Protein AF-A0A0M9BNH9-F1 (afdb_monomer_lite)

Sequence (412 aa):
MAINKWLRKILLVMFSVVLLSIPIISLFPDYAEAKCTYVSGYTKKNGTRVSGYYRGCGTVDSNSSYNSYTPTYTETKNYYGLSNTINLYKGQNYAGTTDTDSLVYVNGYYRKDGTYVRPHYRTHPNNYINDNFSYLGISSLIPHSKYPRFSFNSDENITLRENYLLYSLSDYNLNEKQLNILKTYSLNLKEAELDGQFEQNIITTGKQLYTSLGLDEVTAYNKIKFDLTGNLSFEDYLYNVAYSFNPTFKKSFGDFPILETYAYLLKESKNDSNMLKIAKNYGSKFYKFIGADALSIESQIEMDLLQTFEFNQSVPLMPPFSQLNTASGALTKEAVRTYLINEGAHLNIVFNSNVILDAISYQVSLELLYNGSYSFLNSSLIEGIKFYTKYGLSTDEARNQTIKDINVILAS

pLDDT: mean 80.03, std 17.92, range [26.7, 98.19]

Organism: NCBI:txid1705561

Secondary structure (DSSP, 8-state):
----HHHHHHHHHHHHHHHHT----S----------EEE--EE-TTSPEEPPEEES-----TT-----------------SSSSEEEEEETTEEEEEEEGGGEEEE--EE-TTSPEEPPEEEEPP-S-GGGSHHHHT-BSSPPPPSSTT-PPPSSHHHHHHHHHHHHHTTTS---HHHHHHHHHHHHHHHHTTT-GGGHHHHHHHHHHHHHTTT--HHHHHHHHHHHHHS---HHHHHHHHHHHH-TT----TTT-THHHHHHHHHHHHTT-HHHHHHHHHHHHHHHHHTT--HHHHHHHHHHHHH----------------SSTTS-----HHHHHHHHHHHHHHTT----HHHHHHHHHHHHHHHHHHTT-GGGHHHHHHHHHHHHHHTT--HHHHHHHHHHHHHHHHT-

Radius of gyration: 34.91 Å; chains: 1; bounding box: 115×74×79 Å

Structure (mmCIF, N/CA/C/O backbone):
data_AF-A0A0M9BNH9-F1
#
_entry.id   AF-A0A0M9BNH9-F1
#
loop_
_atom_site.group_PDB
_atom_site.id
_atom_site.type_symbol
_atom_site.label_atom_id
_atom_site.label_alt_id
_atom_site.label_comp_id
_atom_site.label_asym_id
_atom_site.label_entity_id
_atom_site.label_seq_id
_atom_site.pdbx_PDB_ins_code
_atom_site.Cartn_x
_atom_site.Cartn_y
_atom_site.Cartn_z
_atom_site.occupancy
_atom_site.B_iso_or_equiv
_atom_site.auth_seq_id
_atom_site.auth_comp_id
_atom_site.auth_asym_id
_atom_site.auth_atom_id
_atom_site.pdbx_PDB_model_num
ATOM 1 N N . MET A 1 1 ? -89.925 -40.733 26.593 1.00 54.47 1 MET A N 1
ATOM 2 C CA . MET A 1 1 ? -89.507 -40.581 25.182 1.00 54.47 1 MET A CA 1
ATOM 3 C C . MET A 1 1 ? -88.666 -41.801 24.812 1.00 54.47 1 MET A C 1
ATOM 5 O O . MET A 1 1 ? -87.511 -41.889 25.207 1.00 54.47 1 MET A O 1
ATOM 9 N N . ALA A 1 2 ? -89.283 -42.822 24.212 1.00 64.69 2 ALA A N 1
ATOM 10 C CA . ALA A 1 2 ? -88.630 -44.104 23.946 1.00 64.69 2 ALA A CA 1
ATOM 11 C C . ALA A 1 2 ? -87.816 -44.008 22.650 1.00 64.69 2 ALA A C 1
ATOM 13 O O . ALA A 1 2 ? -88.369 -44.071 21.555 1.00 64.69 2 ALA A O 1
ATOM 14 N N . ILE A 1 3 ? -86.502 -43.818 22.771 1.00 57.06 3 ILE A N 1
ATOM 15 C CA . ILE A 1 3 ? -85.598 -43.867 21.620 1.00 57.06 3 ILE A CA 1
ATOM 16 C C . ILE A 1 3 ? -85.615 -45.301 21.081 1.00 57.06 3 ILE A C 1
ATOM 18 O O . ILE A 1 3 ? -85.303 -46.256 21.796 1.00 57.06 3 ILE A O 1
ATOM 22 N N . ASN A 1 4 ? -86.025 -45.441 19.820 1.00 78.75 4 ASN A N 1
ATOM 23 C CA . ASN A 1 4 ? -86.149 -46.708 19.110 1.00 78.75 4 ASN A CA 1
ATOM 24 C C . ASN A 1 4 ? -84.838 -47.515 19.224 1.00 78.75 4 ASN A C 1
ATOM 26 O O . ASN A 1 4 ? -83.757 -47.006 18.912 1.00 78.75 4 ASN A O 1
ATOM 30 N N . LYS A 1 5 ? -84.927 -48.781 19.667 1.00 83.81 5 LYS A N 1
ATOM 31 C CA . LYS A 1 5 ? -83.772 -49.689 19.839 1.00 83.81 5 LYS A CA 1
ATOM 32 C C . LYS A 1 5 ? -82.914 -49.792 18.573 1.00 83.81 5 LYS A C 1
ATOM 34 O O . LYS A 1 5 ? -81.711 -50.025 18.677 1.00 83.81 5 LYS A O 1
ATOM 39 N N . TRP A 1 6 ? -83.513 -49.592 17.401 1.00 83.69 6 TRP A N 1
ATOM 40 C CA . TRP A 1 6 ? -82.811 -49.572 16.122 1.00 83.69 6 TRP A CA 1
ATOM 41 C C . TRP A 1 6 ? -81.906 -48.340 15.966 1.00 83.69 6 TRP A C 1
ATOM 43 O O . TRP A 1 6 ? -80.728 -48.475 15.640 1.00 83.69 6 TRP A O 1
ATOM 53 N N . LEU A 1 7 ? -82.404 -47.156 16.334 1.00 82.81 7 LEU A N 1
ATOM 54 C CA . LEU A 1 7 ? -81.644 -45.903 16.283 1.00 82.81 7 LEU A CA 1
ATOM 55 C C . LEU A 1 7 ? -80.433 -45.936 17.232 1.00 82.81 7 LEU A C 1
ATOM 57 O O . LEU A 1 7 ? -79.359 -45.438 16.905 1.00 82.81 7 LEU A O 1
ATOM 61 N N . ARG A 1 8 ? -80.579 -46.598 18.389 1.00 83.12 8 ARG A N 1
ATOM 62 C CA . ARG A 1 8 ? -79.494 -46.758 19.370 1.00 83.12 8 ARG A CA 1
ATOM 63 C C . ARG A 1 8 ? -78.351 -47.640 18.850 1.00 83.12 8 ARG A C 1
ATOM 65 O O . ARG A 1 8 ? -77.197 -47.363 19.157 1.00 83.12 8 ARG A O 1
ATOM 72 N N . LYS A 1 9 ? -78.651 -48.672 18.051 1.00 85.81 9 LYS A N 1
ATOM 73 C CA . LYS A 1 9 ? -77.621 -49.518 17.423 1.00 85.81 9 LYS A CA 1
ATOM 74 C C . LYS A 1 9 ? -76.864 -48.772 16.326 1.00 85.81 9 LYS A C 1
ATOM 76 O O . LYS A 1 9 ? -75.647 -48.889 16.262 1.00 85.81 9 LYS A O 1
ATOM 81 N N . ILE A 1 10 ? -77.558 -47.967 15.522 1.00 84.31 10 ILE A N 1
ATOM 82 C CA . ILE A 1 10 ? -76.920 -47.164 14.467 1.00 84.31 10 ILE A CA 1
ATOM 83 C C . ILE A 1 10 ? -75.997 -46.104 15.067 1.00 84.31 10 ILE A C 1
ATOM 85 O O . ILE A 1 10 ? -74.863 -45.964 14.620 1.00 84.31 10 ILE A O 1
ATOM 89 N N . LEU A 1 11 ? -76.438 -45.416 16.124 1.00 85.19 11 LEU A N 1
ATOM 90 C CA . LEU A 1 11 ? -75.601 -44.433 16.814 1.00 85.19 11 LEU A CA 1
ATOM 91 C C . LEU A 1 11 ? -74.354 -45.068 17.440 1.00 85.19 11 LEU A C 1
ATOM 93 O O . LEU A 1 11 ? -73.279 -44.489 17.348 1.00 85.19 11 LEU A O 1
ATOM 97 N N . LEU A 1 12 ? -74.464 -46.273 18.008 1.00 86.25 12 LEU A N 1
ATOM 98 C CA . LEU A 1 12 ? -73.310 -46.998 18.550 1.00 86.25 12 LEU A CA 1
ATOM 99 C C . LEU A 1 12 ? -72.301 -47.390 17.466 1.00 86.25 12 LEU A C 1
ATOM 101 O O . LEU A 1 12 ? -71.102 -47.215 17.667 1.00 86.25 12 LEU A O 1
ATOM 105 N N . VAL A 1 13 ? -72.761 -47.868 16.308 1.00 86.44 13 VAL A N 1
ATOM 106 C CA . VAL A 1 13 ? -71.867 -48.220 15.192 1.00 86.44 13 VAL A CA 1
ATOM 107 C C . VAL A 1 13 ? -71.193 -46.972 14.619 1.00 86.44 13 VAL A C 1
ATOM 109 O O . VAL A 1 13 ? -69.982 -46.976 14.433 1.00 86.44 13 VAL A O 1
ATOM 112 N N . MET A 1 14 ? -71.933 -45.875 14.435 1.00 81.12 14 MET A N 1
ATOM 113 C CA . MET A 1 14 ? -71.372 -44.600 13.964 1.00 81.12 14 MET A CA 1
ATOM 114 C C . MET A 1 14 ? -70.321 -44.048 14.937 1.00 81.12 14 MET A C 1
ATOM 116 O O . MET A 1 14 ? -69.252 -43.627 14.509 1.00 81.12 14 MET A O 1
ATOM 120 N N . PHE A 1 15 ? -70.572 -44.118 16.249 1.00 81.62 15 PHE A N 1
ATOM 121 C CA . PHE A 1 15 ? -69.608 -43.668 17.257 1.00 81.62 15 PHE A CA 1
ATOM 122 C C . PHE A 1 15 ? -68.353 -44.556 17.300 1.00 81.62 15 PHE A C 1
ATOM 124 O O . PHE A 1 15 ? -67.248 -44.058 17.493 1.00 81.62 15 PHE A O 1
ATOM 131 N N . SER A 1 16 ? -68.508 -45.860 17.047 1.00 74.38 16 SER A N 1
ATOM 132 C CA . SER A 1 16 ? -67.391 -46.813 16.963 1.00 74.38 16 SER A CA 1
ATOM 133 C C . SER A 1 16 ? -66.513 -46.558 15.735 1.00 74.38 16 SER A C 1
ATOM 135 O O . SER A 1 16 ? -65.292 -46.622 15.832 1.00 74.38 16 SER A O 1
ATOM 137 N N . VAL A 1 17 ? -67.123 -46.226 14.592 1.00 74.88 17 VAL A N 1
ATOM 138 C CA . VAL A 1 17 ? -66.402 -45.883 13.356 1.00 74.88 17 VAL A CA 1
ATOM 139 C C . VAL A 1 17 ? -65.652 -44.557 13.507 1.00 74.88 17 VAL A C 1
ATOM 141 O O . VAL A 1 17 ? -64.503 -44.480 13.092 1.00 74.88 17 VAL A O 1
ATOM 144 N N . VAL A 1 18 ? -66.243 -43.556 14.172 1.00 72.88 18 VAL A N 1
ATOM 145 C CA . VAL A 1 18 ? -65.580 -42.267 14.449 1.00 72.88 18 VAL A CA 1
ATOM 146 C C . VAL A 1 18 ? -64.412 -42.419 15.431 1.00 72.88 18 VAL A C 1
ATOM 148 O O . VAL A 1 18 ? -63.383 -41.776 15.254 1.00 72.88 18 VAL A O 1
ATOM 151 N N . LEU A 1 19 ? -64.528 -43.299 16.433 1.00 64.75 19 LEU A N 1
ATOM 152 C CA . LEU A 1 19 ? -63.433 -43.600 17.367 1.00 64.75 19 LEU A CA 1
ATOM 153 C C . LEU A 1 19 ? -62.305 -44.425 16.728 1.00 64.75 19 LEU A C 1
ATOM 155 O O . LEU A 1 19 ? -61.152 -44.268 17.117 1.00 64.75 19 LEU A O 1
ATOM 159 N N . LEU A 1 20 ? -62.615 -45.271 15.740 1.00 62.91 20 LEU A N 1
ATOM 160 C CA . LEU A 1 20 ? -61.620 -46.034 14.973 1.00 62.91 20 LEU A CA 1
ATOM 161 C C . LEU A 1 20 ? -60.978 -45.225 13.833 1.00 62.91 20 LEU A C 1
ATOM 163 O O . LEU A 1 20 ? -59.930 -45.623 13.332 1.00 62.91 20 LEU A O 1
ATOM 167 N N . SER A 1 21 ? -61.562 -44.088 13.441 1.00 53.06 21 SER A N 1
ATOM 168 C CA . SER A 1 21 ? -61.023 -43.185 12.416 1.00 53.06 21 SER A CA 1
ATOM 169 C C . SER A 1 21 ? -60.219 -42.007 12.981 1.00 53.06 21 SER A C 1
ATOM 171 O O . SER A 1 21 ? -60.005 -41.034 12.262 1.00 53.06 21 SER A O 1
ATOM 173 N N . ILE A 1 22 ? -59.782 -42.060 14.244 1.00 53.41 22 ILE A N 1
ATOM 174 C CA . ILE A 1 22 ? -58.772 -41.139 14.786 1.00 53.41 22 ILE A CA 1
ATOM 175 C C . ILE A 1 22 ? -57.404 -41.824 14.642 1.00 53.41 22 ILE A C 1
ATOM 177 O O . ILE A 1 22 ? -56.988 -42.550 15.548 1.00 53.41 22 ILE A O 1
ATOM 181 N N . PRO A 1 23 ? -56.678 -41.654 13.523 1.00 47.84 23 PRO A N 1
ATOM 182 C CA . PRO A 1 23 ? -55.269 -41.987 13.514 1.00 47.84 23 PRO A CA 1
ATOM 183 C C . PRO A 1 23 ? -54.553 -40.972 14.409 1.00 47.84 23 PRO A C 1
ATOM 185 O O . PRO A 1 23 ? -54.683 -39.768 14.225 1.00 47.84 23 PRO A O 1
ATOM 188 N N . ILE A 1 24 ? -53.853 -41.475 15.423 1.00 52.00 24 ILE A N 1
ATOM 189 C CA . ILE A 1 24 ? -52.492 -41.085 15.815 1.00 52.00 24 ILE A CA 1
ATOM 190 C C . ILE A 1 24 ? -52.048 -39.723 15.228 1.00 52.00 24 ILE A C 1
ATOM 192 O O . ILE A 1 24 ? -51.359 -39.665 14.215 1.00 52.00 24 ILE A O 1
ATOM 196 N N . ILE A 1 25 ? -52.432 -38.623 15.879 1.00 46.22 25 ILE A N 1
ATOM 197 C CA . ILE A 1 25 ? -51.779 -37.312 15.737 1.00 46.22 25 ILE A CA 1
ATOM 198 C C . ILE A 1 25 ? -51.349 -36.887 17.139 1.00 46.22 25 ILE A C 1
ATOM 200 O O . ILE A 1 25 ? -51.938 -36.019 17.774 1.00 46.22 25 ILE A O 1
ATOM 204 N N . SER A 1 26 ? -50.345 -37.572 17.665 1.00 50.81 26 SER A N 1
ATOM 205 C CA . SER A 1 26 ? -49.457 -37.031 18.687 1.00 50.81 26 SER A CA 1
ATOM 206 C C . SER A 1 26 ? -48.226 -37.925 18.769 1.00 50.81 26 SER A C 1
ATOM 208 O O . SER A 1 26 ? -48.342 -39.146 18.801 1.00 50.81 26 SER A O 1
ATOM 210 N N . LEU A 1 27 ? -47.058 -37.277 18.826 1.00 42.28 27 LEU A N 1
ATOM 211 C CA . LEU A 1 27 ? -45.717 -37.851 18.997 1.00 42.28 27 LEU A CA 1
ATOM 212 C C . LEU A 1 27 ? -44.990 -38.287 17.715 1.00 42.28 27 LEU A C 1
ATOM 214 O O . LEU A 1 27 ? -44.532 -39.416 17.596 1.00 42.28 27 LEU A O 1
ATOM 218 N N . PHE A 1 28 ? -44.736 -37.324 16.831 1.00 40.84 28 PHE A N 1
ATOM 219 C CA . PHE A 1 28 ? -43.401 -37.204 16.246 1.00 40.84 28 PHE A CA 1
ATOM 220 C C . PHE A 1 28 ? -42.924 -35.771 16.506 1.00 40.84 28 PHE A C 1
ATOM 222 O O . PHE A 1 28 ? -43.692 -34.846 16.240 1.00 40.84 28 PHE A O 1
ATOM 229 N N . PRO A 1 29 ? -41.728 -35.544 17.082 1.00 42.03 29 PRO A N 1
ATOM 230 C CA . PRO A 1 29 ? -41.123 -34.224 17.003 1.00 42.03 29 PRO A CA 1
ATOM 231 C C . PRO A 1 29 ? -40.998 -33.887 15.518 1.00 42.03 29 PRO A C 1
ATOM 233 O O . PRO A 1 29 ? -40.549 -34.732 14.740 1.00 42.03 29 PRO A O 1
ATOM 236 N N . ASP A 1 30 ? -41.418 -32.686 15.128 1.00 34.34 30 ASP A N 1
ATOM 237 C CA . ASP A 1 30 ? -41.115 -32.151 13.810 1.00 34.34 30 ASP A CA 1
ATOM 238 C C . ASP A 1 30 ? -39.591 -32.157 13.648 1.00 34.34 30 ASP A C 1
ATOM 240 O O . ASP A 1 30 ? -38.885 -31.240 14.072 1.00 34.34 30 ASP A O 1
ATOM 244 N N . TYR A 1 31 ? -39.060 -33.207 13.024 1.00 45.56 31 TYR A N 1
ATOM 245 C CA . TYR A 1 31 ? -37.816 -33.108 12.289 1.00 45.56 31 TYR A CA 1
ATOM 246 C C . TYR A 1 31 ? -38.137 -32.210 11.102 1.00 45.56 31 TYR A C 1
ATOM 248 O O . TYR A 1 31 ? -38.484 -32.665 10.015 1.00 45.56 31 TYR A O 1
ATOM 256 N N . ALA A 1 32 ? -38.082 -30.902 11.344 1.00 44.09 32 ALA A N 1
ATOM 257 C CA . ALA A 1 32 ? -37.970 -29.923 10.290 1.00 44.09 32 ALA A CA 1
ATOM 258 C C . ALA A 1 32 ? -36.641 -30.207 9.583 1.00 44.09 32 ALA A C 1
ATOM 260 O O . ALA A 1 32 ? -35.591 -29.689 9.964 1.00 44.09 32 ALA A O 1
ATOM 261 N N . GLU A 1 33 ? -36.672 -31.085 8.581 1.00 50.78 33 GLU A N 1
ATOM 262 C CA . GLU A 1 33 ? -35.601 -31.167 7.604 1.00 50.78 33 GLU A CA 1
ATOM 263 C C . GLU A 1 33 ? -35.421 -29.755 7.055 1.00 50.78 33 GLU A C 1
ATOM 265 O O . GLU A 1 33 ? -36.343 -29.170 6.473 1.00 50.78 33 GLU A O 1
ATOM 270 N N . ALA A 1 34 ? -34.255 -29.167 7.319 1.00 51.09 34 ALA A N 1
ATOM 271 C CA . ALA A 1 34 ? -33.913 -27.845 6.836 1.00 51.09 34 ALA A CA 1
ATOM 272 C C . ALA A 1 34 ? -33.908 -27.895 5.304 1.00 51.09 34 ALA A C 1
ATOM 274 O O . ALA A 1 34 ? -32.917 -28.271 4.682 1.00 51.09 34 ALA A O 1
ATOM 275 N N . LYS A 1 35 ? -35.044 -27.556 4.683 1.00 65.69 35 LYS A N 1
ATOM 276 C CA . LYS A 1 35 ? -35.152 -27.477 3.230 1.00 65.69 35 LYS A CA 1
ATOM 277 C C . LYS A 1 35 ? -34.101 -26.497 2.728 1.00 65.69 35 LYS A C 1
ATOM 279 O O . LYS A 1 35 ? -34.106 -25.319 3.096 1.00 65.69 35 LYS A O 1
ATOM 284 N N . CYS A 1 36 ? -33.227 -26.999 1.860 1.00 71.50 36 CYS A N 1
ATOM 285 C CA . CYS A 1 36 ? -32.293 -26.195 1.090 1.00 71.50 36 CYS A CA 1
ATOM 286 C C . CYS A 1 36 ? -33.045 -25.030 0.444 1.00 71.50 36 CYS A C 1
ATOM 288 O O . CYS A 1 36 ? -33.859 -25.224 -0.459 1.00 71.50 36 CYS A O 1
ATOM 290 N N . THR A 1 37 ? -32.789 -23.819 0.931 1.00 76.94 37 THR A N 1
ATOM 291 C CA . THR A 1 37 ? -33.453 -22.614 0.437 1.00 76.94 37 THR A CA 1
ATOM 292 C C . THR A 1 37 ? -32.427 -21.796 -0.327 1.00 76.94 37 THR A C 1
ATOM 294 O O . THR A 1 37 ? -31.400 -21.392 0.226 1.00 76.94 37 THR A O 1
ATOM 297 N N . TYR A 1 38 ? -32.677 -21.587 -1.618 1.00 84.44 38 TYR A N 1
ATOM 298 C CA . TYR A 1 38 ? -31.820 -20.758 -2.455 1.00 84.44 38 TYR A CA 1
ATOM 299 C C . TYR A 1 38 ? -32.049 -19.283 -2.133 1.00 84.44 38 TYR A C 1
ATOM 301 O O . TYR A 1 38 ? -33.168 -18.781 -2.239 1.00 84.44 38 TYR A O 1
ATOM 309 N N . VAL A 1 39 ? -30.983 -18.583 -1.757 1.00 84.12 39 VAL A N 1
ATOM 310 C CA . VAL A 1 39 ? -30.993 -17.134 -1.574 1.00 84.12 39 VAL A CA 1
ATOM 311 C C . VAL A 1 39 ? -30.494 -16.506 -2.868 1.00 84.12 39 VAL A C 1
ATOM 313 O O . VAL A 1 39 ? -29.341 -16.705 -3.255 1.00 84.12 39 VAL A O 1
ATOM 316 N N . SER A 1 40 ? -31.356 -15.747 -3.546 1.00 82.12 40 SER A N 1
ATOM 317 C CA . SER A 1 40 ? -30.983 -15.020 -4.760 1.00 82.12 40 SER A CA 1
ATOM 318 C C . SER A 1 40 ? -29.885 -13.998 -4.466 1.00 82.12 40 SER A C 1
ATOM 320 O O . SER A 1 40 ? -29.944 -13.279 -3.466 1.00 82.12 40 SER A O 1
ATOM 322 N N . GLY A 1 41 ? -28.898 -13.909 -5.359 1.00 90.19 41 GLY A N 1
ATOM 323 C CA . GLY A 1 41 ? -27.849 -12.896 -5.266 1.00 90.19 41 GLY A CA 1
ATOM 324 C C . GLY A 1 41 ? -28.402 -11.471 -5.356 1.00 90.19 41 GLY A C 1
ATOM 325 O O . GLY A 1 41 ? -29.476 -11.247 -5.914 1.00 90.19 41 GLY A O 1
ATOM 326 N N . TYR A 1 42 ? -27.661 -10.503 -4.824 1.00 90.44 42 TYR A N 1
ATOM 327 C CA . TYR A 1 42 ? -28.033 -9.086 -4.847 1.00 90.44 42 TYR A CA 1
ATOM 328 C C . TYR A 1 42 ? -26.797 -8.188 -4.962 1.00 90.44 42 TYR A C 1
ATOM 330 O O . TYR A 1 42 ? -25.678 -8.596 -4.646 1.00 90.44 42 TYR A O 1
ATOM 338 N N . THR A 1 43 ? -26.999 -6.950 -5.409 1.00 83.31 43 THR A N 1
ATOM 339 C CA . THR A 1 43 ? -25.938 -5.940 -5.508 1.00 83.31 43 THR A CA 1
ATOM 340 C C . THR A 1 43 ? -25.999 -5.023 -4.293 1.00 83.31 43 THR A C 1
ATOM 342 O O . THR A 1 43 ? -27.052 -4.472 -3.969 1.00 83.31 43 THR A O 1
ATOM 345 N N . LYS A 1 44 ? -24.879 -4.873 -3.584 1.00 79.56 44 LYS A N 1
ATOM 346 C CA . LYS A 1 44 ? -24.759 -3.939 -2.457 1.00 79.56 44 LYS A CA 1
ATOM 347 C C . LYS A 1 44 ? -24.752 -2.488 -2.962 1.00 79.56 44 LYS A C 1
ATOM 349 O O . LYS A 1 44 ? -24.426 -2.226 -4.115 1.00 79.56 44 LYS A O 1
ATOM 354 N N . LYS A 1 45 ? -25.033 -1.521 -2.077 1.00 58.62 45 LYS A N 1
ATOM 355 C CA . LYS A 1 45 ? -24.991 -0.079 -2.409 1.00 58.62 45 LYS A CA 1
ATOM 356 C C . LYS A 1 45 ? -23.626 0.403 -2.926 1.00 58.62 45 LYS A C 1
ATOM 358 O O . LYS A 1 45 ? -23.580 1.386 -3.648 1.00 58.62 45 LYS A O 1
ATOM 363 N N . ASN A 1 46 ? -22.539 -0.286 -2.580 1.00 68.12 46 ASN A N 1
ATOM 364 C CA . ASN A 1 46 ? -21.181 0.004 -3.051 1.00 68.12 46 ASN A CA 1
ATOM 365 C C . ASN A 1 46 ? -20.828 -0.696 -4.384 1.00 68.12 46 ASN A C 1
ATOM 367 O O . ASN A 1 46 ? -19.659 -0.762 -4.741 1.00 68.12 46 ASN A O 1
ATOM 371 N N . GLY A 1 47 ? -21.806 -1.281 -5.085 1.00 70.19 47 GLY A N 1
ATOM 372 C CA . GLY A 1 47 ? -21.610 -1.935 -6.383 1.00 70.19 47 GLY A CA 1
ATOM 373 C C . GLY A 1 47 ? -21.128 -3.388 -6.320 1.00 70.19 47 GLY A C 1
ATOM 374 O O . GLY A 1 47 ? -21.204 -4.092 -7.323 1.00 70.19 47 GLY A O 1
ATOM 375 N N . THR A 1 48 ? -20.702 -3.892 -5.157 1.00 72.81 48 THR A N 1
ATOM 376 C CA . THR A 1 48 ? -20.260 -5.288 -5.028 1.00 72.81 48 THR A CA 1
ATOM 377 C C . THR A 1 48 ? -21.437 -6.252 -5.205 1.00 72.81 48 THR A C 1
ATOM 379 O O . THR A 1 48 ? -22.424 -6.193 -4.461 1.00 72.81 48 THR A O 1
ATOM 382 N N . ARG A 1 49 ? -21.325 -7.177 -6.163 1.00 78.38 49 ARG A N 1
ATOM 383 C CA . ARG A 1 49 ? -22.318 -8.232 -6.396 1.00 78.38 49 ARG A CA 1
ATOM 384 C C . ARG A 1 49 ? -22.080 -9.405 -5.446 1.00 78.38 49 ARG A C 1
ATOM 386 O O . ARG A 1 49 ? -20.990 -9.959 -5.397 1.00 78.38 49 ARG A O 1
ATOM 393 N N . VAL A 1 50 ? -23.112 -9.796 -4.706 1.00 81.62 50 VAL A N 1
ATOM 394 C CA . VAL A 1 50 ? -23.127 -11.023 -3.904 1.00 81.62 50 VAL A CA 1
ATOM 395 C C . VAL A 1 50 ? -23.819 -12.104 -4.723 1.00 81.62 50 VAL A C 1
ATOM 397 O O . VAL A 1 50 ? -24.992 -11.960 -5.070 1.00 81.62 50 VAL A O 1
ATOM 400 N N . SER A 1 51 ? -23.097 -13.173 -5.054 1.00 77.56 51 SER A N 1
ATOM 401 C CA . SER A 1 51 ? -23.666 -14.334 -5.744 1.00 77.56 51 SER A CA 1
ATOM 402 C C . SER A 1 51 ? -24.699 -15.042 -4.866 1.00 77.56 51 SER A C 1
ATOM 404 O O . SER A 1 51 ? -24.579 -15.065 -3.640 1.00 77.56 51 SER A O 1
ATOM 406 N N . GLY A 1 52 ? -25.732 -15.603 -5.498 1.00 87.88 52 GLY A N 1
ATOM 407 C CA . GLY A 1 52 ? -26.719 -16.410 -4.785 1.00 87.88 52 GLY A CA 1
ATOM 408 C C . GLY A 1 52 ? -26.076 -17.658 -4.187 1.00 87.88 52 GLY A C 1
ATOM 409 O O . GLY A 1 52 ? -25.097 -18.176 -4.723 1.00 87.88 52 GLY A O 1
ATOM 410 N N . TYR A 1 53 ? -26.607 -18.128 -3.065 1.00 83.69 53 TYR A N 1
ATOM 411 C CA . TYR A 1 53 ? -26.111 -19.322 -2.384 1.00 83.69 53 TYR A CA 1
ATOM 412 C C . TYR A 1 53 ? -27.260 -20.066 -1.712 1.00 83.69 53 TYR A C 1
ATOM 414 O O . TYR A 1 53 ? -28.292 -19.484 -1.374 1.00 83.69 53 TYR A O 1
ATOM 422 N N . TYR A 1 54 ? -27.084 -21.368 -1.514 1.00 78.00 54 TYR A N 1
ATOM 423 C CA . TYR A 1 54 ? -28.047 -22.191 -0.793 1.00 78.00 54 TYR A CA 1
ATOM 424 C C . TYR A 1 54 ? -27.781 -22.110 0.713 1.00 78.00 54 TYR A C 1
ATOM 426 O O . TYR A 1 54 ? -26.659 -22.334 1.167 1.00 78.00 54 TYR A O 1
ATOM 434 N N . ARG A 1 55 ? -28.812 -21.794 1.503 1.00 72.19 55 ARG A N 1
ATOM 435 C CA . ARG A 1 55 ? -28.784 -21.908 2.968 1.00 72.19 55 ARG A CA 1
ATOM 436 C C . ARG A 1 55 ? -29.426 -23.224 3.399 1.00 72.19 55 ARG A C 1
ATOM 438 O O . ARG A 1 55 ? -30.447 -23.624 2.844 1.00 72.19 55 ARG A O 1
ATOM 445 N N . GLY A 1 56 ? -28.841 -23.860 4.414 1.00 69.69 56 GLY A N 1
ATOM 446 C CA . GLY A 1 56 ? -29.384 -25.072 5.039 1.00 69.69 56 GLY A CA 1
ATOM 447 C C . GLY A 1 56 ? -28.934 -26.395 4.415 1.00 69.69 56 GLY A C 1
ATOM 448 O O . GLY A 1 56 ? -29.292 -27.443 4.936 1.00 69.69 56 GLY A O 1
ATOM 449 N N . CYS A 1 57 ? -28.115 -26.376 3.360 1.00 69.38 57 CYS A N 1
ATOM 450 C CA . CYS A 1 57 ? -27.527 -27.595 2.811 1.00 69.38 57 CYS A CA 1
ATOM 451 C C . CYS A 1 57 ? -26.220 -27.898 3.550 1.00 69.38 57 CYS A C 1
ATOM 453 O O . CYS A 1 57 ? -25.176 -27.332 3.226 1.00 69.38 57 CYS A O 1
ATOM 455 N N . GLY A 1 58 ? -26.270 -28.755 4.569 1.00 58.31 58 GLY A N 1
ATOM 456 C CA . GLY A 1 58 ? -25.051 -29.371 5.082 1.00 58.31 58 GLY A CA 1
ATOM 457 C C . GLY A 1 58 ? -24.436 -30.207 3.964 1.00 58.31 58 GLY A C 1
ATOM 458 O O . GLY A 1 58 ? -25.060 -31.154 3.492 1.00 58.31 58 GLY A O 1
ATOM 459 N N . THR A 1 59 ? -23.244 -29.845 3.495 1.00 47.94 59 THR A N 1
ATOM 460 C CA . THR A 1 59 ? -22.453 -30.721 2.632 1.00 47.94 59 THR A CA 1
ATOM 461 C C . THR A 1 59 ? -22.048 -31.921 3.472 1.00 47.94 59 THR A C 1
ATOM 463 O O . THR A 1 59 ? -21.195 -31.817 4.352 1.00 47.94 59 THR A O 1
ATOM 466 N N . VAL A 1 60 ? -22.717 -33.050 3.255 1.00 45.50 60 VAL A N 1
ATOM 467 C CA . VAL A 1 60 ? -22.315 -34.323 3.846 1.00 45.50 60 VAL A CA 1
ATOM 468 C C . VAL A 1 60 ? -21.090 -34.793 3.066 1.00 45.50 60 VAL A C 1
ATOM 470 O O . VAL A 1 60 ? -21.205 -35.571 2.124 1.00 45.50 60 VAL A O 1
ATOM 473 N N . ASP A 1 61 ? -19.913 -34.271 3.412 1.00 44.81 61 ASP A N 1
ATOM 474 C CA . ASP A 1 61 ? -18.654 -34.856 2.957 1.00 44.81 61 ASP A CA 1
ATOM 475 C C . ASP A 1 61 ? -18.510 -36.212 3.648 1.00 44.81 61 ASP A C 1
ATOM 477 O O . ASP A 1 61 ? -18.206 -36.321 4.838 1.00 44.81 61 ASP A O 1
ATOM 481 N N . SER A 1 62 ? -18.784 -37.267 2.889 1.00 44.72 62 SER A N 1
ATOM 482 C CA . SER A 1 62 ? -18.944 -38.647 3.343 1.00 44.72 62 SER A CA 1
ATOM 483 C C . SER A 1 62 ? -17.642 -39.342 3.763 1.00 44.72 62 SER A C 1
ATOM 485 O O . SER A 1 62 ? -17.530 -40.552 3.610 1.00 44.72 62 SER A O 1
ATOM 487 N N . ASN A 1 63 ? -16.642 -38.618 4.278 1.00 45.25 63 ASN A N 1
ATOM 488 C CA . ASN A 1 63 ? -15.389 -39.242 4.720 1.00 45.25 63 ASN A CA 1
ATOM 489 C C . ASN A 1 63 ? -14.647 -38.539 5.865 1.00 45.25 63 ASN A C 1
ATOM 491 O O . ASN A 1 63 ? -13.464 -38.796 6.088 1.00 45.25 63 ASN A O 1
ATOM 495 N N . SER A 1 64 ? -15.321 -37.682 6.632 1.00 39.25 64 SER A N 1
ATOM 496 C CA . SER A 1 64 ? -14.714 -37.065 7.809 1.00 39.25 64 SER A CA 1
ATOM 497 C C . SER A 1 64 ? -15.342 -37.599 9.093 1.00 39.25 64 SER A C 1
ATOM 499 O O . SER A 1 64 ? -16.462 -37.249 9.455 1.00 39.25 64 SER A O 1
ATOM 501 N N . SER A 1 65 ? -14.601 -38.468 9.782 1.00 38.31 65 SER A N 1
ATOM 502 C CA . SER A 1 65 ? -14.855 -38.916 11.154 1.00 38.31 65 SER A CA 1
ATOM 503 C C . SER A 1 65 ? -14.714 -37.734 12.130 1.00 38.31 65 SER A C 1
ATOM 505 O O . SER A 1 65 ? -13.760 -37.659 12.906 1.00 38.31 65 SER A O 1
ATOM 507 N N . TYR A 1 66 ? -15.651 -36.789 12.097 1.00 33.88 66 TYR A N 1
ATOM 508 C CA . TYR A 1 66 ? -15.837 -35.842 13.187 1.00 33.88 66 TYR A CA 1
ATOM 509 C C . TYR A 1 66 ? -16.840 -36.429 14.169 1.00 33.88 66 TYR A C 1
ATOM 511 O O . TYR A 1 66 ? -18.003 -36.652 13.836 1.00 33.88 66 TYR A O 1
ATOM 519 N N . ASN A 1 67 ? -16.357 -36.671 15.389 1.00 36.97 67 ASN A N 1
ATOM 520 C CA . ASN A 1 67 ? -17.175 -36.920 16.566 1.00 36.97 67 ASN A CA 1
ATOM 521 C C . ASN A 1 67 ? -18.373 -35.969 16.554 1.00 36.97 67 ASN A C 1
ATOM 523 O O . ASN A 1 67 ? -18.197 -34.749 16.614 1.00 36.97 67 ASN A O 1
ATOM 527 N N . SER A 1 68 ? -19.579 -36.530 16.457 1.00 28.86 68 SER A N 1
ATOM 528 C CA . SER A 1 68 ? -20.816 -35.770 16.536 1.00 28.86 68 SER A CA 1
ATOM 529 C C . SER A 1 68 ? -20.905 -35.161 17.930 1.00 28.86 68 SER A C 1
ATOM 531 O O . SER A 1 68 ? -21.314 -35.807 18.896 1.00 28.86 68 SER A O 1
ATOM 533 N N . TYR A 1 69 ? -20.485 -33.908 18.048 1.00 30.39 69 TYR A N 1
ATOM 534 C CA . TYR A 1 69 ? -20.811 -33.095 19.198 1.00 30.39 69 TYR A CA 1
ATOM 535 C C . TYR A 1 69 ? -22.301 -32.772 19.089 1.00 30.39 69 TYR A C 1
ATOM 537 O O . TYR A 1 69 ? -22.690 -31.808 18.439 1.00 30.39 69 TYR A O 1
ATOM 545 N N . THR A 1 70 ? -23.148 -33.625 19.658 1.00 28.61 70 THR A N 1
ATOM 546 C CA . THR A 1 70 ? -24.525 -33.270 20.006 1.00 28.61 70 THR A CA 1
ATOM 547 C C . THR A 1 70 ? -24.428 -32.223 21.112 1.00 28.61 70 THR A C 1
ATOM 549 O O . THR A 1 70 ? -24.009 -32.579 22.215 1.00 28.61 70 THR A O 1
ATOM 552 N N . PRO A 1 71 ? -24.752 -30.938 20.869 1.00 31.58 71 PRO A N 1
ATOM 553 C CA . PRO A 1 71 ? -24.828 -29.983 21.954 1.00 31.58 71 PRO A CA 1
ATOM 554 C C . PRO A 1 71 ? -26.054 -30.365 22.780 1.00 31.58 71 PRO A C 1
ATOM 556 O O . PRO A 1 71 ? -27.193 -30.083 22.414 1.00 31.58 71 PRO A O 1
ATOM 559 N N . THR A 1 72 ? -25.828 -31.054 23.890 1.00 26.70 72 THR A N 1
ATOM 560 C CA . THR A 1 72 ? -26.816 -31.152 24.953 1.00 26.70 72 THR A CA 1
ATOM 561 C C . THR A 1 72 ? -27.024 -29.728 25.457 1.00 26.70 72 THR A C 1
ATOM 563 O O . THR A 1 72 ? -26.162 -29.158 26.127 1.00 26.70 72 THR A O 1
ATOM 566 N N . TYR A 1 73 ? -28.139 -29.114 25.060 1.00 32.53 73 TYR A N 1
ATOM 567 C CA . TYR A 1 73 ? -28.600 -27.838 25.593 1.00 32.53 73 TYR A CA 1
ATOM 568 C C . TYR A 1 73 ? -29.014 -28.042 27.053 1.00 32.53 73 TYR A C 1
ATOM 570 O O . TYR A 1 73 ? -30.189 -28.149 27.384 1.00 32.53 73 TYR A O 1
ATOM 578 N N . THR A 1 74 ? -28.038 -28.125 27.949 1.00 31.91 74 THR A N 1
ATOM 579 C CA . THR A 1 74 ? -28.261 -27.776 29.348 1.00 31.91 74 THR A CA 1
ATOM 580 C C . THR A 1 74 ? -28.323 -26.258 29.407 1.00 31.91 74 THR A C 1
ATOM 582 O O . THR A 1 74 ? -27.296 -25.591 29.291 1.00 31.91 74 THR A O 1
ATOM 585 N N . GLU A 1 75 ? -29.537 -25.718 29.529 1.00 36.09 75 GLU A N 1
ATOM 586 C CA . GLU A 1 75 ? -29.798 -24.319 29.872 1.00 36.09 75 GLU A CA 1
ATOM 587 C C . GLU A 1 75 ? -29.204 -24.004 31.253 1.00 36.09 75 GLU A C 1
ATOM 589 O O . GLU A 1 75 ? -29.896 -23.932 32.266 1.00 36.09 75 GLU A O 1
ATOM 594 N N . THR A 1 76 ? -27.897 -23.790 31.330 1.00 36.44 76 THR A N 1
ATOM 595 C CA . THR A 1 76 ? -27.326 -23.030 32.435 1.00 36.44 76 THR A CA 1
ATOM 596 C C . THR A 1 76 ? -27.647 -21.565 32.178 1.00 36.44 76 THR A C 1
ATOM 598 O O . THR A 1 76 ? -26.891 -20.838 31.534 1.00 36.44 76 THR A O 1
ATOM 601 N N . LYS A 1 77 ? -28.822 -21.130 32.655 1.00 45.94 77 LYS A N 1
ATOM 602 C CA . LYS A 1 77 ? -29.183 -19.713 32.754 1.00 45.94 77 LYS A CA 1
ATOM 603 C C . LYS A 1 77 ? -28.151 -19.023 33.646 1.00 45.94 77 LYS A C 1
ATOM 605 O O . LYS A 1 77 ? -28.265 -19.027 34.870 1.00 45.94 77 LYS A O 1
ATOM 610 N N . ASN A 1 78 ? -27.121 -18.449 33.033 1.00 46.50 78 ASN A N 1
ATOM 611 C CA . ASN A 1 78 ? -26.237 -17.502 33.696 1.00 46.50 78 ASN A CA 1
ATOM 612 C C . ASN A 1 78 ? -27.069 -16.248 33.990 1.00 46.50 78 ASN A C 1
ATOM 614 O O . ASN A 1 78 ? -27.250 -15.393 33.125 1.00 46.50 78 ASN A O 1
ATOM 618 N N . TYR A 1 79 ? -27.639 -16.197 35.195 1.00 45.72 79 TYR A N 1
ATOM 619 C CA . TYR A 1 79 ? -28.441 -15.085 35.698 1.00 45.72 79 TYR A CA 1
ATOM 620 C C . TYR A 1 79 ? -27.586 -13.810 35.765 1.00 45.72 79 TYR A C 1
ATOM 622 O O . TYR A 1 79 ? -26.829 -13.591 36.711 1.00 45.72 79 TYR A O 1
ATOM 630 N N . TYR A 1 80 ? -27.715 -12.952 34.754 1.00 48.03 80 TYR A N 1
ATOM 631 C CA . TYR A 1 80 ? -27.248 -11.570 34.808 1.00 48.03 80 TYR A CA 1
ATOM 6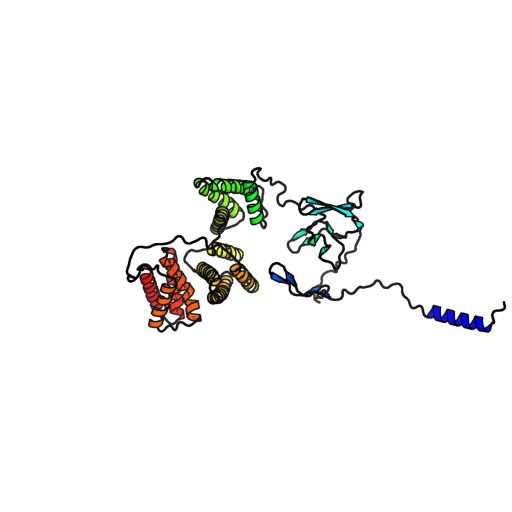32 C C . TYR A 1 80 ? -28.273 -10.733 35.588 1.00 48.03 80 TYR A C 1
ATOM 634 O O . TYR A 1 80 ? -29.129 -10.089 35.000 1.00 48.03 80 TYR A O 1
ATOM 642 N N . GLY A 1 81 ? -28.181 -10.742 36.921 1.00 50.22 81 GLY A N 1
ATOM 643 C CA . GLY A 1 81 ? -28.961 -9.857 37.798 1.00 50.22 81 GLY A CA 1
ATOM 644 C C . GLY A 1 81 ? -30.457 -10.189 37.917 1.00 50.22 81 GLY A C 1
ATOM 645 O O . GLY A 1 81 ? -31.013 -10.988 37.176 1.00 50.22 81 GLY A O 1
ATOM 646 N N . LEU A 1 82 ? -31.113 -9.580 38.907 1.00 55.81 82 LEU A N 1
ATOM 647 C CA . LEU A 1 82 ? -32.522 -9.812 39.276 1.00 55.81 82 LEU A CA 1
ATOM 648 C C . LEU A 1 82 ? -33.550 -9.229 38.282 1.00 55.81 82 LEU A C 1
ATOM 650 O O . LEU A 1 82 ? -34.749 -9.361 38.506 1.00 55.81 82 LEU A O 1
ATOM 654 N N . SER A 1 83 ? -33.106 -8.577 37.206 1.00 67.56 83 SER A N 1
ATOM 655 C CA . SER A 1 83 ? -33.971 -8.010 36.167 1.00 67.56 83 SER A CA 1
ATOM 656 C C . SER A 1 83 ? -33.799 -8.780 34.859 1.00 67.56 83 SER A C 1
ATOM 658 O O . SER A 1 83 ? -32.678 -8.842 34.358 1.00 67.56 83 SER A O 1
ATOM 660 N N . ASN A 1 84 ? -34.893 -9.273 34.262 1.00 86.81 84 ASN A N 1
ATOM 661 C CA . ASN A 1 84 ? -34.942 -9.894 32.922 1.00 86.81 84 ASN A CA 1
ATOM 662 C C . ASN A 1 84 ? -34.659 -8.887 31.786 1.00 86.81 84 ASN A C 1
ATOM 664 O O . ASN A 1 84 ? -35.223 -8.968 30.707 1.00 86.81 84 ASN A O 1
ATOM 668 N N . THR A 1 85 ? -33.820 -7.881 32.010 1.00 90.75 85 THR A N 1
ATOM 669 C CA . THR A 1 85 ? -33.536 -6.829 31.036 1.00 90.75 85 THR A CA 1
ATOM 670 C C . THR A 1 85 ? -32.046 -6.719 30.797 1.00 90.75 85 THR A C 1
ATOM 672 O O . THR A 1 85 ? -31.264 -6.701 31.746 1.00 90.75 85 THR A O 1
ATOM 675 N N . ILE A 1 86 ? -31.656 -6.575 29.533 1.00 91.00 86 ILE A N 1
ATOM 676 C CA . ILE A 1 86 ? -30.274 -6.343 29.128 1.00 91.00 86 ILE A CA 1
ATOM 677 C C . ILE A 1 86 ? -30.110 -4.979 28.467 1.00 91.00 86 ILE A C 1
ATOM 679 O O . ILE A 1 86 ? -30.963 -4.536 27.698 1.00 91.00 86 ILE A O 1
ATOM 683 N N . ASN A 1 87 ? -28.985 -4.325 28.754 1.00 93.44 87 ASN A N 1
ATOM 684 C CA . ASN A 1 87 ? -28.587 -3.089 28.095 1.00 93.44 87 ASN A CA 1
ATOM 685 C C . ASN A 1 87 ? -28.109 -3.368 26.667 1.00 93.44 87 ASN A C 1
ATOM 687 O O . ASN A 1 87 ? -27.361 -4.311 26.405 1.00 93.44 87 ASN A O 1
ATOM 691 N N . LEU A 1 88 ? -28.502 -2.491 25.757 1.00 93.06 88 LEU A N 1
ATOM 692 C CA . LEU A 1 88 ? -28.106 -2.481 24.364 1.00 93.06 88 LEU A CA 1
ATOM 693 C C . LEU A 1 88 ? -27.190 -1.289 24.108 1.00 93.06 88 LEU A C 1
ATOM 695 O O . LEU A 1 88 ? -27.401 -0.198 24.638 1.00 93.06 88 LEU A O 1
ATOM 699 N N . TYR A 1 89 ? -26.187 -1.492 23.263 1.00 92.81 89 TYR A N 1
ATOM 700 C CA . TYR A 1 89 ? -25.161 -0.506 22.952 1.00 92.81 89 TYR A CA 1
ATOM 701 C C . TYR A 1 89 ? -24.994 -0.352 21.446 1.00 92.81 89 TYR A C 1
ATOM 703 O O . TYR A 1 89 ? -24.994 -1.339 20.714 1.00 92.81 89 TYR A O 1
ATOM 711 N N . LYS A 1 90 ? -24.796 0.884 20.985 1.00 90.25 90 LYS A N 1
ATOM 712 C CA . LYS A 1 90 ? -24.380 1.207 19.616 1.00 90.25 90 LYS A CA 1
ATOM 713 C C . LYS A 1 90 ? -22.977 1.802 19.678 1.00 90.25 90 LYS A C 1
ATOM 715 O O . LYS A 1 90 ? -22.801 2.982 19.985 1.00 90.25 90 LYS A O 1
ATOM 720 N N . GLY A 1 91 ? -21.966 0.962 19.464 1.00 86.75 91 GLY A N 1
ATOM 721 C CA . GLY A 1 91 ? -20.592 1.303 19.843 1.00 86.75 91 GLY A CA 1
ATOM 722 C C . GLY A 1 91 ? -20.466 1.373 21.368 1.00 86.75 91 GLY A C 1
ATOM 723 O O . GLY A 1 91 ? -20.875 0.439 22.048 1.00 86.75 91 GLY A O 1
ATOM 724 N N . GLN A 1 92 ? -19.934 2.473 21.910 1.00 84.56 92 GLN A N 1
ATOM 725 C CA . GLN A 1 92 ? -19.880 2.696 23.365 1.00 84.56 92 GLN A CA 1
ATOM 726 C C . GLN A 1 92 ? -21.127 3.391 23.938 1.00 84.56 92 GLN A C 1
ATOM 728 O O . GLN A 1 92 ? -21.263 3.506 25.153 1.00 84.56 92 GLN A O 1
ATOM 733 N N . ASN A 1 93 ? -22.054 3.833 23.085 1.00 89.75 93 ASN A N 1
ATOM 734 C CA . ASN A 1 93 ? -23.230 4.577 23.521 1.00 89.75 93 ASN A CA 1
ATOM 735 C C . ASN A 1 93 ? -24.349 3.630 23.950 1.00 89.75 93 ASN A C 1
ATOM 737 O O . ASN A 1 93 ? -24.677 2.688 23.225 1.00 89.75 93 ASN A O 1
ATOM 741 N N . TYR A 1 94 ? -24.966 3.912 25.096 1.00 92.25 94 TYR A N 1
ATOM 742 C CA . TYR A 1 94 ? -26.183 3.232 25.529 1.00 92.25 94 TYR A CA 1
ATOM 743 C C . TYR A 1 94 ? -27.323 3.522 24.542 1.00 92.25 94 TYR A C 1
ATOM 745 O O . TYR A 1 94 ? -27.635 4.677 24.263 1.00 92.25 94 TYR A O 1
ATOM 753 N N . ALA A 1 95 ? -27.916 2.464 23.993 1.00 93.19 95 ALA A N 1
ATOM 754 C CA . ALA A 1 95 ? -28.964 2.525 22.976 1.00 93.19 95 ALA A CA 1
ATOM 755 C C . ALA A 1 95 ? -30.356 2.174 23.527 1.00 93.19 95 ALA A C 1
ATOM 757 O O . ALA A 1 95 ? -31.354 2.440 22.862 1.00 93.19 95 ALA A O 1
ATOM 758 N N . GLY A 1 96 ? -30.432 1.580 24.721 1.00 94.19 96 GLY A N 1
ATOM 759 C CA . GLY A 1 96 ? -31.684 1.200 25.375 1.00 94.19 96 GLY A CA 1
ATOM 760 C C . GLY A 1 96 ? -31.558 -0.099 26.163 1.00 94.19 96 GLY A C 1
ATOM 761 O O . GLY A 1 96 ? -30.465 -0.633 26.336 1.00 94.19 96 GLY A O 1
ATOM 762 N N . THR A 1 97 ? -32.690 -0.619 26.616 1.00 94.12 97 THR A N 1
ATOM 763 C CA . THR A 1 97 ? -32.812 -1.931 27.260 1.00 94.12 97 THR A CA 1
ATOM 764 C C . THR A 1 97 ? -33.842 -2.780 26.538 1.00 94.12 97 THR A C 1
ATOM 766 O O . THR A 1 97 ? -34.712 -2.268 25.834 1.00 94.12 97 THR A O 1
ATOM 769 N N . THR A 1 98 ? -33.741 -4.095 26.690 1.00 93.44 98 THR A N 1
ATOM 770 C CA . THR A 1 98 ? -34.712 -5.044 26.142 1.00 93.44 98 THR A CA 1
ATOM 771 C C . THR A 1 98 ? -34.831 -6.264 27.042 1.00 93.44 98 THR A C 1
ATOM 773 O O . THR A 1 98 ? -33.919 -6.541 27.823 1.00 93.44 98 THR A O 1
ATOM 776 N N . ASP A 1 99 ? -35.949 -6.973 26.939 1.00 93.62 99 ASP A N 1
ATOM 777 C CA . ASP A 1 99 ? -36.209 -8.162 27.738 1.00 93.62 99 ASP A CA 1
ATOM 778 C C . ASP A 1 99 ? -35.372 -9.348 27.234 1.00 93.62 99 ASP A C 1
ATOM 780 O O . ASP A 1 99 ? -35.344 -9.633 26.032 1.00 93.62 99 ASP A O 1
ATOM 784 N N . THR A 1 100 ? -34.695 -10.051 28.140 1.00 90.44 100 THR A N 1
ATOM 785 C CA . THR A 1 100 ? -33.911 -11.249 27.824 1.00 90.44 100 THR A CA 1
ATOM 786 C C . THR A 1 100 ? -34.764 -12.372 27.242 1.00 90.44 100 THR A C 1
ATOM 788 O O . THR A 1 100 ? -34.256 -13.131 26.421 1.00 90.44 100 THR A O 1
ATOM 791 N N . ASP A 1 101 ? -36.052 -12.441 27.591 1.00 91.56 101 ASP A N 1
ATOM 792 C CA . ASP A 1 101 ? -36.994 -13.448 27.088 1.00 91.56 101 ASP A CA 1
ATOM 793 C C . ASP A 1 101 ? -37.296 -13.256 25.589 1.00 91.56 101 ASP A C 1
ATOM 795 O O . ASP A 1 101 ? -37.690 -14.188 24.889 1.00 91.56 101 ASP A O 1
ATOM 799 N N . SER A 1 102 ? -37.050 -12.053 25.058 1.00 91.19 102 SER A N 1
ATOM 800 C CA . SER A 1 102 ? -37.183 -11.741 23.629 1.00 91.19 102 SER A CA 1
ATOM 801 C C . SER A 1 102 ? -35.915 -12.027 22.813 1.00 91.19 102 SER A C 1
ATOM 803 O O . SER A 1 102 ? -35.880 -11.786 21.600 1.00 91.19 102 SER A O 1
ATOM 805 N N . LEU A 1 103 ? -34.869 -12.566 23.448 1.00 93.81 103 LEU A N 1
ATOM 806 C CA . LEU A 1 103 ? -33.538 -12.725 22.873 1.00 93.81 103 LEU A CA 1
ATOM 807 C C . LEU A 1 103 ? -33.012 -14.155 22.970 1.00 93.81 103 LEU A C 1
ATOM 809 O O . LEU A 1 103 ? -33.476 -14.982 23.744 1.00 93.81 103 LEU A O 1
ATOM 813 N N . VAL A 1 104 ? -31.972 -14.424 22.185 1.00 93.69 104 VAL A N 1
ATOM 814 C CA . VAL A 1 104 ? -31.231 -15.684 22.212 1.00 93.69 104 VAL A CA 1
ATOM 815 C C . VAL A 1 104 ? -29.852 -15.431 22.798 1.00 93.69 104 VAL A C 1
ATOM 817 O O . VAL A 1 104 ? -29.072 -14.647 22.246 1.00 93.69 104 VAL A O 1
ATOM 820 N N . TYR A 1 105 ? -29.534 -16.120 23.893 1.00 92.75 105 TYR A N 1
ATOM 821 C CA . TYR A 1 105 ? -28.185 -16.134 24.446 1.00 92.75 105 TYR A CA 1
ATOM 822 C C . TYR A 1 105 ? -27.260 -16.986 23.575 1.00 92.75 105 TYR A C 1
ATOM 824 O O . TYR A 1 105 ? -27.575 -18.114 23.192 1.00 92.75 105 TYR A O 1
ATOM 832 N N . VAL A 1 106 ? -26.098 -16.436 23.260 1.00 92.06 106 VAL A N 1
ATOM 833 C CA . VAL A 1 106 ? -25.042 -17.087 22.497 1.00 92.06 106 VAL A CA 1
ATOM 834 C C . VAL A 1 106 ? -23.873 -17.307 23.437 1.00 92.06 106 VAL A C 1
ATOM 836 O O . VAL A 1 106 ? -23.300 -16.349 23.957 1.00 92.06 106 VAL A O 1
ATOM 839 N N . ASN A 1 107 ? -23.506 -18.573 23.634 1.00 91.44 107 ASN A N 1
ATOM 840 C CA . ASN A 1 107 ? -22.306 -18.942 24.377 1.00 91.44 107 ASN A CA 1
ATOM 841 C C . ASN A 1 107 ? -21.058 -18.364 23.703 1.00 91.44 107 ASN A C 1
ATOM 843 O O . ASN A 1 107 ? -21.018 -18.205 22.484 1.00 91.44 107 ASN A O 1
ATOM 847 N N . GLY A 1 108 ? -20.025 -18.068 24.489 1.00 89.56 108 GLY A N 1
ATOM 848 C CA . GLY A 1 108 ? -18.745 -17.637 23.933 1.00 89.56 108 GLY A CA 1
ATOM 849 C C . GLY A 1 108 ? -18.101 -18.749 23.100 1.00 89.56 108 GLY A C 1
ATOM 850 O O . GLY A 1 108 ? -18.218 -19.924 23.441 1.00 89.56 108 GLY A O 1
ATOM 851 N N . TYR A 1 109 ? -17.426 -18.388 22.013 1.00 90.62 109 TYR A N 1
ATOM 852 C CA . TYR A 1 109 ? -16.788 -19.341 21.100 1.00 90.62 109 TYR A CA 1
ATOM 853 C C . TYR A 1 109 ? -15.553 -18.732 20.437 1.00 90.62 109 TYR A C 1
ATOM 855 O O . TYR A 1 109 ? -15.425 -17.514 20.344 1.00 90.62 109 TYR A O 1
ATOM 863 N N . TYR A 1 110 ? -14.650 -19.575 19.945 1.00 85.69 110 TYR A N 1
ATOM 864 C CA . TYR A 1 110 ? -13.521 -19.141 19.123 1.00 85.69 110 TYR A CA 1
ATOM 865 C C . TYR A 1 110 ? -13.892 -19.211 17.642 1.00 85.69 110 TYR A C 1
ATOM 867 O O . TYR A 1 110 ? -14.478 -20.191 17.181 1.00 85.69 110 TYR A O 1
ATOM 875 N N . ARG A 1 111 ? -13.562 -18.163 16.886 1.00 81.12 111 ARG A N 1
ATOM 876 C CA . ARG A 1 111 ? -13.636 -18.171 15.420 1.00 81.12 111 ARG A CA 1
ATOM 877 C C . ARG A 1 111 ? -12.472 -18.968 14.829 1.00 81.12 111 ARG A C 1
ATOM 879 O O . ARG A 1 111 ? -11.491 -19.257 15.509 1.00 81.12 111 ARG A O 1
ATOM 886 N N . LYS A 1 112 ? -12.569 -19.287 13.532 1.00 67.25 112 LYS A N 1
ATOM 887 C CA . LYS A 1 112 ? -11.522 -20.007 12.781 1.00 67.25 112 LYS A CA 1
ATOM 888 C C . LYS A 1 112 ? -10.168 -19.281 12.797 1.00 67.25 112 LYS A C 1
ATOM 890 O O . LYS A 1 112 ? -9.138 -19.936 12.732 1.00 67.25 112 LYS A O 1
ATOM 895 N N . ASP A 1 113 ? -10.179 -17.954 12.903 1.00 67.81 113 ASP A N 1
ATOM 896 C CA . ASP A 1 113 ? -8.984 -17.107 13.018 1.00 67.81 113 ASP A CA 1
ATOM 897 C C . ASP A 1 113 ? -8.392 -17.055 14.445 1.00 67.81 113 ASP A C 1
ATOM 899 O O . ASP A 1 113 ? -7.419 -16.347 14.681 1.00 67.81 113 ASP A O 1
ATOM 903 N N . GLY A 1 114 ? -8.970 -17.783 15.410 1.00 69.50 114 GLY A N 1
ATOM 904 C CA . GLY A 1 114 ? -8.549 -17.776 16.814 1.00 69.50 114 GLY A CA 1
ATOM 905 C C . GLY A 1 114 ? -9.134 -16.634 17.651 1.00 69.50 114 GLY A C 1
ATOM 906 O O . GLY A 1 114 ? -8.887 -16.573 18.855 1.00 69.50 114 GLY A O 1
ATOM 907 N N . THR A 1 115 ? -9.951 -15.750 17.071 1.00 78.75 115 THR A N 1
ATOM 908 C CA . THR A 1 115 ? -10.600 -14.661 17.811 1.00 78.75 115 THR A CA 1
ATOM 909 C C . THR A 1 115 ? -11.657 -15.215 18.761 1.00 78.75 115 THR A C 1
ATOM 911 O O . THR A 1 115 ? -12.621 -15.854 18.329 1.00 78.75 115 THR A O 1
ATOM 914 N N . TYR A 1 116 ? -11.529 -14.918 20.056 1.00 84.62 116 TYR A N 1
ATOM 915 C CA . TYR A 1 116 ? -12.562 -15.235 21.039 1.00 84.62 116 TYR A CA 1
ATOM 916 C C . TYR A 1 116 ? -13.747 -14.271 20.924 1.00 84.62 116 TYR A C 1
ATOM 918 O O . TYR A 1 116 ? -13.616 -13.057 21.097 1.00 84.62 116 TYR A O 1
ATOM 926 N N . VAL A 1 117 ? -14.929 -14.823 20.675 1.00 84.94 117 VAL A N 1
ATOM 927 C CA . VAL A 1 117 ? -16.209 -14.124 20.741 1.00 84.94 117 VAL A CA 1
ATOM 928 C C . VAL A 1 117 ? -16.804 -14.368 22.114 1.00 84.94 117 VAL A C 1
ATOM 930 O O . VAL A 1 117 ? -17.053 -15.500 22.521 1.00 84.94 117 VAL A O 1
ATOM 933 N N . ARG A 1 118 ? -17.044 -13.277 22.830 1.00 87.88 118 ARG A N 1
ATOM 934 C CA . ARG A 1 118 ? -17.608 -13.305 24.178 1.00 87.88 118 ARG A CA 1
ATOM 935 C C . ARG A 1 118 ? -19.076 -13.741 24.133 1.00 87.88 118 ARG A C 1
ATOM 937 O O . ARG A 1 118 ? -19.751 -13.456 23.135 1.00 87.88 118 ARG A O 1
ATOM 944 N N . PRO A 1 119 ? -19.593 -14.358 25.209 1.00 91.94 119 PRO A N 1
ATOM 945 C CA . PRO A 1 119 ? -21.017 -14.624 25.302 1.00 91.94 119 PRO A CA 1
ATOM 946 C C . PRO A 1 119 ? -21.819 -13.327 25.176 1.00 91.94 119 PRO A C 1
ATOM 948 O O . PRO A 1 119 ? -21.422 -12.304 25.732 1.00 91.94 119 PRO A O 1
ATOM 951 N N . HIS A 1 120 ? -22.913 -13.351 24.426 1.00 92.62 120 HIS A N 1
ATOM 952 C CA . HIS A 1 120 ? -23.746 -12.177 24.152 1.00 92.62 120 HIS A CA 1
ATOM 953 C C . HIS A 1 120 ? -25.178 -12.595 23.840 1.00 92.62 120 HIS A C 1
ATOM 955 O O . HIS A 1 120 ? -25.450 -13.769 23.615 1.00 92.62 120 HIS A O 1
ATOM 961 N N . TYR A 1 121 ? -26.088 -11.630 23.789 1.00 94.31 121 TYR A N 1
ATOM 962 C CA . TYR A 1 121 ? -27.444 -11.845 23.312 1.00 94.31 121 TYR A CA 1
ATOM 963 C C . TYR A 1 121 ? -27.606 -11.325 21.887 1.00 94.31 121 TYR A C 1
ATOM 965 O O . TYR A 1 121 ? -27.008 -10.320 21.492 1.00 94.31 121 TYR A O 1
ATOM 973 N N . ARG A 1 122 ? -28.454 -12.005 21.120 1.00 93.69 122 ARG A N 1
ATOM 974 C CA . ARG A 1 122 ? -28.870 -11.599 19.776 1.00 93.69 122 ARG A CA 1
ATOM 975 C C . ARG A 1 122 ? -30.380 -11.717 19.621 1.00 93.69 122 ARG A C 1
ATOM 977 O O . ARG A 1 122 ? -31.037 -12.410 20.393 1.00 93.69 122 ARG A O 1
ATOM 984 N N . THR A 1 123 ? -30.911 -11.080 18.588 1.00 93.12 123 THR A N 1
ATOM 985 C CA . THR A 1 123 ? -32.296 -11.269 1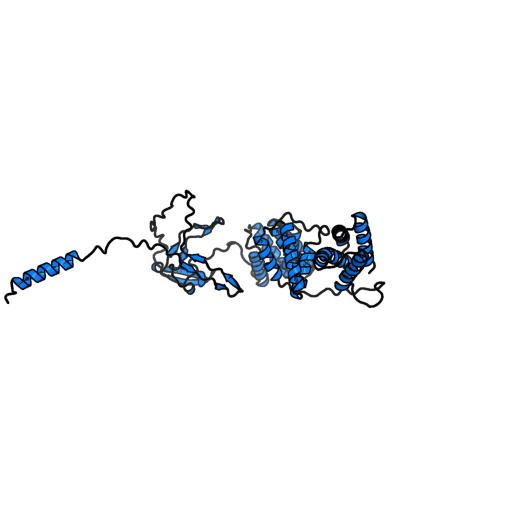8.151 1.00 93.12 123 THR A CA 1
ATOM 986 C C . THR A 1 123 ? -32.554 -12.721 17.749 1.00 93.12 123 THR A C 1
ATOM 988 O O . THR A 1 123 ? -31.651 -13.440 17.294 1.00 93.12 123 THR A O 1
ATOM 991 N N . HIS A 1 124 ? -33.801 -13.158 17.927 1.00 92.50 124 HIS A N 1
ATOM 992 C CA . HIS A 1 124 ? -34.248 -14.463 17.458 1.00 92.50 124 HIS A CA 1
ATOM 993 C C . HIS A 1 124 ? -34.009 -14.609 15.945 1.00 92.50 124 HIS A C 1
ATOM 995 O O . HIS A 1 124 ? -34.214 -13.647 15.204 1.00 92.50 124 HIS A O 1
ATOM 1001 N N . PRO A 1 125 ? -33.571 -15.788 15.461 1.00 89.19 125 PRO A N 1
ATOM 1002 C CA . PRO A 1 125 ? -33.475 -16.032 14.028 1.00 89.19 125 PRO A CA 1
ATOM 1003 C C . PRO A 1 125 ? -34.842 -15.833 13.363 1.00 89.19 125 PRO A C 1
ATOM 1005 O O . PRO A 1 125 ? -35.823 -16.448 13.774 1.00 89.19 125 PRO A O 1
ATOM 1008 N N . ASN A 1 126 ? -34.898 -15.008 12.322 1.00 90.06 126 ASN A N 1
ATOM 1009 C CA . ASN A 1 126 ? -36.101 -14.785 11.525 1.00 90.06 126 ASN A CA 1
ATOM 1010 C C . ASN A 1 126 ? -35.730 -14.491 10.054 1.00 90.06 126 ASN A C 1
ATOM 1012 O O . ASN A 1 126 ? -34.560 -14.547 9.665 1.00 90.06 126 ASN A O 1
ATOM 1016 N N . ASN A 1 127 ? -36.737 -14.185 9.231 1.00 93.19 127 ASN A N 1
ATOM 1017 C CA . ASN A 1 127 ? -36.569 -13.910 7.799 1.00 93.19 127 ASN A CA 1
ATOM 1018 C C . ASN A 1 127 ? -36.380 -12.417 7.467 1.00 93.19 127 ASN A C 1
ATOM 1020 O O . ASN A 1 127 ? -36.359 -12.052 6.291 1.00 93.19 127 ASN A O 1
ATOM 1024 N N . TYR A 1 128 ? -36.236 -11.549 8.470 1.00 90.81 128 TYR A N 1
ATOM 1025 C CA . TYR A 1 128 ? -36.178 -10.101 8.301 1.00 90.81 128 TYR A CA 1
ATOM 1026 C C . TYR A 1 128 ? -34.794 -9.592 8.694 1.00 90.81 128 TYR A C 1
ATOM 1028 O O . TYR A 1 128 ? -34.395 -9.581 9.845 1.00 90.81 128 TYR A O 1
ATOM 1036 N N . ILE A 1 129 ? -33.995 -9.159 7.720 1.00 84.75 129 ILE A N 1
ATOM 1037 C CA . ILE A 1 129 ? -32.626 -8.704 8.017 1.00 84.75 129 ILE A CA 1
ATOM 1038 C C . ILE A 1 129 ? -32.644 -7.417 8.860 1.00 84.75 129 ILE A C 1
ATOM 1040 O O . ILE A 1 129 ? -31.755 -7.216 9.683 1.00 84.75 129 ILE A O 1
ATOM 1044 N N . ASN A 1 130 ? -33.656 -6.570 8.671 1.00 91.31 130 ASN A N 1
ATOM 1045 C CA . ASN A 1 130 ? -33.733 -5.216 9.211 1.00 91.31 130 ASN A CA 1
ATOM 1046 C C . ASN A 1 130 ? -34.065 -5.116 10.707 1.00 91.31 130 ASN A C 1
ATOM 1048 O O . ASN A 1 130 ? -33.840 -4.053 11.281 1.00 91.31 130 ASN A O 1
ATOM 1052 N N . ASP A 1 131 ? -34.575 -6.175 11.332 1.00 87.44 131 ASP A N 1
ATOM 1053 C CA . ASP A 1 131 ? -34.884 -6.189 12.768 1.00 87.44 131 ASP A CA 1
ATOM 1054 C C . ASP A 1 131 ? -33.760 -6.800 13.624 1.00 87.44 131 ASP A C 1
ATOM 1056 O O . ASP A 1 131 ? -33.816 -6.762 14.852 1.00 87.44 131 ASP A O 1
ATOM 1060 N N . ASN A 1 132 ? -32.693 -7.301 12.991 1.00 90.06 132 ASN A N 1
ATOM 1061 C CA . ASN A 1 132 ? -31.566 -7.888 13.698 1.00 90.06 132 ASN A CA 1
ATOM 1062 C C . ASN A 1 132 ? -30.655 -6.818 14.309 1.00 90.06 132 ASN A C 1
ATOM 1064 O O . ASN A 1 132 ? -30.276 -5.849 13.646 1.00 90.06 132 ASN A O 1
ATOM 1068 N N . PHE A 1 133 ? -30.186 -7.047 15.541 1.00 92.12 133 PHE A N 1
ATOM 1069 C CA . PHE A 1 133 ? -29.229 -6.153 16.212 1.00 92.12 133 PHE A CA 1
ATOM 1070 C C . PHE A 1 133 ? -27.994 -5.853 15.356 1.00 92.12 133 PHE A C 1
ATOM 1072 O O . PHE A 1 133 ? -27.576 -4.701 15.257 1.00 92.12 133 PHE A O 1
ATOM 1079 N N . SER A 1 134 ? -27.472 -6.859 14.648 1.00 85.38 134 SER A N 1
ATOM 1080 C CA . SER A 1 134 ? -26.334 -6.696 13.740 1.00 85.38 134 SER A CA 1
ATOM 1081 C C . SER A 1 134 ? -26.610 -5.729 12.586 1.00 85.38 134 SER A C 1
ATOM 1083 O O . SER A 1 134 ? -25.700 -5.023 12.166 1.00 85.38 134 SER A O 1
ATOM 1085 N N . TYR A 1 135 ? -27.845 -5.676 12.074 1.00 88.88 135 TYR A N 1
ATOM 1086 C CA . TYR A 1 135 ? -28.226 -4.740 11.012 1.00 88.88 135 TYR A CA 1
ATOM 1087 C C . TYR A 1 135 ? -28.330 -3.304 11.535 1.00 88.88 135 TYR A C 1
ATOM 1089 O O . TYR A 1 135 ? -27.934 -2.360 10.856 1.00 88.88 135 TYR A O 1
ATOM 1097 N N . LEU A 1 136 ? -28.808 -3.141 12.769 1.00 89.81 136 LEU A N 1
ATOM 1098 C CA . LEU A 1 136 ? -28.943 -1.841 13.431 1.00 89.81 136 LEU A CA 1
ATOM 1099 C C . LEU A 1 136 ? -27.619 -1.317 14.022 1.00 89.81 136 LEU A C 1
ATOM 1101 O O . LEU A 1 136 ? -27.551 -0.169 14.474 1.00 89.81 136 LEU A O 1
ATOM 1105 N N . GLY A 1 137 ? -26.565 -2.142 14.021 1.00 90.75 137 GLY A N 1
ATOM 1106 C CA . GLY A 1 137 ? -25.287 -1.843 14.669 1.00 90.75 137 GLY A CA 1
ATOM 1107 C C . GLY A 1 137 ? -25.379 -1.832 16.197 1.00 90.75 137 GLY A C 1
ATOM 1108 O O . GLY A 1 137 ? -24.625 -1.116 16.851 1.00 90.75 137 GLY A O 1
ATOM 1109 N N . ILE A 1 138 ? -26.330 -2.582 16.755 1.00 92.56 138 ILE A N 1
ATOM 1110 C CA . ILE A 1 138 ? -26.589 -2.693 18.189 1.00 92.56 138 ILE A CA 1
ATOM 1111 C C . ILE A 1 138 ? -25.964 -3.992 18.720 1.00 92.56 138 ILE A C 1
ATOM 1113 O O . ILE A 1 138 ? -25.871 -4.993 18.011 1.00 92.56 138 ILE A O 1
ATOM 1117 N N . SER A 1 139 ? -25.518 -3.983 19.972 1.00 92.25 139 SER A N 1
ATOM 1118 C CA . SER A 1 139 ? -24.876 -5.108 20.647 1.00 92.25 139 SER A CA 1
ATOM 1119 C C . SER A 1 139 ? -25.285 -5.149 22.115 1.00 92.25 139 SER A C 1
ATOM 1121 O O . SER A 1 139 ? -25.386 -4.111 22.762 1.00 92.25 139 SER A O 1
ATOM 1123 N N . SER A 1 140 ? -25.459 -6.347 22.675 1.00 91.62 140 SER A N 1
ATOM 1124 C CA . SER A 1 140 ? -25.621 -6.523 24.126 1.00 91.62 140 SER A CA 1
ATOM 1125 C C . SER A 1 140 ? -24.293 -6.415 24.893 1.00 91.62 140 SER A C 1
ATOM 1127 O O . SER A 1 140 ? -24.246 -6.574 26.110 1.00 91.62 140 SER A O 1
ATOM 1129 N N . LEU A 1 141 ? -23.187 -6.249 24.169 1.00 88.69 141 LEU A N 1
ATOM 1130 C CA . LEU A 1 141 ? -21.848 -6.069 24.702 1.00 88.69 141 LEU A CA 1
ATOM 1131 C C . LEU A 1 141 ? -21.365 -4.659 24.414 1.00 88.69 141 LEU A C 1
ATOM 1133 O O . LEU A 1 141 ? -21.436 -4.204 23.269 1.00 88.69 141 LEU A O 1
ATOM 1137 N N . ILE A 1 142 ? -20.763 -4.043 25.426 1.00 84.56 142 ILE A N 1
ATOM 1138 C CA . ILE A 1 142 ? -19.899 -2.884 25.235 1.00 84.56 142 ILE A CA 1
ATOM 1139 C C . ILE A 1 142 ? -18.633 -3.379 24.519 1.00 84.56 142 ILE A C 1
ATOM 1141 O O . ILE A 1 142 ? -17.948 -4.269 25.046 1.00 84.56 142 ILE A O 1
ATOM 1145 N N . PRO A 1 143 ? -18.298 -2.844 23.332 1.00 78.12 143 PRO A N 1
ATOM 1146 C CA . PRO A 1 143 ? -17.031 -3.131 22.684 1.00 78.12 143 PRO A CA 1
ATOM 1147 C C . PRO A 1 143 ? -15.894 -2.744 23.626 1.00 78.12 143 PRO A C 1
ATOM 1149 O O . PRO A 1 143 ? -15.804 -1.601 24.075 1.00 78.12 143 PRO A O 1
ATOM 1152 N N . HIS A 1 144 ? -15.023 -3.698 23.942 1.00 79.06 144 HIS A N 1
ATOM 1153 C CA . HIS A 1 144 ? -13.800 -3.365 24.655 1.00 79.06 144 HIS A CA 1
ATOM 1154 C C . HIS A 1 144 ? -12.913 -2.529 23.737 1.00 79.06 144 HIS A C 1
ATOM 1156 O O . HIS A 1 144 ? -12.708 -2.891 22.577 1.00 79.06 144 HIS A O 1
ATOM 1162 N N . SER A 1 145 ? -12.372 -1.427 24.263 1.00 80.31 145 SER A N 1
ATOM 1163 C CA . SER A 1 145 ? -11.279 -0.737 23.583 1.00 80.31 145 SER A CA 1
ATOM 1164 C C . SER A 1 145 ? -10.136 -1.729 23.384 1.00 80.31 145 SER A C 1
ATOM 1166 O O . SER A 1 145 ? -9.768 -2.437 24.326 1.00 80.31 145 SER A O 1
ATOM 1168 N N . LYS A 1 146 ? -9.568 -1.769 22.173 1.00 82.00 146 LYS A N 1
ATOM 1169 C CA . LYS A 1 146 ? -8.370 -2.569 21.877 1.00 82.00 146 LYS A CA 1
ATOM 1170 C C . LYS A 1 146 ? -7.220 -2.201 22.825 1.00 82.00 146 LYS A C 1
ATOM 1172 O O . LYS A 1 146 ? -6.456 -3.071 23.231 1.00 82.00 146 LYS A O 1
ATOM 1177 N N . TYR A 1 147 ? -7.171 -0.933 23.247 1.00 87.69 147 TYR A N 1
ATOM 1178 C CA . TYR A 1 147 ? -6.176 -0.382 24.163 1.00 87.69 147 TYR A CA 1
ATOM 1179 C C . TYR A 1 147 ? -6.867 0.357 25.322 1.00 87.69 147 TYR A C 1
ATOM 1181 O O . TYR A 1 147 ? -6.975 1.581 25.305 1.00 87.69 147 TYR A O 1
ATOM 1189 N N . PRO A 1 148 ? -7.358 -0.350 26.358 1.00 84.62 148 PRO A N 1
ATOM 1190 C CA . PRO A 1 148 ? -8.159 0.263 27.423 1.00 84.62 148 PRO A CA 1
ATOM 1191 C C . PRO A 1 148 ? -7.376 1.253 28.299 1.00 84.62 148 PRO A C 1
ATOM 1193 O O . PRO A 1 148 ? -7.979 2.082 28.969 1.00 84.62 148 PRO A O 1
ATOM 1196 N N . ARG A 1 149 ? -6.038 1.174 28.299 1.00 88.06 149 ARG A N 1
ATOM 1197 C CA . ARG A 1 149 ? -5.149 2.110 29.010 1.00 88.06 149 ARG A CA 1
ATOM 1198 C C . ARG A 1 149 ? -4.674 3.276 28.141 1.00 88.06 149 ARG A C 1
ATOM 1200 O O . ARG A 1 149 ? -3.968 4.147 28.637 1.00 88.06 149 ARG A O 1
ATOM 1207 N N . PHE A 1 150 ? -5.015 3.285 26.853 1.00 91.94 150 PHE A N 1
ATOM 1208 C CA . PHE A 1 150 ? -4.631 4.372 25.967 1.00 91.94 150 PHE A CA 1
ATOM 1209 C C . PHE A 1 150 ? -5.543 5.575 26.209 1.00 91.94 150 PHE A C 1
ATOM 1211 O O . PHE A 1 150 ? -6.724 5.550 25.870 1.00 91.94 150 PHE A O 1
ATOM 1218 N N . SER A 1 151 ? -4.992 6.618 26.823 1.00 94.56 151 SER A N 1
ATOM 1219 C CA . SER A 1 151 ? -5.634 7.926 26.926 1.00 94.56 151 SER A CA 1
ATOM 1220 C C . SER A 1 151 ? -5.268 8.780 25.718 1.00 94.56 151 SER A C 1
ATOM 1222 O O . SER A 1 151 ? -4.082 8.979 25.459 1.00 94.56 151 SER A O 1
ATOM 1224 N N . PHE A 1 152 ? -6.264 9.287 25.000 1.00 93.19 152 PHE A N 1
ATOM 1225 C CA . PHE A 1 152 ? -6.031 10.259 23.934 1.00 93.19 152 PHE A CA 1
ATOM 1226 C C . PHE A 1 152 ? -5.510 11.582 24.501 1.00 93.19 152 PHE A C 1
ATOM 1228 O O . PHE A 1 152 ? -5.747 11.908 25.671 1.00 93.19 152 PHE A O 1
ATOM 1235 N N . ASN A 1 153 ? -4.799 12.340 23.671 1.00 96.81 153 ASN A N 1
ATOM 1236 C CA . ASN A 1 153 ? -4.416 13.710 23.982 1.00 96.81 153 ASN A CA 1
ATOM 1237 C C . ASN A 1 153 ? -5.666 14.591 24.183 1.00 96.81 153 ASN A C 1
ATOM 1239 O O . ASN A 1 153 ? -6.726 14.299 23.634 1.00 96.81 153 ASN A O 1
ATOM 1243 N N . SER A 1 154 ? -5.554 15.659 24.975 1.00 95.88 154 SER A N 1
ATOM 1244 C CA . SER A 1 154 ? -6.640 16.627 25.179 1.00 95.88 154 SER A CA 1
ATOM 1245 C C . SER A 1 154 ? -6.821 17.601 24.011 1.00 95.88 154 SER A C 1
ATOM 1247 O O . SER A 1 154 ? -7.864 18.237 23.908 1.00 95.88 154 SER A O 1
ATOM 1249 N N . ASP A 1 155 ? -5.799 17.764 23.170 1.00 95.94 155 ASP A N 1
ATOM 1250 C CA . ASP A 1 155 ? -5.849 18.592 21.968 1.00 95.94 155 ASP A CA 1
ATOM 1251 C C . ASP A 1 155 ? -6.519 17.834 20.813 1.00 95.94 155 ASP A C 1
ATOM 1253 O O . ASP A 1 155 ? -6.009 16.803 20.372 1.00 95.94 155 ASP A O 1
ATOM 1257 N N . GLU A 1 156 ? -7.629 18.370 20.300 1.00 93.62 156 GLU A N 1
ATOM 1258 C CA . GLU A 1 156 ? -8.464 17.731 19.273 1.00 93.62 156 GLU A CA 1
ATOM 1259 C C . GLU A 1 156 ? -7.692 17.375 17.991 1.00 93.62 156 GLU A C 1
ATOM 1261 O O . GLU A 1 156 ? -7.906 16.302 17.421 1.00 93.62 156 GLU A O 1
ATOM 1266 N N . ASN A 1 157 ? -6.740 18.213 17.566 1.00 89.69 157 ASN A N 1
ATOM 1267 C CA . ASN A 1 157 ? -5.941 17.948 16.367 1.00 89.69 157 ASN A CA 1
ATOM 1268 C C . ASN A 1 157 ? -4.978 16.775 16.587 1.00 89.69 157 ASN A C 1
ATOM 1270 O O . ASN A 1 157 ? -4.767 15.964 15.683 1.00 89.69 157 ASN A O 1
ATOM 1274 N N . ILE A 1 158 ? -4.414 16.646 17.793 1.00 93.56 158 ILE A N 1
ATOM 1275 C CA . ILE A 1 158 ? -3.582 15.489 18.151 1.00 93.56 158 ILE A CA 1
ATOM 1276 C C . ILE A 1 158 ? -4.456 14.238 18.260 1.00 93.56 158 ILE A C 1
ATOM 1278 O O . ILE A 1 158 ? -4.106 13.207 17.689 1.00 93.56 158 ILE A O 1
ATOM 1282 N N . THR A 1 159 ? -5.616 14.330 18.917 1.00 93.19 159 THR A N 1
ATOM 1283 C CA . THR A 1 159 ? -6.574 13.221 19.044 1.00 93.19 159 THR A CA 1
ATOM 1284 C C . THR A 1 159 ? -6.999 12.678 17.681 1.00 93.19 159 THR A C 1
ATOM 1286 O O . THR A 1 159 ? -7.105 11.464 17.500 1.00 93.19 159 THR A O 1
ATOM 1289 N N . LEU A 1 160 ? -7.234 13.552 16.699 1.00 88.62 160 LEU A N 1
ATOM 1290 C CA . LEU A 1 160 ? -7.586 13.143 15.340 1.00 88.62 160 LEU A CA 1
ATOM 1291 C C . LEU A 1 160 ? -6.468 12.305 14.698 1.00 88.62 160 LEU A C 1
ATOM 1293 O O . LEU A 1 160 ? -6.745 11.255 14.115 1.00 88.62 160 LEU A O 1
ATOM 1297 N N . ARG A 1 161 ? -5.205 12.717 14.863 1.00 92.12 161 ARG A N 1
ATOM 1298 C CA . ARG A 1 161 ? -4.032 11.974 14.370 1.00 92.12 161 ARG A CA 1
ATOM 1299 C C . ARG A 1 161 ? -3.834 10.652 15.102 1.00 92.12 161 ARG A C 1
ATOM 1301 O O . ARG A 1 161 ? -3.577 9.641 14.458 1.00 92.12 161 ARG A O 1
ATOM 1308 N N . GLU A 1 162 ? -4.000 10.631 16.423 1.00 94.06 162 GLU A N 1
ATOM 1309 C CA . GLU A 1 162 ? -3.962 9.396 17.218 1.00 94.06 162 GLU A CA 1
ATOM 1310 C C . GLU A 1 162 ? -5.027 8.399 16.739 1.00 94.06 162 GLU A C 1
ATOM 1312 O O . GLU A 1 162 ? -4.724 7.224 16.537 1.00 94.06 162 GLU A O 1
ATOM 1317 N N . ASN A 1 163 ? -6.257 8.863 16.491 1.00 89.50 163 ASN A N 1
ATOM 1318 C CA . ASN A 1 163 ? -7.331 8.032 15.945 1.00 89.50 163 ASN A CA 1
ATOM 1319 C C . ASN A 1 163 ? -6.991 7.486 14.554 1.00 89.50 163 ASN A C 1
ATOM 1321 O O . ASN A 1 163 ? -7.178 6.294 14.307 1.00 89.50 163 ASN A O 1
ATOM 1325 N N . TYR A 1 164 ? -6.471 8.332 13.662 1.00 92.00 164 TYR A N 1
ATOM 1326 C CA . TYR A 1 164 ? -6.034 7.917 12.330 1.00 92.00 164 TYR A CA 1
ATOM 1327 C C . TYR A 1 164 ? -4.928 6.850 12.398 1.00 92.00 164 TYR A C 1
ATOM 1329 O O . TYR A 1 164 ? -5.056 5.802 11.765 1.00 92.00 164 TYR A O 1
ATOM 1337 N N . LEU A 1 165 ? -3.887 7.061 13.210 1.00 93.62 165 LEU A N 1
ATOM 1338 C CA . LEU A 1 165 ? -2.782 6.109 13.359 1.00 93.62 165 LEU A CA 1
ATOM 1339 C C . LEU A 1 165 ? -3.243 4.789 13.994 1.00 93.62 165 LEU A C 1
ATOM 1341 O O . LEU A 1 165 ? -2.839 3.713 13.567 1.00 93.62 165 LEU A O 1
ATOM 1345 N N . LEU A 1 166 ? -4.126 4.833 14.995 1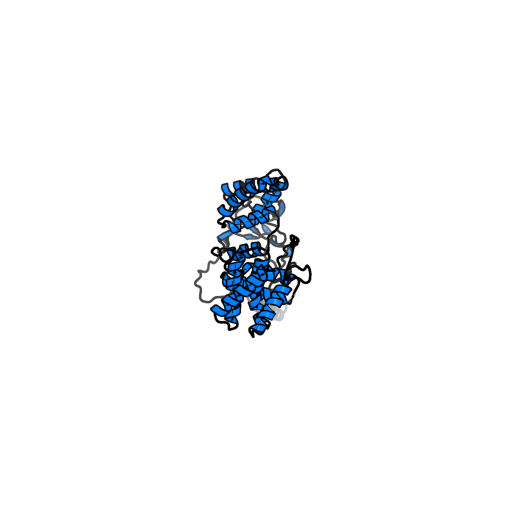.00 92.12 166 LEU A N 1
ATOM 1346 C CA . LEU A 1 166 ? -4.692 3.614 15.582 1.00 92.12 166 LEU A CA 1
ATOM 1347 C C . LEU A 1 166 ? -5.562 2.840 14.587 1.00 92.12 166 LEU A C 1
ATOM 1349 O O . LEU A 1 166 ? -5.585 1.609 14.623 1.00 92.12 166 LEU A O 1
ATOM 1353 N N . TYR A 1 167 ? -6.264 3.547 13.701 1.00 87.69 167 TYR A N 1
ATOM 1354 C CA . TYR A 1 167 ? -7.036 2.935 12.628 1.00 87.69 167 TYR A CA 1
ATOM 1355 C C . TYR A 1 167 ? -6.128 2.291 11.570 1.00 87.69 167 TYR A C 1
ATOM 1357 O O . TYR A 1 167 ? -6.333 1.125 11.221 1.00 87.69 167 TYR A O 1
ATOM 1365 N N . SER A 1 168 ? -5.090 2.998 11.109 1.00 85.88 168 SER A N 1
ATOM 1366 C CA . SER A 1 168 ? -4.137 2.481 10.114 1.00 85.88 168 SER A CA 1
ATOM 1367 C C . SER A 1 168 ? -3.311 1.299 10.638 1.00 85.88 168 SER A C 1
ATOM 1369 O O . SER A 1 168 ? -2.861 0.462 9.857 1.00 85.88 168 SER A O 1
ATOM 1371 N N . LEU A 1 169 ? -3.168 1.197 11.963 1.00 92.44 169 LEU A N 1
ATOM 1372 C CA . LEU A 1 169 ? -2.493 0.109 12.669 1.00 92.44 169 LEU A CA 1
ATOM 1373 C C . LEU A 1 169 ? -3.463 -0.903 13.302 1.00 92.44 169 LEU A C 1
ATOM 1375 O O . LEU A 1 169 ? -3.077 -1.665 14.193 1.00 92.44 169 LEU A O 1
ATOM 1379 N N . SER A 1 170 ? -4.724 -0.932 12.863 1.00 87.75 170 SER A N 1
ATOM 1380 C CA . SER A 1 170 ? -5.767 -1.771 13.471 1.00 87.75 170 SER A CA 1
ATOM 1381 C C . SER A 1 170 ? -5.503 -3.277 13.374 1.00 87.75 170 SER A C 1
ATOM 1383 O O . SER A 1 170 ? -5.989 -4.017 14.233 1.00 87.75 170 SER A O 1
ATOM 1385 N N . ASP A 1 171 ? -4.663 -3.725 12.441 1.00 85.75 171 ASP A N 1
ATOM 1386 C CA . ASP A 1 171 ? -4.240 -5.126 12.313 1.00 85.75 171 ASP A CA 1
ATOM 1387 C C . ASP A 1 171 ? -3.107 -5.516 13.285 1.00 85.75 171 ASP A C 1
ATOM 1389 O O . ASP A 1 171 ? -2.888 -6.696 13.555 1.00 85.75 171 ASP A O 1
ATOM 1393 N N . TYR A 1 172 ? -2.420 -4.541 13.892 1.00 89.69 172 TYR A N 1
ATOM 1394 C CA . TYR A 1 172 ? -1.309 -4.777 14.820 1.00 89.69 172 TYR A CA 1
ATOM 1395 C C . TYR A 1 172 ? -1.780 -4.755 16.274 1.00 89.69 172 TYR A C 1
ATOM 1397 O O . TYR A 1 172 ? -2.601 -3.922 16.655 1.00 89.69 172 TYR A O 1
ATOM 1405 N N . ASN A 1 173 ? -1.248 -5.641 17.118 1.00 91.31 173 ASN A N 1
ATOM 1406 C CA . ASN A 1 173 ? -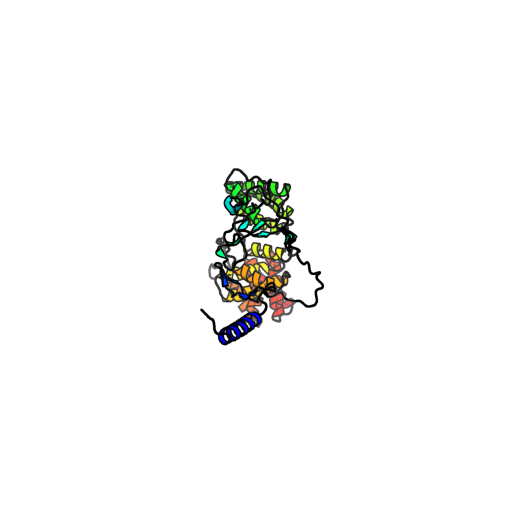1.477 -5.614 18.567 1.00 91.31 173 ASN A CA 1
ATOM 1407 C C . ASN A 1 173 ? -0.359 -4.822 19.253 1.00 91.31 173 ASN A C 1
ATOM 1409 O O . ASN A 1 173 ? 0.674 -5.385 19.611 1.00 91.31 173 ASN A O 1
ATOM 1413 N N . LEU A 1 174 ? -0.564 -3.512 19.406 1.00 94.31 174 LEU A N 1
ATOM 1414 C CA . LEU A 1 174 ? 0.446 -2.603 19.947 1.00 94.31 174 LEU A CA 1
ATOM 1415 C C . LEU A 1 174 ? 0.673 -2.837 21.449 1.00 94.31 174 LEU A C 1
ATOM 1417 O O . LEU A 1 174 ? -0.276 -2.907 22.231 1.00 94.31 174 LEU A O 1
ATOM 1421 N N . ASN A 1 175 ? 1.938 -2.918 21.863 1.00 94.50 175 ASN A N 1
ATOM 1422 C CA . ASN A 1 175 ? 2.320 -2.915 23.277 1.00 94.50 175 ASN A CA 1
ATOM 1423 C C . ASN A 1 175 ? 2.424 -1.482 23.839 1.00 94.50 175 ASN A C 1
ATOM 1425 O O . ASN A 1 175 ? 2.364 -0.498 23.104 1.00 94.50 175 ASN A O 1
ATOM 1429 N N . GLU A 1 176 ? 2.611 -1.350 25.154 1.00 95.44 176 GLU A N 1
ATOM 1430 C CA . GLU A 1 176 ? 2.675 -0.046 25.834 1.00 95.44 176 GLU A CA 1
ATOM 1431 C C . GLU A 1 176 ? 3.778 0.873 25.285 1.00 95.44 176 GLU A C 1
ATOM 1433 O O . GLU A 1 176 ? 3.552 2.065 25.083 1.00 95.44 176 GLU A O 1
ATOM 1438 N N . LYS A 1 177 ? 4.952 0.318 24.958 1.00 96.94 177 LYS A N 1
ATOM 1439 C CA . LYS A 1 177 ? 6.051 1.081 24.354 1.00 96.94 177 LYS A CA 1
ATOM 1440 C C . LYS A 1 177 ? 5.653 1.625 22.979 1.00 96.94 177 LYS A C 1
ATOM 1442 O O . LYS A 1 177 ? 5.892 2.795 22.707 1.00 96.94 177 LYS A O 1
ATOM 1447 N N . GLN A 1 178 ? 5.029 0.807 22.134 1.00 97.50 178 GLN A N 1
ATOM 1448 C CA . GLN A 1 178 ? 4.566 1.209 20.799 1.00 97.50 178 GLN A CA 1
ATOM 1449 C C . GLN A 1 178 ? 3.459 2.262 20.865 1.00 97.50 178 GLN A C 1
ATOM 1451 O O . GLN A 1 178 ? 3.482 3.218 20.097 1.00 97.50 178 GLN A O 1
ATOM 1456 N N . LEU A 1 179 ? 2.533 2.135 21.818 1.00 97.25 179 LEU A N 1
ATOM 1457 C CA . LEU A 1 179 ? 1.497 3.139 22.063 1.00 97.25 179 LEU A CA 1
ATOM 1458 C C . LEU A 1 179 ? 2.095 4.486 22.496 1.00 97.25 179 LEU A C 1
ATOM 1460 O O . LEU A 1 179 ? 1.632 5.530 22.045 1.00 97.25 179 LEU A O 1
ATOM 1464 N N . ASN A 1 180 ? 3.148 4.480 23.318 1.00 97.31 180 ASN A N 1
ATOM 1465 C CA . ASN A 1 180 ? 3.855 5.708 23.689 1.00 97.31 180 ASN A CA 1
ATOM 1466 C C . ASN A 1 180 ? 4.591 6.333 22.494 1.00 97.31 180 ASN A C 1
ATOM 1468 O O . ASN A 1 180 ? 4.518 7.546 22.315 1.00 97.31 180 ASN A O 1
ATOM 1472 N N . ILE A 1 181 ? 5.234 5.522 21.642 1.00 97.94 181 ILE A N 1
ATOM 1473 C CA . ILE A 1 181 ? 5.856 6.015 20.401 1.00 97.94 181 ILE A CA 1
ATOM 1474 C C . ILE A 1 181 ? 4.792 6.630 19.479 1.00 97.94 181 ILE A C 1
ATOM 1476 O O . ILE A 1 181 ? 5.023 7.706 18.937 1.00 97.94 181 ILE A O 1
ATOM 1480 N N . LEU A 1 182 ? 3.617 6.000 19.344 1.00 97.88 182 LEU A N 1
ATOM 1481 C CA . LEU A 1 182 ? 2.496 6.524 18.557 1.00 97.88 182 LEU A CA 1
ATOM 1482 C C . LEU A 1 182 ? 2.064 7.912 19.046 1.00 97.88 182 LEU A C 1
ATOM 1484 O O . LEU A 1 182 ? 1.899 8.802 18.218 1.00 97.88 182 LEU A O 1
ATOM 1488 N N . LYS A 1 183 ? 1.965 8.129 20.366 1.00 97.56 183 LYS A N 1
ATOM 1489 C CA . LYS A 1 183 ? 1.645 9.447 20.950 1.00 97.56 183 LYS A CA 1
ATOM 1490 C C . LYS A 1 183 ? 2.682 10.514 20.609 1.00 97.56 183 LYS A C 1
ATOM 1492 O O . LYS A 1 183 ? 2.332 11.631 20.227 1.00 97.56 183 LYS A O 1
ATOM 1497 N N . THR A 1 184 ? 3.966 10.184 20.745 1.00 97.38 184 THR A N 1
ATOM 1498 C CA . THR A 1 184 ? 5.049 11.105 20.372 1.00 97.38 184 THR A CA 1
ATOM 1499 C C . THR A 1 184 ? 5.016 11.398 18.874 1.00 97.38 184 THR A C 1
ATOM 1501 O O . THR A 1 184 ? 5.166 12.544 18.466 1.00 97.38 184 THR A O 1
ATOM 1504 N N . TYR A 1 185 ? 4.756 10.383 18.051 1.00 97.62 185 TYR A N 1
ATOM 1505 C CA . TYR A 1 185 ? 4.663 10.537 16.607 1.00 97.62 185 TYR A CA 1
ATOM 1506 C C . TYR A 1 185 ? 3.482 11.427 16.189 1.00 97.62 185 TYR A C 1
ATOM 1508 O O . TYR A 1 185 ? 3.664 12.333 15.379 1.00 97.62 185 TYR A O 1
ATOM 1516 N N . SER A 1 186 ? 2.299 11.258 16.794 1.00 96.56 186 SER A N 1
ATOM 1517 C CA . SER A 1 186 ? 1.143 12.131 16.543 1.00 96.56 186 SER A CA 1
ATOM 1518 C C . SER A 1 186 ? 1.383 13.583 16.953 1.00 96.56 186 SER A C 1
ATOM 1520 O O . SER A 1 186 ? 0.900 14.487 16.271 1.00 96.56 186 SER A O 1
ATOM 1522 N N . LEU A 1 187 ? 2.136 13.815 18.036 1.00 95.88 187 LEU A N 1
ATOM 1523 C CA . LEU A 1 187 ? 2.537 15.160 18.449 1.00 95.88 187 LEU A CA 1
ATOM 1524 C C . LEU A 1 187 ? 3.466 15.790 17.402 1.00 95.88 187 LEU A C 1
ATOM 1526 O O . LEU A 1 187 ? 3.175 16.879 16.916 1.00 95.88 187 LEU A O 1
ATOM 1530 N N . ASN A 1 188 ? 4.508 15.067 16.985 1.00 95.12 188 ASN A N 1
ATOM 1531 C CA . ASN A 1 188 ? 5.451 15.550 15.975 1.00 95.12 188 ASN A CA 1
ATOM 1532 C C . ASN A 1 188 ? 4.750 15.862 14.641 1.00 95.12 188 ASN A C 1
ATOM 1534 O O . ASN A 1 188 ? 5.041 16.884 14.028 1.00 95.12 188 ASN A O 1
ATOM 1538 N N . LEU A 1 189 ? 3.795 15.022 14.211 1.00 93.50 189 LEU A N 1
ATOM 1539 C CA . LEU A 1 189 ? 2.997 15.252 12.997 1.00 93.50 189 LEU A CA 1
ATOM 1540 C C . LEU A 1 189 ? 2.214 16.572 13.041 1.00 93.50 189 LEU A C 1
ATOM 1542 O O . LEU A 1 189 ? 2.065 17.216 12.009 1.00 93.50 189 LEU A O 1
ATOM 1546 N N . LYS A 1 190 ? 1.715 16.983 14.213 1.00 92.62 190 LYS A N 1
ATOM 1547 C CA . LYS A 1 190 ? 1.068 18.292 14.381 1.00 92.62 190 LYS A CA 1
ATOM 1548 C C . LYS A 1 190 ? 2.083 19.432 14.264 1.00 92.62 190 LYS A C 1
ATOM 1550 O O . LYS A 1 190 ? 1.785 20.458 13.665 1.00 92.62 190 LYS A O 1
ATOM 1555 N N . GLU A 1 191 ? 3.263 19.275 14.855 1.00 90.62 191 GLU A N 1
ATOM 1556 C CA . GLU A 1 191 ? 4.275 20.337 14.907 1.00 90.62 191 GLU A CA 1
ATOM 1557 C C . GLU A 1 191 ? 4.888 20.642 13.531 1.00 90.62 191 GLU A C 1
ATOM 1559 O O . GLU A 1 191 ? 5.161 21.804 13.237 1.00 90.62 191 GLU A O 1
ATOM 1564 N N . ALA A 1 192 ? 5.022 19.653 12.639 1.00 87.06 192 ALA A N 1
ATOM 1565 C CA . ALA A 1 192 ? 5.558 19.908 11.296 1.00 87.06 192 ALA A CA 1
ATOM 1566 C C . ALA A 1 192 ? 4.630 20.676 10.356 1.00 87.06 192 ALA A C 1
ATOM 1568 O O . ALA A 1 192 ? 5.107 21.229 9.369 1.00 87.06 192 ALA A O 1
ATOM 1569 N N . GLU A 1 193 ? 3.333 20.771 10.652 1.00 82.56 193 GLU A N 1
ATOM 1570 C CA . GLU A 1 193 ? 2.461 21.698 9.919 1.00 82.56 193 GLU A CA 1
ATOM 1571 C C . GLU A 1 193 ? 2.821 23.164 10.199 1.00 82.56 193 GLU A C 1
ATOM 1573 O O . GLU A 1 193 ? 2.433 24.049 9.439 1.00 82.56 193 GLU A O 1
ATOM 1578 N N . LEU A 1 194 ? 3.563 23.425 11.280 1.00 78.31 194 LEU A N 1
ATOM 1579 C CA . LEU A 1 194 ? 3.923 24.765 11.731 1.00 78.31 194 LEU A CA 1
ATOM 1580 C C . LEU A 1 194 ? 5.378 25.133 11.402 1.00 78.31 194 LEU A C 1
ATOM 1582 O O . LEU A 1 194 ? 5.657 26.312 11.184 1.00 78.31 194 LEU A O 1
ATOM 1586 N N . ASP A 1 195 ? 6.297 24.161 11.365 1.00 78.50 195 ASP A N 1
ATOM 1587 C CA . ASP A 1 195 ? 7.730 24.398 11.150 1.00 78.50 195 ASP A CA 1
ATOM 1588 C C . ASP A 1 195 ? 8.432 23.194 10.480 1.00 78.50 195 ASP A C 1
ATOM 1590 O O . ASP A 1 195 ? 8.392 22.061 10.964 1.00 78.50 195 ASP A O 1
ATOM 1594 N N . GLY A 1 196 ? 9.133 23.453 9.369 1.00 73.81 196 GLY A N 1
ATOM 1595 C CA . GLY A 1 196 ? 9.874 22.445 8.604 1.00 73.81 196 GLY A CA 1
ATOM 1596 C C . GLY A 1 196 ? 11.027 21.778 9.369 1.00 73.81 196 GLY A C 1
ATOM 1597 O O . GLY A 1 196 ? 11.454 20.689 8.987 1.00 73.81 196 GLY A O 1
ATOM 1598 N N . GLN A 1 197 ? 11.512 22.352 10.480 1.00 75.12 197 GLN A N 1
ATOM 1599 C CA . GLN A 1 197 ? 12.531 21.696 11.315 1.00 75.12 197 GLN A CA 1
ATOM 1600 C C . GLN A 1 197 ? 12.035 20.394 11.973 1.00 75.12 197 GLN A C 1
ATOM 1602 O O . GLN A 1 197 ? 12.848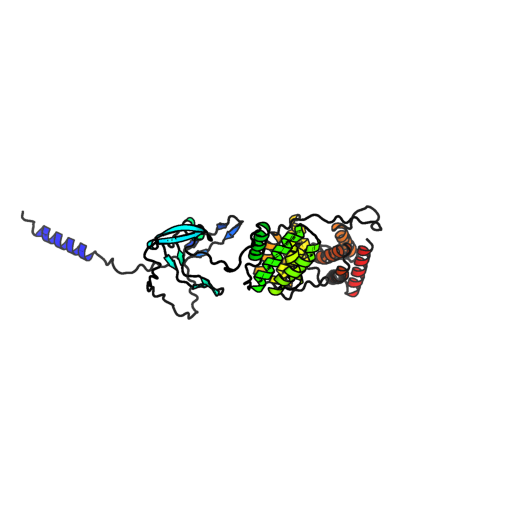 19.525 12.301 1.00 75.12 197 GLN A O 1
ATOM 1607 N N . PHE A 1 198 ? 10.718 20.200 12.113 1.00 81.75 198 PHE A N 1
ATOM 1608 C CA . PHE A 1 198 ? 10.148 18.994 12.726 1.00 81.75 198 PHE A CA 1
ATOM 1609 C C . PHE A 1 198 ? 10.145 17.766 11.811 1.00 81.75 198 PHE A C 1
ATOM 1611 O O . PHE A 1 198 ? 9.909 16.653 12.290 1.00 81.75 198 PHE A O 1
ATOM 1618 N N . GLU A 1 199 ? 10.482 17.918 10.527 1.00 86.88 199 GLU A N 1
ATOM 1619 C CA . GLU A 1 199 ? 10.508 16.805 9.575 1.00 86.88 199 GLU A CA 1
ATOM 1620 C C . GLU A 1 199 ? 11.446 15.675 10.043 1.00 86.88 199 GLU A C 1
ATOM 1622 O O . GLU A 1 199 ? 11.083 14.499 10.001 1.00 86.88 199 GLU A O 1
ATOM 1627 N N . GLN A 1 200 ? 12.615 16.006 10.607 1.00 90.12 200 GLN A N 1
ATOM 1628 C CA . GLN A 1 200 ? 13.557 14.996 11.110 1.00 90.12 200 GLN A CA 1
ATOM 1629 C C . GLN A 1 200 ? 13.046 14.263 12.357 1.00 90.12 200 GLN A C 1
ATOM 1631 O O . GLN A 1 200 ? 13.266 13.055 12.502 1.00 90.12 200 GLN A O 1
ATOM 1636 N N . ASN A 1 201 ? 12.319 14.955 13.238 1.00 93.88 201 ASN A N 1
ATOM 1637 C CA . ASN A 1 201 ? 11.711 14.340 14.420 1.00 93.88 201 ASN A CA 1
ATOM 1638 C C . ASN A 1 201 ? 10.601 13.367 14.013 1.00 93.88 201 ASN A C 1
ATOM 1640 O O . ASN A 1 201 ? 10.535 12.253 14.542 1.00 93.88 201 ASN A O 1
ATOM 1644 N N . ILE A 1 202 ? 9.778 13.744 13.030 1.00 94.50 202 ILE A N 1
ATOM 1645 C CA . ILE A 1 202 ? 8.750 12.884 12.429 1.00 94.50 202 ILE A CA 1
ATOM 1646 C C . ILE A 1 202 ? 9.384 11.655 11.794 1.00 94.50 202 ILE A C 1
ATOM 1648 O O . ILE A 1 202 ? 8.976 10.541 12.111 1.00 94.50 202 ILE A O 1
ATOM 1652 N N . ILE A 1 203 ? 10.395 11.831 10.939 1.00 93.81 203 ILE A N 1
ATOM 1653 C CA . ILE A 1 203 ? 11.075 10.708 10.282 1.00 93.81 203 ILE A CA 1
ATOM 1654 C C . ILE A 1 203 ? 11.664 9.764 11.331 1.00 93.81 203 ILE A C 1
ATOM 1656 O O . ILE A 1 203 ? 11.468 8.552 11.252 1.00 93.81 203 ILE A O 1
ATOM 1660 N N . THR A 1 204 ? 12.325 10.302 12.356 1.00 95.81 204 THR A N 1
ATOM 1661 C CA . THR A 1 204 ? 12.947 9.496 13.413 1.00 95.81 204 THR A CA 1
ATOM 1662 C C . THR A 1 204 ? 11.909 8.712 14.218 1.00 95.81 204 THR A C 1
ATOM 1664 O O . THR A 1 204 ? 12.029 7.494 14.366 1.00 95.81 204 THR A O 1
ATOM 1667 N N . THR A 1 205 ? 10.872 9.381 14.726 1.00 97.25 205 THR A N 1
ATOM 1668 C CA . THR A 1 205 ? 9.843 8.744 15.572 1.00 97.25 205 THR A CA 1
ATOM 1669 C C . THR A 1 205 ? 8.912 7.828 14.787 1.00 97.25 205 THR A C 1
ATOM 1671 O O . THR A 1 205 ? 8.600 6.733 15.251 1.00 97.25 205 THR A O 1
ATOM 1674 N N . GLY A 1 206 ? 8.542 8.204 13.566 1.00 97.50 206 GLY A N 1
ATOM 1675 C CA . GLY A 1 206 ? 7.786 7.354 12.656 1.00 97.50 206 GLY A CA 1
ATOM 1676 C C . GLY A 1 206 ? 8.574 6.107 12.256 1.00 97.50 206 GLY A C 1
ATOM 1677 O O . GLY A 1 206 ? 8.029 5.004 12.273 1.00 97.50 206 GLY A O 1
ATOM 1678 N N . LYS A 1 207 ? 9.886 6.235 11.994 1.00 97.38 207 LYS A N 1
ATOM 1679 C CA . LYS A 1 207 ? 10.748 5.078 11.710 1.00 97.38 207 LYS A CA 1
ATOM 1680 C C . LYS A 1 207 ? 10.798 4.153 12.918 1.00 97.38 207 LYS A C 1
ATOM 1682 O O . LYS A 1 207 ? 10.633 2.950 12.744 1.00 97.38 207 LYS A O 1
ATOM 1687 N N . GLN A 1 208 ? 10.945 4.685 14.134 1.00 97.94 208 GLN A N 1
ATOM 1688 C CA . GLN A 1 208 ? 10.870 3.885 15.364 1.00 97.94 208 GLN A CA 1
ATOM 1689 C C . GLN A 1 208 ? 9.525 3.160 15.508 1.00 97.94 208 GLN A C 1
ATOM 1691 O O . GLN A 1 208 ? 9.518 1.978 15.847 1.00 97.94 208 GLN A O 1
ATOM 1696 N N . LEU A 1 209 ? 8.401 3.832 15.228 1.00 98.19 209 LEU A N 1
ATOM 1697 C CA . LEU A 1 209 ? 7.072 3.224 15.289 1.00 98.19 209 LEU A CA 1
ATOM 1698 C C . LEU A 1 209 ? 6.960 2.060 14.304 1.00 98.19 209 LEU A C 1
ATOM 1700 O O . LEU A 1 209 ? 6.770 0.921 14.722 1.00 98.19 209 LEU A O 1
ATOM 1704 N N . TYR A 1 210 ? 7.123 2.332 13.011 1.00 97.50 210 TYR A N 1
ATOM 1705 C CA . TYR A 1 210 ? 6.861 1.361 11.953 1.00 97.50 210 TYR A CA 1
ATOM 1706 C C . TYR A 1 210 ? 7.858 0.200 11.946 1.00 97.50 210 TYR A C 1
ATOM 1708 O O . TYR A 1 210 ? 7.452 -0.954 11.823 1.00 97.50 210 TYR A O 1
ATOM 1716 N N . THR A 1 211 ? 9.146 0.457 12.178 1.00 96.00 211 THR A N 1
ATOM 1717 C CA . THR A 1 211 ? 10.134 -0.635 12.274 1.00 96.00 211 THR A CA 1
ATOM 1718 C C . THR A 1 211 ? 9.908 -1.512 13.505 1.00 96.00 211 THR A C 1
ATOM 1720 O O . THR A 1 211 ? 10.112 -2.723 13.436 1.00 96.00 211 THR A O 1
ATOM 1723 N N . SER A 1 212 ? 9.387 -0.963 14.613 1.00 97.06 212 SER A N 1
ATOM 1724 C CA . SER A 1 212 ? 9.011 -1.779 15.779 1.00 97.06 212 SER A CA 1
ATOM 1725 C C . SER A 1 212 ? 7.838 -2.730 15.511 1.00 97.06 212 SER A C 1
ATOM 1727 O O . SER A 1 212 ? 7.616 -3.651 16.296 1.00 97.06 212 SER A O 1
ATOM 1729 N N . LEU A 1 213 ? 7.091 -2.511 14.425 1.00 95.19 213 LEU A N 1
ATOM 1730 C CA . LEU A 1 213 ? 6.017 -3.383 13.943 1.00 95.19 213 LEU A CA 1
ATOM 1731 C C . LEU A 1 213 ? 6.515 -4.428 12.935 1.00 95.19 213 LEU A C 1
ATOM 1733 O O . LEU A 1 213 ? 5.720 -5.222 12.443 1.00 95.19 213 LEU A O 1
ATOM 1737 N N . GLY A 1 214 ? 7.820 -4.444 12.645 1.00 92.56 214 GLY A N 1
ATOM 1738 C CA . GLY A 1 214 ? 8.444 -5.376 11.709 1.00 92.56 214 GLY A CA 1
ATOM 1739 C C . GLY A 1 214 ? 8.471 -4.901 10.257 1.00 92.56 214 GLY A C 1
ATOM 1740 O O . GLY A 1 214 ? 8.843 -5.689 9.393 1.00 92.56 214 GLY A O 1
ATOM 1741 N N . LEU A 1 215 ? 8.101 -3.646 9.972 1.00 90.06 215 LEU A N 1
ATOM 1742 C CA . LEU A 1 215 ? 8.223 -3.083 8.624 1.00 90.06 215 LEU A CA 1
ATOM 1743 C C . LEU A 1 215 ? 9.697 -2.809 8.305 1.00 90.06 215 LEU A C 1
ATOM 1745 O O . LEU A 1 215 ? 10.451 -2.340 9.163 1.00 90.06 215 LEU A O 1
ATOM 1749 N N . ASP A 1 216 ? 10.096 -3.053 7.056 1.00 88.94 216 ASP A N 1
ATOM 1750 C CA . ASP A 1 216 ? 11.399 -2.620 6.562 1.00 88.94 216 ASP A CA 1
ATOM 1751 C C . ASP A 1 216 ? 11.479 -1.088 6.459 1.00 88.94 216 ASP A C 1
ATOM 1753 O O . ASP A 1 216 ? 10.471 -0.376 6.478 1.00 88.94 216 ASP A O 1
ATOM 1757 N N . GLU A 1 217 ? 12.700 -0.565 6.340 1.00 89.25 217 GLU A N 1
ATOM 1758 C CA . GLU A 1 217 ? 12.930 0.880 6.353 1.00 89.25 217 GLU A CA 1
ATOM 1759 C C . GLU A 1 217 ? 12.242 1.624 5.201 1.00 89.25 217 GLU A C 1
ATOM 1761 O O . GLU A 1 217 ? 11.800 2.755 5.403 1.00 89.25 217 GLU A O 1
ATOM 1766 N N . VAL A 1 218 ? 12.118 1.007 4.019 1.00 86.06 218 VAL A N 1
ATOM 1767 C CA . VAL A 1 218 ? 11.492 1.639 2.848 1.00 86.06 218 VAL A CA 1
ATOM 1768 C C . VAL A 1 218 ? 9.982 1.722 3.052 1.00 86.06 218 VAL A C 1
ATOM 1770 O O . VAL A 1 218 ? 9.398 2.792 2.879 1.00 86.06 218 VAL A O 1
ATOM 1773 N N . THR A 1 219 ? 9.347 0.631 3.493 1.00 86.81 219 THR A N 1
ATOM 1774 C CA . THR A 1 219 ? 7.907 0.628 3.804 1.00 86.81 219 THR A CA 1
ATOM 1775 C C . THR A 1 219 ? 7.587 1.591 4.947 1.00 86.81 219 THR A C 1
ATOM 1777 O O . THR A 1 219 ? 6.622 2.354 4.864 1.00 86.81 219 THR A O 1
ATOM 1780 N N . ALA A 1 220 ? 8.418 1.613 5.995 1.00 93.19 220 ALA A N 1
ATOM 1781 C CA . ALA A 1 220 ? 8.290 2.563 7.095 1.00 93.19 220 ALA A CA 1
ATOM 1782 C C . ALA A 1 220 ? 8.363 4.013 6.596 1.00 93.19 220 ALA A C 1
ATOM 1784 O O . ALA A 1 220 ? 7.495 4.816 6.928 1.00 93.19 220 ALA A O 1
ATOM 1785 N N . TYR A 1 221 ? 9.345 4.346 5.753 1.00 91.44 221 TYR A N 1
ATOM 1786 C CA . TYR A 1 221 ? 9.477 5.687 5.183 1.00 91.44 221 TYR A CA 1
ATOM 1787 C C . TYR A 1 221 ? 8.268 6.085 4.324 1.00 91.44 221 TYR A C 1
ATOM 1789 O O . TYR A 1 221 ? 7.748 7.191 4.469 1.00 91.44 221 TYR A O 1
ATOM 1797 N N . ASN A 1 222 ? 7.757 5.176 3.491 1.00 87.38 222 ASN A N 1
ATOM 1798 C CA . ASN A 1 222 ? 6.569 5.433 2.674 1.00 87.38 222 ASN A CA 1
ATOM 1799 C C . ASN A 1 222 ? 5.323 5.702 3.526 1.00 87.38 222 ASN A C 1
ATOM 1801 O O . ASN A 1 222 ? 4.532 6.585 3.193 1.00 87.38 222 ASN A O 1
ATOM 1805 N N . LYS A 1 223 ? 5.155 4.976 4.639 1.00 92.12 223 LYS A N 1
ATOM 1806 C CA . LYS A 1 223 ? 4.075 5.233 5.602 1.00 92.12 223 LYS A CA 1
ATOM 1807 C C . LYS A 1 223 ? 4.216 6.607 6.250 1.00 92.12 223 LYS A C 1
ATOM 1809 O O . LYS A 1 223 ? 3.251 7.357 6.260 1.00 92.12 223 LYS A O 1
ATOM 1814 N N . ILE A 1 224 ? 5.424 6.975 6.676 1.00 94.19 224 ILE A N 1
ATOM 1815 C CA . ILE A 1 224 ? 5.700 8.294 7.265 1.00 94.19 224 ILE A CA 1
ATOM 1816 C C . ILE A 1 224 ? 5.379 9.423 6.287 1.00 94.19 224 ILE A C 1
ATOM 1818 O O . ILE A 1 224 ? 4.727 10.399 6.650 1.00 94.19 224 ILE A O 1
ATOM 1822 N N . LYS A 1 225 ? 5.825 9.286 5.035 1.00 90.31 225 LYS A N 1
ATOM 1823 C CA . LYS A 1 225 ? 5.555 10.253 3.969 1.00 90.31 225 LYS A CA 1
ATOM 1824 C C . LYS A 1 225 ? 4.054 10.407 3.726 1.00 90.31 225 LYS A C 1
ATOM 1826 O O . LYS A 1 225 ? 3.578 11.531 3.564 1.00 90.31 225 LYS A O 1
ATOM 1831 N N . PHE A 1 226 ? 3.312 9.299 3.725 1.00 90.12 226 PHE A N 1
ATOM 1832 C CA . PHE A 1 226 ? 1.859 9.328 3.597 1.00 90.12 226 PHE A CA 1
ATOM 1833 C C . PHE A 1 226 ? 1.190 10.014 4.791 1.00 90.12 226 PHE A C 1
ATOM 1835 O O . PHE A 1 226 ? 0.343 10.872 4.586 1.00 90.12 226 PHE A O 1
ATOM 1842 N N . ASP A 1 227 ? 1.606 9.710 6.019 1.00 91.31 227 ASP A N 1
ATOM 1843 C CA . ASP A 1 227 ? 1.047 10.337 7.223 1.00 91.31 227 ASP A CA 1
ATOM 1844 C C . ASP A 1 227 ? 1.309 11.849 7.274 1.00 91.31 227 ASP A C 1
ATOM 1846 O O . ASP A 1 227 ? 0.479 12.605 7.779 1.00 91.31 227 ASP A O 1
ATOM 1850 N N . LEU A 1 228 ? 2.453 12.292 6.741 1.00 89.56 228 LEU A N 1
ATOM 1851 C CA . LEU A 1 228 ? 2.833 13.702 6.680 1.00 89.56 228 LEU A CA 1
ATOM 1852 C C . LEU A 1 228 ? 2.064 14.469 5.599 1.00 89.56 228 LEU A C 1
ATOM 1854 O O . LEU A 1 228 ? 1.662 15.607 5.815 1.00 89.56 228 LEU A O 1
ATOM 1858 N N . THR A 1 229 ? 1.900 13.872 4.419 1.00 87.06 229 THR A N 1
ATOM 1859 C CA . THR A 1 229 ? 1.440 14.601 3.224 1.00 87.06 229 THR A CA 1
ATOM 1860 C C . THR A 1 229 ? 0.024 14.245 2.784 1.00 87.06 229 THR A C 1
ATOM 1862 O O . THR A 1 229 ? -0.519 14.911 1.907 1.00 87.06 229 THR A O 1
ATOM 1865 N N . GLY A 1 230 ? -0.548 13.156 3.305 1.00 83.81 230 GLY A N 1
ATOM 1866 C CA . GLY A 1 230 ? -1.756 12.525 2.767 1.00 83.81 230 GLY A CA 1
ATOM 1867 C C . GLY A 1 230 ? -1.585 11.966 1.347 1.00 83.81 230 GLY A C 1
ATOM 1868 O O . GLY A 1 230 ? -2.541 11.447 0.774 1.00 83.81 230 GLY A O 1
ATOM 1869 N N . ASN A 1 231 ? -0.383 12.060 0.767 1.00 82.69 231 ASN A N 1
ATOM 1870 C CA . ASN A 1 231 ? -0.106 11.716 -0.619 1.00 82.69 231 ASN A CA 1
ATOM 1871 C C . ASN A 1 231 ? 0.702 10.420 -0.690 1.00 82.69 231 ASN A C 1
ATOM 1873 O O . ASN A 1 231 ? 1.818 10.324 -0.176 1.00 82.69 231 ASN A O 1
ATOM 1877 N N . LEU A 1 232 ? 0.149 9.426 -1.380 1.00 82.12 232 LEU A N 1
ATOM 1878 C CA . LEU A 1 232 ? 0.851 8.200 -1.742 1.00 82.12 232 LEU A CA 1
ATOM 1879 C C . LEU A 1 232 ? 0.989 8.170 -3.261 1.00 82.12 232 LEU A C 1
ATOM 1881 O O . LEU A 1 232 ? -0.004 8.292 -3.977 1.00 82.12 232 LEU A O 1
ATOM 1885 N N . SER A 1 233 ? 2.214 8.025 -3.762 1.00 84.75 233 SER A N 1
ATOM 1886 C CA . SER A 1 233 ? 2.403 7.789 -5.194 1.00 84.75 233 SER A CA 1
ATOM 1887 C C . SER A 1 233 ? 1.907 6.384 -5.561 1.00 84.75 233 SER A C 1
ATOM 1889 O O . SER A 1 233 ? 1.882 5.491 -4.711 1.00 84.75 233 SER A O 1
ATOM 1891 N N . PHE A 1 234 ? 1.539 6.154 -6.826 1.00 84.75 234 PHE A N 1
ATOM 1892 C CA . PHE A 1 234 ? 1.203 4.799 -7.293 1.00 84.75 234 PHE A CA 1
ATOM 1893 C C . PHE A 1 234 ? 2.371 3.832 -7.082 1.00 84.75 234 PHE A C 1
ATOM 1895 O O . PHE A 1 234 ? 2.158 2.668 -6.772 1.00 84.75 234 PHE A O 1
ATOM 1902 N N . GLU A 1 235 ? 3.601 4.314 -7.222 1.00 87.06 235 GLU A N 1
ATOM 1903 C CA . GLU A 1 235 ? 4.816 3.548 -6.994 1.00 87.06 235 GLU A CA 1
ATOM 1904 C C . GLU A 1 235 ? 4.941 3.127 -5.519 1.00 87.06 235 GLU A C 1
ATOM 1906 O O . GLU A 1 235 ? 5.196 1.962 -5.220 1.00 87.06 235 GLU A O 1
ATOM 1911 N N . ASP A 1 236 ? 4.710 4.052 -4.585 1.00 85.94 236 ASP A N 1
ATOM 1912 C CA . ASP A 1 236 ? 4.749 3.761 -3.147 1.00 85.94 236 ASP A CA 1
ATOM 1913 C C . ASP A 1 236 ? 3.586 2.838 -2.735 1.00 85.94 236 ASP A C 1
ATOM 1915 O O . ASP A 1 236 ? 3.767 1.930 -1.923 1.00 85.94 236 ASP A O 1
ATOM 1919 N N . TYR A 1 237 ? 2.404 3.017 -3.337 1.00 90.00 237 TYR A N 1
ATOM 1920 C CA . TYR A 1 237 ? 1.258 2.120 -3.179 1.00 90.00 237 TYR A CA 1
ATOM 1921 C C . TYR A 1 237 ? 1.575 0.699 -3.652 1.00 90.00 237 TYR A C 1
ATOM 1923 O O . TYR A 1 237 ? 1.466 -0.242 -2.866 1.00 90.00 237 TYR A O 1
ATOM 1931 N N . LEU A 1 238 ? 2.009 0.541 -4.905 1.00 90.69 238 LEU A N 1
ATOM 1932 C CA . LEU A 1 238 ? 2.329 -0.763 -5.483 1.00 90.69 238 LEU A CA 1
ATOM 1933 C C . LEU A 1 238 ? 3.476 -1.443 -4.742 1.00 90.69 238 LEU A C 1
ATOM 1935 O O . LEU A 1 238 ? 3.470 -2.663 -4.621 1.00 90.69 238 LEU A O 1
ATOM 1939 N N . TYR A 1 239 ? 4.431 -0.677 -4.210 1.00 89.00 239 TYR A N 1
ATOM 1940 C CA . TYR A 1 239 ? 5.483 -1.230 -3.364 1.00 89.00 239 TYR A CA 1
ATOM 1941 C C . TYR A 1 239 ? 4.908 -1.827 -2.078 1.00 89.00 239 TYR A C 1
ATOM 1943 O O . TYR A 1 239 ? 5.219 -2.967 -1.744 1.00 89.00 239 TYR A O 1
ATOM 1951 N N . ASN A 1 240 ? 4.026 -1.096 -1.392 1.00 86.06 240 ASN A N 1
ATOM 1952 C CA . ASN A 1 240 ? 3.388 -1.580 -0.167 1.00 86.06 240 ASN A CA 1
ATOM 1953 C C . ASN A 1 240 ? 2.539 -2.835 -0.423 1.00 86.06 240 ASN A C 1
ATOM 1955 O O . ASN A 1 240 ? 2.550 -3.760 0.389 1.00 86.06 240 ASN A O 1
ATOM 1959 N N . VAL A 1 241 ? 1.819 -2.879 -1.550 1.00 89.19 241 VAL A N 1
ATOM 1960 C CA . VAL A 1 241 ? 1.080 -4.076 -1.973 1.00 89.19 241 VAL A CA 1
ATOM 1961 C C . VAL A 1 241 ? 2.053 -5.215 -2.278 1.00 89.19 241 VAL A C 1
ATOM 1963 O O . VAL A 1 241 ? 1.861 -6.332 -1.813 1.00 89.19 241 VAL A O 1
ATOM 1966 N N . ALA A 1 242 ? 3.137 -4.958 -3.008 1.00 90.31 242 ALA A N 1
ATOM 1967 C CA . ALA A 1 242 ? 4.090 -6.007 -3.341 1.00 90.31 242 ALA A CA 1
ATOM 1968 C C . ALA A 1 242 ? 4.767 -6.606 -2.103 1.00 90.31 242 ALA A C 1
ATOM 1970 O O . ALA A 1 242 ? 4.913 -7.824 -2.003 1.00 90.31 242 ALA A O 1
ATOM 1971 N N . TYR A 1 243 ? 5.113 -5.755 -1.138 1.00 86.38 243 TYR A N 1
ATOM 1972 C CA . TYR A 1 243 ? 5.684 -6.162 0.138 1.00 86.38 243 TYR A CA 1
ATOM 1973 C C . TYR A 1 243 ? 4.711 -7.008 0.974 1.00 86.38 243 TYR A C 1
ATOM 1975 O O . TYR A 1 243 ? 5.139 -7.945 1.646 1.00 86.38 243 TYR A O 1
ATOM 1983 N N . SER A 1 244 ? 3.400 -6.733 0.912 1.00 84.12 244 SER A N 1
ATOM 1984 C CA . SER A 1 244 ? 2.401 -7.531 1.636 1.00 84.12 244 SER A CA 1
ATOM 1985 C C . SER A 1 244 ? 2.225 -8.937 1.052 1.00 84.12 244 SER A C 1
ATOM 1987 O O . SER A 1 244 ? 2.003 -9.881 1.810 1.00 84.12 244 SER A O 1
ATOM 1989 N N . PHE A 1 245 ? 2.380 -9.098 -0.267 1.00 87.12 245 PHE A N 1
ATOM 1990 C CA . PHE A 1 245 ? 2.424 -10.414 -0.914 1.00 87.12 245 PHE A CA 1
ATOM 1991 C C . PHE A 1 245 ? 3.744 -11.141 -0.661 1.00 87.12 245 PHE A C 1
ATOM 1993 O O . PHE A 1 245 ? 3.757 -12.354 -0.455 1.00 87.12 245 PHE A O 1
ATOM 2000 N N . ASN A 1 246 ? 4.857 -10.410 -0.687 1.00 87.94 246 ASN A N 1
ATOM 2001 C CA . ASN A 1 246 ? 6.185 -10.979 -0.555 1.00 87.94 246 ASN A CA 1
ATOM 2002 C C . ASN A 1 246 ? 7.120 -10.032 0.214 1.00 87.94 246 ASN A C 1
ATOM 2004 O O . ASN A 1 246 ? 7.753 -9.169 -0.394 1.00 87.94 246 ASN A O 1
ATOM 2008 N N . PRO A 1 247 ? 7.314 -10.247 1.528 1.00 86.06 247 PRO A N 1
ATOM 2009 C CA . PRO A 1 247 ? 8.203 -9.418 2.349 1.00 86.06 247 PRO A CA 1
ATOM 2010 C C . PRO A 1 247 ? 9.685 -9.464 1.937 1.00 86.06 247 PRO A C 1
ATOM 2012 O O . PRO A 1 247 ? 10.491 -8.667 2.416 1.00 86.06 247 PRO A O 1
ATOM 2015 N N . THR A 1 248 ? 10.079 -10.409 1.071 1.00 86.69 248 THR A N 1
ATOM 2016 C CA . THR A 1 248 ? 11.439 -10.464 0.505 1.00 86.69 248 THR A CA 1
ATOM 2017 C C . THR A 1 248 ? 11.601 -9.587 -0.736 1.00 86.69 248 THR A C 1
ATOM 2019 O O . THR A 1 248 ? 12.730 -9.375 -1.180 1.00 86.69 248 THR A O 1
ATOM 2022 N N . PHE A 1 249 ? 10.502 -9.054 -1.282 1.00 83.75 249 PHE A N 1
ATOM 2023 C CA . PHE A 1 249 ? 10.525 -8.094 -2.375 1.00 83.75 249 PHE A CA 1
ATOM 2024 C C . PHE A 1 249 ? 11.193 -6.803 -1.900 1.00 83.75 249 PHE A C 1
ATOM 2026 O O . PHE A 1 249 ? 10.632 -6.031 -1.126 1.00 83.75 249 PHE A O 1
ATOM 2033 N N . LYS A 1 250 ? 12.426 -6.577 -2.354 1.00 79.62 250 LYS A N 1
ATOM 2034 C CA . LYS A 1 250 ? 13.169 -5.347 -2.084 1.00 79.62 250 LYS A CA 1
ATOM 2035 C C . LYS A 1 250 ? 13.022 -4.418 -3.277 1.00 79.62 250 LYS A C 1
ATOM 2037 O O . LYS A 1 250 ? 13.237 -4.843 -4.409 1.00 79.62 250 LYS A O 1
ATOM 2042 N N . LYS A 1 251 ? 12.739 -3.139 -3.022 1.00 68.12 251 LYS A N 1
ATOM 2043 C CA . LYS A 1 251 ? 12.882 -2.080 -4.030 1.00 68.12 251 LYS A CA 1
ATOM 2044 C C . LYS A 1 251 ? 14.375 -1.870 -4.291 1.00 68.12 251 LYS A C 1
ATOM 2046 O O . LYS A 1 251 ? 14.972 -0.957 -3.728 1.00 68.12 251 LYS A O 1
ATOM 2051 N N . SER A 1 252 ? 15.016 -2.739 -5.075 1.00 61.34 252 SER A N 1
ATOM 2052 C CA . SER A 1 252 ? 16.314 -2.382 -5.643 1.00 61.34 252 SER A CA 1
ATOM 2053 C C . SER A 1 252 ? 16.046 -1.380 -6.761 1.00 61.34 252 SER A C 1
ATOM 2055 O O . SER A 1 252 ? 15.467 -1.694 -7.799 1.00 61.34 252 SER A O 1
ATOM 2057 N N . PHE A 1 253 ? 16.382 -0.117 -6.497 1.00 51.88 253 PHE A N 1
ATOM 2058 C CA . PHE A 1 253 ? 16.360 0.921 -7.520 1.00 51.88 253 PHE A CA 1
ATOM 2059 C C . PHE A 1 253 ? 17.222 0.455 -8.703 1.00 51.88 253 PHE A C 1
ATOM 2061 O O . PHE A 1 253 ? 18.430 0.299 -8.547 1.00 51.88 253 PHE A O 1
ATOM 2068 N N . GLY A 1 254 ? 16.606 0.245 -9.871 1.00 50.44 254 GLY A N 1
ATOM 2069 C CA . GLY A 1 254 ? 17.330 0.078 -11.136 1.00 50.44 254 GLY A CA 1
ATOM 2070 C C . GLY A 1 254 ? 17.527 -1.346 -11.676 1.00 50.44 254 GLY A C 1
ATOM 2071 O O . GLY A 1 254 ? 18.176 -1.477 -12.713 1.00 50.44 254 GLY A O 1
ATOM 2072 N N . ASP A 1 255 ? 16.994 -2.400 -11.040 1.00 49.72 255 ASP A N 1
ATOM 2073 C CA . ASP A 1 255 ? 17.157 -3.770 -11.574 1.00 49.72 255 ASP A CA 1
ATOM 2074 C C . ASP A 1 255 ? 15.989 -4.221 -12.459 1.00 49.72 255 ASP A C 1
ATOM 2076 O O . ASP A 1 255 ? 16.203 -4.937 -13.433 1.00 49.72 255 ASP A O 1
ATOM 2080 N N . PHE A 1 256 ? 14.763 -3.777 -12.167 1.00 58.78 256 PHE A N 1
ATOM 2081 C CA . PHE A 1 256 ? 13.590 -4.005 -13.013 1.00 58.78 256 PHE A CA 1
ATOM 2082 C C . PHE A 1 256 ? 12.578 -2.871 -12.821 1.00 58.78 256 PHE A C 1
ATOM 2084 O O . PHE A 1 256 ? 11.988 -2.787 -11.743 1.00 58.78 256 PHE A O 1
ATOM 2091 N N . PRO A 1 257 ? 12.276 -2.053 -13.850 1.00 71.38 257 PRO A N 1
ATOM 2092 C CA . PRO A 1 257 ? 11.275 -0.990 -13.759 1.00 71.38 257 PRO A CA 1
ATOM 2093 C C . PRO A 1 257 ? 9.844 -1.556 -13.778 1.00 71.38 257 PRO A C 1
ATOM 2095 O O . PRO A 1 257 ? 8.923 -0.923 -14.288 1.00 71.38 257 PRO A O 1
ATOM 2098 N N . ILE A 1 258 ? 9.634 -2.797 -13.319 1.00 80.88 258 ILE A N 1
ATOM 2099 C CA . ILE A 1 258 ? 8.351 -3.490 -13.442 1.00 80.88 258 ILE A CA 1
ATOM 2100 C C . ILE A 1 258 ? 7.274 -2.778 -12.625 1.00 80.88 258 ILE A C 1
ATOM 2102 O O . ILE A 1 258 ? 6.156 -2.605 -13.100 1.00 80.88 258 ILE A O 1
ATOM 2106 N N . LEU A 1 259 ? 7.629 -2.296 -11.438 1.00 86.12 259 LEU A N 1
ATOM 2107 C CA . LEU A 1 259 ? 6.722 -1.570 -10.566 1.00 86.12 259 LEU A CA 1
ATOM 2108 C C . LEU A 1 259 ? 6.403 -0.187 -11.143 1.00 86.12 259 LEU A C 1
ATOM 2110 O O . LEU A 1 259 ? 5.234 0.174 -11.235 1.00 86.12 259 LEU A O 1
ATOM 2114 N N . GLU A 1 260 ? 7.414 0.555 -11.593 1.00 83.06 260 GLU A N 1
ATOM 2115 C CA . GLU A 1 260 ? 7.268 1.883 -12.196 1.00 83.06 260 GLU A CA 1
ATOM 2116 C C . GLU A 1 260 ? 6.467 1.816 -13.500 1.00 83.06 260 GLU A C 1
ATOM 2118 O O . GLU A 1 260 ? 5.573 2.627 -13.732 1.00 83.06 260 GLU A O 1
ATOM 2123 N N . THR A 1 261 ? 6.719 0.797 -14.323 1.00 81.50 261 THR A N 1
ATOM 2124 C CA . THR A 1 261 ? 5.954 0.545 -15.550 1.00 81.50 261 THR A CA 1
ATOM 2125 C C . THR A 1 261 ? 4.502 0.226 -15.220 1.00 81.50 261 THR A C 1
ATOM 2127 O O . THR A 1 261 ? 3.597 0.733 -15.879 1.00 81.50 261 THR A O 1
ATOM 2130 N N . TYR A 1 262 ? 4.242 -0.585 -14.191 1.00 91.12 262 TYR A N 1
ATOM 2131 C CA . TYR A 1 262 ? 2.867 -0.885 -13.807 1.00 91.12 262 TYR A CA 1
ATOM 2132 C C . TYR A 1 262 ? 2.155 0.350 -13.234 1.00 91.12 262 TYR A C 1
ATOM 2134 O O . TYR A 1 262 ? 1.036 0.646 -13.651 1.00 91.12 262 TYR A O 1
ATOM 2142 N N . ALA A 1 263 ? 2.822 1.125 -12.372 1.00 89.38 263 ALA A N 1
ATOM 2143 C CA . ALA A 1 263 ? 2.325 2.403 -11.860 1.00 89.38 263 ALA A CA 1
ATOM 2144 C C . ALA A 1 263 ? 1.967 3.362 -13.002 1.00 89.38 263 ALA A C 1
ATOM 2146 O O . ALA A 1 263 ? 0.894 3.964 -13.005 1.00 89.38 263 ALA A O 1
ATOM 2147 N N . TYR A 1 264 ? 2.849 3.470 -13.995 1.00 84.44 264 TYR A N 1
ATOM 2148 C CA . TYR A 1 264 ? 2.629 4.255 -15.200 1.00 84.44 264 TYR A CA 1
ATOM 2149 C C . TYR A 1 264 ? 1.390 3.781 -15.970 1.00 84.44 264 TYR A C 1
ATOM 2151 O O . TYR A 1 264 ? 0.505 4.577 -16.275 1.00 84.44 264 TYR A O 1
ATOM 2159 N N . LEU A 1 265 ? 1.277 2.479 -16.233 1.00 86.50 265 LEU A N 1
ATOM 2160 C CA . LEU A 1 265 ? 0.144 1.919 -16.967 1.00 86.50 265 LEU A CA 1
ATOM 2161 C C . LEU A 1 265 ? -1.186 2.119 -16.233 1.00 86.50 265 LEU A C 1
ATOM 2163 O O . LEU A 1 265 ? -2.194 2.413 -16.875 1.00 86.50 265 LEU A O 1
ATOM 2167 N N . LEU A 1 266 ? -1.197 2.012 -14.902 1.00 90.06 266 LEU A N 1
ATOM 2168 C CA . LEU A 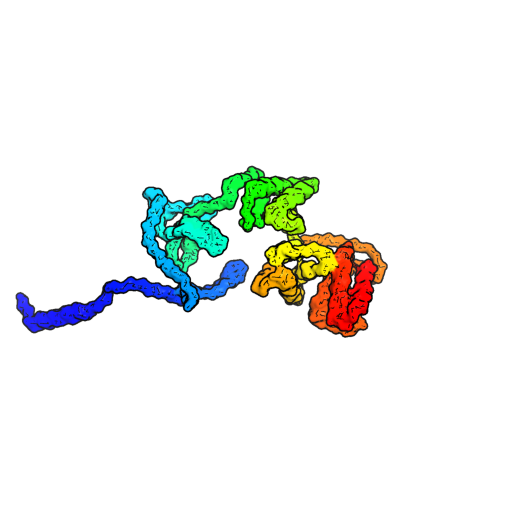1 266 ? -2.373 2.326 -14.089 1.00 90.06 266 LEU A CA 1
ATOM 2169 C C . LEU A 1 266 ? -2.771 3.799 -14.229 1.00 90.06 266 LEU A C 1
ATOM 2171 O O . LEU A 1 266 ? -3.949 4.085 -14.447 1.00 90.06 266 LEU A O 1
ATOM 2175 N N . LYS A 1 267 ? -1.802 4.723 -14.179 1.00 88.31 267 LYS A N 1
ATOM 2176 C CA . LYS A 1 267 ? -2.043 6.160 -14.389 1.00 88.31 267 LYS A CA 1
ATOM 2177 C C . LYS A 1 267 ? -2.662 6.425 -15.763 1.00 88.31 267 LYS A C 1
ATOM 2179 O O . LYS A 1 267 ? -3.701 7.072 -15.843 1.00 88.31 267 LYS A O 1
ATOM 2184 N N . GLU A 1 268 ? -2.078 5.886 -16.831 1.00 83.56 268 GLU A N 1
ATOM 2185 C CA . GLU A 1 268 ? -2.567 6.105 -18.200 1.00 83.56 268 GLU A CA 1
ATOM 2186 C C . GLU A 1 268 ? -3.925 5.435 -18.461 1.00 83.56 268 GLU A C 1
ATOM 2188 O O . GLU A 1 268 ? -4.772 5.983 -19.169 1.00 83.56 268 GLU A O 1
ATOM 2193 N N . SER A 1 269 ? -4.189 4.283 -17.834 1.00 90.81 269 SER A N 1
ATOM 2194 C CA . SER A 1 269 ? -5.461 3.564 -17.985 1.00 90.81 269 SER A CA 1
ATOM 2195 C C . SER A 1 269 ? -6.692 4.353 -17.533 1.00 90.81 269 SER A C 1
ATOM 2197 O O . SER A 1 269 ? -7.806 4.036 -17.949 1.00 90.81 269 SER A O 1
ATOM 2199 N N . LYS A 1 270 ? -6.497 5.390 -16.706 1.00 88.88 270 LYS A N 1
ATOM 2200 C CA . LYS A 1 270 ? -7.556 6.310 -16.266 1.00 88.88 270 LYS A CA 1
ATOM 2201 C C . LYS A 1 270 ? -8.145 7.107 -17.429 1.00 88.88 270 LYS A C 1
ATOM 2203 O O . LYS A 1 270 ? -9.329 7.426 -17.397 1.00 88.88 270 LYS A O 1
ATOM 2208 N N . ASN A 1 271 ? -7.320 7.413 -18.432 1.00 88.00 271 ASN A N 1
ATOM 2209 C CA . ASN A 1 271 ? -7.671 8.280 -19.554 1.00 88.00 271 ASN A CA 1
ATOM 2210 C C . ASN A 1 271 ? -7.782 7.516 -20.884 1.00 88.00 271 ASN A C 1
ATOM 2212 O O . ASN A 1 271 ? -8.462 7.988 -21.792 1.00 88.00 271 ASN A O 1
ATOM 2216 N N . ASP A 1 272 ? -7.150 6.342 -21.009 1.00 84.56 272 ASP A N 1
ATOM 2217 C CA . ASP A 1 272 ? -7.143 5.540 -22.238 1.00 84.56 272 ASP A CA 1
ATOM 2218 C C . ASP A 1 272 ? -7.560 4.075 -21.994 1.00 84.56 272 ASP A C 1
ATOM 2220 O O . ASP A 1 272 ? -6.886 3.289 -21.321 1.00 84.56 272 ASP A O 1
ATOM 2224 N N . SER A 1 273 ? -8.669 3.673 -22.623 1.00 88.88 273 SER A N 1
ATOM 2225 C CA . SER A 1 273 ? -9.199 2.303 -22.571 1.00 88.88 273 SER A CA 1
ATOM 2226 C C . SER A 1 273 ? -8.265 1.236 -23.165 1.00 88.88 273 SER A C 1
ATOM 2228 O O . SER A 1 273 ? -8.309 0.077 -22.744 1.00 88.88 273 SER A O 1
ATOM 2230 N N . ASN A 1 274 ? -7.383 1.598 -24.102 1.00 83.19 274 ASN A N 1
ATOM 2231 C CA . ASN A 1 274 ? -6.364 0.682 -24.611 1.00 83.19 274 ASN A CA 1
ATOM 2232 C C . ASN A 1 274 ? -5.298 0.428 -23.543 1.00 83.19 274 ASN A C 1
ATOM 2234 O O . ASN A 1 274 ? -4.928 -0.725 -23.299 1.00 83.19 274 ASN A O 1
ATOM 2238 N N . MET A 1 275 ? -4.877 1.483 -22.838 1.00 84.44 275 MET A N 1
ATOM 2239 C CA . MET A 1 275 ? -3.943 1.380 -21.716 1.00 84.44 275 MET A CA 1
ATOM 2240 C C . MET A 1 275 ? -4.520 0.561 -20.565 1.00 84.44 275 MET A C 1
ATOM 2242 O O . MET A 1 275 ? -3.776 -0.180 -19.937 1.00 84.44 275 MET A O 1
ATOM 2246 N N . LEU A 1 276 ? -5.838 0.572 -20.345 1.00 89.88 276 LEU A N 1
ATOM 2247 C CA . LEU A 1 276 ? -6.489 -0.318 -19.375 1.00 89.88 276 LEU A CA 1
ATOM 2248 C C . LEU A 1 276 ? -6.242 -1.801 -19.669 1.00 89.88 276 LEU A C 1
ATOM 2250 O O . LEU A 1 276 ? -5.904 -2.571 -18.767 1.00 89.88 276 LEU A O 1
ATOM 2254 N N . LYS A 1 277 ? -6.380 -2.225 -20.930 1.00 90.62 277 LYS A N 1
ATOM 2255 C CA . LYS A 1 277 ? -6.116 -3.620 -21.315 1.00 90.62 277 LYS A CA 1
ATOM 2256 C C . LYS A 1 277 ? -4.641 -3.980 -21.120 1.00 90.62 277 LYS A C 1
ATOM 2258 O O . LYS A 1 277 ? -4.333 -5.087 -20.673 1.00 90.62 277 LYS A O 1
ATOM 2263 N N . ILE A 1 278 ? -3.746 -3.043 -21.430 1.00 85.56 278 ILE A N 1
ATOM 2264 C CA . ILE A 1 278 ? -2.302 -3.196 -21.237 1.00 85.56 278 ILE A CA 1
ATOM 2265 C C . ILE A 1 278 ? -1.966 -3.299 -19.743 1.00 85.56 278 ILE A C 1
ATOM 2267 O O . ILE A 1 278 ? -1.292 -4.247 -19.345 1.00 85.56 278 ILE A O 1
ATOM 2271 N N . ALA A 1 279 ? -2.498 -2.397 -18.916 1.00 90.19 279 ALA A N 1
ATOM 2272 C CA . ALA A 1 279 ? -2.318 -2.371 -17.470 1.00 90.19 279 ALA A CA 1
ATOM 2273 C C . ALA A 1 279 ? -2.775 -3.681 -16.825 1.00 90.19 279 ALA A C 1
ATOM 2275 O O . ALA A 1 279 ? -2.028 -4.256 -16.044 1.00 90.19 279 ALA A O 1
ATOM 2276 N N . LYS A 1 280 ? -3.940 -4.222 -17.210 1.00 94.25 280 LYS A N 1
ATOM 2277 C CA . LYS A 1 280 ? -4.416 -5.523 -16.704 1.00 94.25 280 LYS A CA 1
ATOM 2278 C C . LYS A 1 280 ? -3.464 -6.674 -17.043 1.00 94.25 280 LYS A C 1
ATOM 2280 O O . LYS A 1 280 ? -3.150 -7.497 -16.185 1.00 94.25 280 LYS A O 1
ATOM 2285 N N . ASN A 1 281 ? -2.985 -6.740 -18.287 1.00 91.31 281 ASN A N 1
ATOM 2286 C CA . ASN A 1 281 ? -2.029 -7.772 -18.702 1.00 91.31 281 ASN A CA 1
ATOM 2287 C C . ASN A 1 281 ? -0.701 -7.629 -17.939 1.00 91.31 281 ASN A C 1
ATOM 2289 O O . ASN A 1 281 ? -0.177 -8.601 -17.395 1.00 91.31 281 ASN A O 1
ATOM 2293 N N . TYR A 1 282 ? -0.187 -6.403 -17.852 1.00 88.38 282 TYR A N 1
ATOM 2294 C CA . TYR A 1 282 ? 1.066 -6.109 -17.173 1.00 88.38 282 TYR A CA 1
ATOM 2295 C C . TYR A 1 282 ? 0.983 -6.368 -15.664 1.00 88.38 282 TYR A C 1
ATOM 2297 O O . TYR A 1 282 ? 1.849 -7.049 -15.123 1.00 88.38 282 TYR A O 1
ATOM 2305 N N . GLY A 1 283 ? -0.093 -5.931 -15.007 1.00 93.31 283 GLY A N 1
ATOM 2306 C CA . GLY A 1 283 ? -0.384 -6.206 -13.600 1.00 93.31 283 GLY A CA 1
ATOM 2307 C C . GLY A 1 283 ? -0.423 -7.702 -13.305 1.00 93.31 283 GLY A C 1
ATOM 2308 O O . GLY A 1 283 ? 0.170 -8.154 -12.332 1.00 93.31 283 GLY A O 1
ATOM 2309 N N . SER A 1 284 ? -1.005 -8.512 -14.200 1.00 93.38 284 SER A N 1
ATOM 2310 C CA . SER A 1 284 ? -0.985 -9.975 -14.047 1.00 93.38 284 SER A CA 1
ATOM 2311 C C . SER A 1 284 ? 0.439 -10.536 -14.049 1.00 93.38 284 SER A C 1
ATOM 2313 O O . SER A 1 284 ? 0.753 -11.420 -13.253 1.00 93.38 284 SER A O 1
ATOM 2315 N N . LYS A 1 285 ? 1.323 -10.023 -14.915 1.00 89.00 285 LYS A N 1
ATOM 2316 C CA . LYS A 1 285 ? 2.742 -10.417 -14.938 1.00 89.00 285 LYS A CA 1
ATOM 2317 C C . LYS A 1 285 ? 3.483 -9.934 -13.691 1.00 89.00 285 LYS A C 1
ATOM 2319 O O . LYS A 1 285 ? 4.232 -10.713 -13.113 1.00 89.00 285 LYS A O 1
ATOM 2324 N N . PHE A 1 286 ? 3.250 -8.690 -13.273 1.00 90.75 286 PHE A N 1
ATOM 2325 C CA . PHE A 1 286 ? 3.828 -8.099 -12.066 1.00 90.75 286 PHE A CA 1
ATOM 2326 C C . PHE A 1 286 ? 3.481 -8.915 -10.817 1.00 90.75 286 PHE A C 1
ATOM 2328 O O . PHE A 1 286 ? 4.377 -9.341 -10.092 1.00 90.75 286 PHE A O 1
ATOM 2335 N N . TYR A 1 287 ? 2.201 -9.224 -10.607 1.00 93.62 287 TYR A N 1
ATOM 2336 C CA . TYR A 1 287 ? 1.786 -9.970 -9.425 1.00 93.62 287 TYR A CA 1
ATOM 2337 C C . TYR A 1 287 ? 2.249 -11.435 -9.440 1.00 93.62 287 TYR A C 1
ATOM 2339 O O . TYR A 1 287 ? 2.653 -11.963 -8.406 1.00 93.62 287 TYR A O 1
ATOM 2347 N N . LYS A 1 288 ? 2.299 -12.078 -10.617 1.00 91.38 288 LYS A N 1
ATOM 2348 C CA . LYS A 1 288 ? 2.949 -13.396 -10.763 1.00 91.38 288 LYS A CA 1
ATOM 2349 C C . LYS A 1 288 ? 4.429 -13.341 -10.406 1.00 91.38 288 LYS A C 1
ATOM 2351 O O . LYS A 1 288 ? 4.923 -14.248 -9.745 1.00 91.38 288 LYS A O 1
ATOM 2356 N N . PHE A 1 289 ? 5.129 -12.294 -10.844 1.00 87.81 289 PHE A N 1
ATOM 2357 C CA . PHE A 1 289 ? 6.554 -12.112 -10.579 1.00 87.81 289 PHE A CA 1
ATOM 2358 C C . PHE A 1 289 ? 6.848 -11.999 -9.080 1.00 87.81 289 PHE A C 1
ATOM 2360 O O . PHE A 1 289 ? 7.805 -12.603 -8.606 1.00 87.81 289 PHE A O 1
ATOM 2367 N N . ILE A 1 290 ? 6.002 -11.301 -8.320 1.00 90.06 290 ILE A N 1
ATOM 2368 C CA . ILE A 1 290 ? 6.177 -11.182 -6.865 1.00 90.06 290 ILE A CA 1
ATOM 2369 C C . ILE A 1 290 ? 5.627 -12.379 -6.072 1.00 90.06 290 ILE A C 1
ATOM 2371 O O . ILE A 1 290 ? 5.795 -12.413 -4.857 1.00 90.06 290 ILE A O 1
ATOM 2375 N N . GLY A 1 291 ? 5.021 -13.371 -6.734 1.00 90.88 291 GLY A N 1
ATOM 2376 C CA . GLY A 1 291 ? 4.574 -14.623 -6.113 1.00 90.88 291 GLY A CA 1
ATOM 2377 C C . GLY A 1 291 ? 3.117 -14.654 -5.640 1.00 90.88 291 GLY A C 1
ATOM 2378 O O . GLY A 1 291 ? 2.774 -15.516 -4.834 1.00 90.88 291 GLY A O 1
ATOM 2379 N N . ALA A 1 292 ? 2.256 -13.754 -6.122 1.00 90.62 292 ALA A N 1
ATOM 2380 C CA . ALA A 1 292 ? 0.825 -13.796 -5.818 1.00 90.62 292 ALA A CA 1
ATOM 2381 C C . ALA A 1 292 ? 0.123 -14.980 -6.517 1.00 90.62 292 ALA A C 1
ATOM 2383 O O . ALA A 1 292 ? 0.475 -15.367 -7.637 1.00 90.62 292 ALA A O 1
ATOM 2384 N N . ASP A 1 293 ? -0.899 -15.548 -5.872 1.00 91.00 293 ASP A N 1
ATOM 2385 C CA . ASP A 1 293 ? -1.731 -16.607 -6.450 1.00 91.00 293 ASP A CA 1
ATOM 2386 C C . ASP A 1 293 ? -2.741 -16.060 -7.478 1.00 91.00 293 ASP A C 1
ATOM 2388 O O . ASP A 1 293 ? -3.110 -14.891 -7.471 1.00 91.00 293 ASP A O 1
ATOM 2392 N N . ALA A 1 294 ? -3.239 -16.914 -8.374 1.00 84.38 294 ALA A N 1
ATOM 2393 C CA . ALA A 1 294 ? -4.099 -16.472 -9.475 1.00 84.38 294 ALA A CA 1
ATOM 2394 C C . ALA A 1 294 ? -5.391 -15.749 -9.040 1.00 84.38 294 ALA A C 1
ATOM 2396 O O . ALA A 1 294 ? -5.828 -14.845 -9.752 1.00 84.38 294 ALA A O 1
ATOM 2397 N N . LEU A 1 295 ? -5.995 -16.126 -7.905 1.00 76.75 295 LEU A N 1
ATOM 2398 C CA . LEU A 1 295 ? -7.252 -15.531 -7.436 1.00 76.75 295 LEU A CA 1
ATOM 2399 C C . LEU A 1 295 ? -7.020 -14.160 -6.790 1.00 76.75 295 LEU A C 1
ATOM 2401 O O . LEU A 1 295 ? -7.831 -13.247 -6.971 1.00 76.75 295 LEU A O 1
ATOM 2405 N N . SER A 1 296 ? -5.907 -13.992 -6.072 1.00 84.94 296 SER A N 1
ATOM 2406 C CA . SER A 1 296 ? -5.532 -12.691 -5.514 1.00 84.94 296 SER A CA 1
ATOM 2407 C C . SER A 1 296 ? -5.107 -11.694 -6.591 1.00 84.94 296 SER A C 1
ATOM 2409 O O . SER A 1 296 ? -5.406 -10.511 -6.454 1.00 84.94 296 SER A O 1
ATOM 2411 N N . ILE A 1 297 ? -4.513 -12.157 -7.698 1.00 91.69 297 ILE A N 1
ATOM 2412 C CA . ILE A 1 297 ? -4.073 -11.295 -8.807 1.00 91.69 297 ILE A CA 1
ATOM 2413 C C . ILE A 1 297 ? -5.223 -10.482 -9.408 1.00 91.69 297 ILE A C 1
ATOM 2415 O O . ILE A 1 297 ? -5.106 -9.266 -9.534 1.00 91.69 297 ILE A O 1
ATOM 2419 N N . GLU A 1 298 ? -6.317 -11.129 -9.819 1.00 89.31 298 GLU A N 1
ATOM 2420 C CA . GLU A 1 298 ? -7.418 -10.427 -10.496 1.00 89.31 298 GLU A CA 1
ATOM 2421 C C . GLU A 1 298 ? -8.076 -9.407 -9.562 1.00 89.31 298 GLU A C 1
ATOM 2423 O O . GLU A 1 298 ? -8.222 -8.240 -9.924 1.00 89.31 298 GLU A O 1
ATOM 2428 N N . SER A 1 299 ? -8.358 -9.831 -8.327 1.00 85.94 299 SER A N 1
ATOM 2429 C CA . SER A 1 299 ? -8.928 -8.970 -7.287 1.00 85.94 299 SER A CA 1
ATOM 2430 C C . SER A 1 299 ? -8.024 -7.770 -6.993 1.00 85.94 299 SER A C 1
ATOM 2432 O O . SER A 1 299 ? -8.504 -6.648 -6.855 1.00 85.94 299 SER A O 1
ATOM 2434 N N . GLN A 1 300 ? -6.709 -7.985 -6.922 1.00 92.75 300 GLN A N 1
ATOM 2435 C CA . GLN A 1 300 ? -5.762 -6.914 -6.641 1.00 92.75 300 GLN A CA 1
ATOM 2436 C C . GLN A 1 300 ? -5.644 -5.931 -7.812 1.00 92.75 300 GLN A C 1
ATOM 2438 O O . GLN A 1 300 ? -5.661 -4.728 -7.583 1.00 92.75 300 GLN A O 1
ATOM 2443 N N . ILE A 1 301 ? -5.610 -6.398 -9.063 1.00 93.19 301 ILE A N 1
ATOM 2444 C CA . ILE A 1 301 ? -5.603 -5.506 -10.237 1.00 93.19 301 ILE A CA 1
ATOM 2445 C C . ILE A 1 301 ? -6.865 -4.636 -10.265 1.00 93.19 301 ILE A C 1
ATOM 2447 O O . ILE A 1 301 ? -6.794 -3.451 -10.591 1.00 93.19 301 ILE A O 1
ATOM 2451 N N . GLU A 1 302 ? -8.029 -5.191 -9.917 1.00 91.38 302 GLU A N 1
ATOM 2452 C CA . GLU A 1 302 ? -9.252 -4.395 -9.780 1.00 91.38 302 GLU A CA 1
ATOM 2453 C C . GLU A 1 302 ? -9.116 -3.330 -8.684 1.00 91.38 302 GLU A C 1
ATOM 2455 O O . GLU A 1 302 ? -9.463 -2.172 -8.917 1.00 91.38 302 GLU A O 1
ATOM 2460 N N . MET A 1 303 ? -8.551 -3.685 -7.526 1.00 88.19 303 MET A N 1
ATOM 2461 C CA . MET A 1 303 ? -8.275 -2.733 -6.444 1.00 88.19 303 MET A CA 1
ATOM 2462 C C . MET A 1 303 ? -7.301 -1.628 -6.864 1.00 88.19 303 MET A C 1
ATOM 2464 O O . MET A 1 303 ? -7.516 -0.471 -6.497 1.00 88.19 303 MET A O 1
ATOM 2468 N N . ASP A 1 304 ? -6.276 -1.956 -7.650 1.00 91.94 304 ASP A N 1
ATOM 2469 C CA . ASP A 1 304 ? -5.295 -0.999 -8.163 1.00 91.94 304 ASP A CA 1
ATOM 2470 C C . ASP A 1 304 ? -5.950 0.016 -9.112 1.00 91.94 304 ASP A C 1
ATOM 2472 O O . ASP A 1 304 ? -5.706 1.220 -9.024 1.00 91.94 304 ASP A O 1
ATOM 2476 N N . LEU A 1 305 ? -6.832 -0.456 -9.999 1.00 89.44 305 LEU A N 1
ATOM 2477 C CA . LEU A 1 305 ? -7.565 0.383 -10.954 1.00 89.44 305 LEU A CA 1
ATOM 2478 C C . LEU A 1 305 ? -8.559 1.332 -10.265 1.00 89.44 305 LEU A C 1
ATOM 2480 O O . LEU A 1 305 ? -8.816 2.436 -10.757 1.00 89.44 305 LEU A O 1
ATOM 2484 N N . LEU A 1 306 ? -9.100 0.921 -9.114 1.00 86.56 306 LEU A N 1
ATOM 2485 C CA . LEU A 1 306 ? -9.990 1.742 -8.293 1.00 86.56 306 LEU A CA 1
ATOM 2486 C C . LEU A 1 306 ? -9.255 2.852 -7.530 1.00 86.56 306 LEU A C 1
ATOM 2488 O O . LEU A 1 306 ? -9.909 3.795 -7.088 1.00 86.56 306 LEU A O 1
ATOM 2492 N N . GLN A 1 307 ? -7.925 2.795 -7.394 1.00 84.81 307 GLN A N 1
ATOM 2493 C CA . GLN A 1 307 ? -7.184 3.816 -6.651 1.00 84.81 307 GLN A CA 1
ATOM 2494 C C . GLN A 1 307 ? -7.275 5.178 -7.337 1.00 84.81 307 GLN A C 1
ATOM 2496 O O . GLN A 1 307 ? -6.800 5.360 -8.457 1.00 84.81 307 GLN A O 1
ATOM 2501 N N . THR A 1 308 ? -7.875 6.164 -6.678 1.00 74.81 308 THR A N 1
ATOM 2502 C CA . THR A 1 308 ? -7.979 7.551 -7.152 1.00 74.81 308 THR A CA 1
ATOM 2503 C C . THR A 1 308 ? -6.939 8.420 -6.456 1.00 74.81 308 THR A C 1
ATOM 2505 O O . THR A 1 308 ? -7.289 9.300 -5.676 1.00 74.81 308 THR A O 1
ATOM 2508 N N . PHE A 1 309 ? -5.654 8.161 -6.698 1.00 71.81 309 PHE A N 1
ATOM 2509 C CA . PHE A 1 309 ? -4.626 9.109 -6.274 1.00 71.81 309 PHE A CA 1
ATOM 2510 C C . PHE A 1 309 ? -4.793 10.385 -7.101 1.00 71.81 309 PHE A C 1
ATOM 2512 O O . PHE A 1 309 ? -4.764 10.327 -8.335 1.00 71.81 309 PHE A O 1
ATOM 2519 N N . GLU A 1 310 ? -5.045 11.515 -6.433 1.00 59.12 310 GLU A N 1
ATOM 2520 C CA . GLU A 1 310 ? -5.091 12.806 -7.108 1.00 59.12 310 GLU A CA 1
ATOM 2521 C C . GLU A 1 310 ? -3.742 13.043 -7.777 1.00 59.12 310 GLU A C 1
ATOM 2523 O O . GLU A 1 310 ? -2.677 12.861 -7.180 1.00 59.12 310 GLU A O 1
ATOM 2528 N N . PHE A 1 311 ? -3.799 13.414 -9.053 1.00 55.91 311 PHE A N 1
ATOM 2529 C CA . PHE A 1 311 ? -2.639 13.806 -9.835 1.00 55.91 311 PHE A CA 1
ATOM 2530 C C . PHE A 1 311 ? -2.207 15.189 -9.332 1.00 55.91 311 PHE A C 1
ATOM 2532 O O . PHE A 1 311 ? -2.415 16.193 -10.008 1.00 55.91 311 PHE A O 1
ATOM 2539 N N . ASN A 1 312 ? -1.693 15.268 -8.100 1.00 46.56 312 ASN A N 1
ATOM 2540 C CA . ASN A 1 312 ? -1.149 16.512 -7.583 1.00 46.56 312 ASN A CA 1
ATOM 2541 C C . ASN A 1 312 ? -0.014 16.912 -8.525 1.00 46.56 312 ASN A C 1
ATOM 2543 O O . ASN A 1 312 ? 0.953 16.178 -8.733 1.00 46.56 312 ASN A O 1
ATOM 2547 N N . GLN A 1 313 ? -0.279 18.013 -9.221 1.00 41.34 313 GLN A N 1
ATOM 2548 C CA . GLN A 1 313 ? 0.324 18.390 -10.483 1.00 41.34 313 GLN A CA 1
ATOM 2549 C C . GLN A 1 313 ? 1.851 18.408 -10.394 1.00 41.34 313 GLN A C 1
ATOM 2551 O O . GLN A 1 313 ? 2.434 19.047 -9.525 1.00 41.34 313 GLN A O 1
ATOM 2556 N N . SER A 1 314 ? 2.464 17.690 -11.337 1.00 38.97 314 SER A N 1
ATOM 2557 C CA . SER A 1 314 ? 3.686 18.057 -12.057 1.00 38.97 314 SER A CA 1
ATOM 2558 C C . SER A 1 314 ? 4.480 19.227 -11.468 1.00 38.97 314 SER A C 1
ATOM 2560 O O . SER A 1 314 ? 4.095 20.384 -11.646 1.00 38.97 314 SER A O 1
ATOM 2562 N N . VAL A 1 315 ? 5.667 18.946 -10.925 1.00 31.42 315 VAL A N 1
ATOM 2563 C CA . VAL A 1 315 ? 6.763 19.916 -11.035 1.00 31.42 315 VAL A CA 1
ATOM 2564 C C . VAL A 1 315 ? 6.952 20.169 -12.538 1.00 31.42 315 VAL A C 1
ATOM 2566 O O . VAL A 1 315 ? 7.228 19.213 -13.270 1.00 31.42 315 VAL A O 1
ATOM 2569 N N . PRO A 1 316 ? 6.749 21.398 -13.042 1.00 32.47 316 PRO A N 1
ATOM 2570 C CA . PRO A 1 316 ? 6.977 21.685 -14.445 1.00 32.47 316 PRO A CA 1
ATOM 2571 C C . PRO A 1 316 ? 8.490 21.727 -14.672 1.00 32.47 316 PRO A C 1
ATOM 2573 O O . PRO A 1 316 ? 9.173 22.651 -14.237 1.00 32.47 316 PRO A O 1
ATOM 2576 N N . LEU A 1 317 ? 9.022 20.703 -15.337 1.00 29.17 317 LEU A N 1
ATOM 2577 C CA . LEU A 1 317 ? 10.399 20.687 -15.819 1.00 29.17 317 LEU A CA 1
ATOM 2578 C C . LEU A 1 317 ? 10.464 21.520 -17.109 1.00 29.17 317 LEU A C 1
ATOM 2580 O O . LEU A 1 317 ? 10.046 21.058 -18.169 1.00 29.17 317 LEU A O 1
ATOM 2584 N N . MET A 1 318 ? 10.958 22.759 -17.023 1.00 27.19 318 MET A N 1
ATOM 2585 C CA . MET A 1 318 ? 11.440 23.493 -18.202 1.00 27.19 318 MET A CA 1
ATOM 2586 C C . MET A 1 318 ? 12.948 23.253 -18.379 1.00 27.19 318 MET A C 1
ATOM 2588 O O . MET A 1 318 ? 13.694 23.474 -17.423 1.00 27.19 318 MET A O 1
ATOM 2592 N N . PRO A 1 319 ? 13.418 22.870 -19.581 1.00 31.75 319 PRO A N 1
ATOM 2593 C CA . PRO A 1 319 ? 14.841 22.719 -19.883 1.00 31.75 319 PRO A CA 1
ATOM 2594 C C . PRO A 1 319 ? 15.388 23.859 -20.771 1.00 31.75 319 PRO A C 1
ATOM 2596 O O . PRO A 1 319 ? 14.612 24.541 -21.449 1.00 31.75 319 PRO A O 1
ATOM 2599 N N . PRO A 1 320 ? 16.724 24.021 -20.864 1.00 31.05 320 PRO A N 1
ATOM 2600 C CA . PRO A 1 320 ? 17.378 24.661 -22.002 1.00 31.05 320 PRO A CA 1
ATOM 2601 C C . PRO A 1 320 ? 18.147 23.658 -22.901 1.00 31.05 320 PRO A C 1
ATOM 2603 O O . PRO A 1 320 ? 18.963 22.901 -22.394 1.00 31.05 320 PRO A O 1
ATOM 2606 N N . PHE A 1 321 ? 17.879 23.756 -24.220 1.00 36.69 321 PHE A N 1
ATOM 2607 C CA . PHE A 1 321 ? 18.700 23.541 -25.447 1.00 36.69 321 PHE A CA 1
ATOM 2608 C C . PHE A 1 321 ? 19.710 22.362 -25.548 1.00 36.69 321 PHE A C 1
ATOM 2610 O O . PHE A 1 321 ? 20.470 22.113 -24.632 1.00 36.69 321 PHE A O 1
ATOM 2617 N N . SER A 1 322 ? 19.978 21.699 -26.686 1.00 42.81 322 SER A N 1
ATOM 2618 C CA . SER A 1 322 ? 19.380 21.611 -28.026 1.00 42.81 322 SER A CA 1
ATOM 2619 C C . SER A 1 322 ? 20.262 20.705 -28.913 1.00 42.81 322 SER A C 1
ATOM 2621 O O . SER A 1 322 ? 21.373 21.110 -29.248 1.00 42.81 322 SER A O 1
ATOM 2623 N N . GLN A 1 323 ? 19.773 19.542 -29.361 1.00 37.19 323 GLN A N 1
ATOM 2624 C CA . GLN A 1 323 ? 19.805 19.183 -30.791 1.00 37.19 323 GLN A CA 1
ATOM 2625 C C . GLN A 1 323 ? 18.751 18.146 -31.260 1.00 37.19 323 GLN A C 1
ATOM 2627 O O . GLN A 1 323 ? 18.726 17.792 -32.435 1.00 37.19 323 GLN A O 1
ATOM 2632 N N . LEU A 1 324 ? 17.735 17.881 -30.419 1.00 49.41 324 LEU A N 1
ATOM 2633 C CA . LEU A 1 324 ? 16.288 17.844 -30.751 1.00 49.41 324 LEU A CA 1
ATOM 2634 C C . LEU A 1 324 ? 15.765 19.219 -31.267 1.00 49.41 324 LEU A C 1
ATOM 2636 O O . LEU A 1 324 ? 14.748 19.756 -30.830 1.00 49.41 324 LEU A O 1
ATOM 2640 N N . ASN A 1 325 ? 16.515 19.850 -32.177 1.00 40.66 325 ASN A N 1
ATOM 2641 C CA . ASN A 1 325 ? 16.586 21.305 -32.382 1.00 40.66 325 ASN A CA 1
ATOM 2642 C C . ASN A 1 325 ? 15.557 21.963 -33.316 1.00 40.66 325 ASN A C 1
ATOM 2644 O O . ASN A 1 325 ? 15.921 22.895 -34.033 1.00 40.66 325 ASN A O 1
ATOM 2648 N N . THR A 1 326 ? 14.293 21.545 -33.363 1.00 39.12 326 THR A N 1
ATOM 2649 C CA . THR A 1 326 ? 13.330 22.284 -34.219 1.00 39.12 326 THR A CA 1
ATOM 2650 C C . THR A 1 326 ? 12.075 22.807 -33.552 1.00 39.12 326 THR A C 1
ATOM 2652 O O . THR A 1 326 ? 11.394 23.619 -34.163 1.00 39.12 326 THR A O 1
ATOM 2655 N N . ALA A 1 327 ? 11.796 22.479 -32.296 1.00 39.28 327 ALA A N 1
ATOM 2656 C CA . ALA A 1 327 ? 10.854 23.247 -31.486 1.00 39.28 327 ALA A CA 1
ATOM 2657 C C . ALA A 1 327 ? 10.981 22.792 -30.036 1.00 39.28 327 ALA A C 1
ATOM 2659 O O . ALA A 1 327 ? 10.912 21.600 -29.782 1.00 39.28 327 ALA A O 1
ATOM 2660 N N . SER A 1 328 ? 11.169 23.756 -29.140 1.00 43.25 328 SER A N 1
ATOM 2661 C CA . SER A 1 328 ? 10.958 23.837 -27.681 1.00 43.25 328 SER A CA 1
ATOM 2662 C C . SER A 1 328 ? 10.025 22.837 -26.946 1.00 43.25 328 SER A C 1
ATOM 2664 O O . SER A 1 328 ? 9.344 23.232 -26.001 1.00 43.25 328 SER A O 1
ATOM 2666 N N . GLY A 1 329 ? 9.930 21.574 -27.342 1.00 52.94 329 GLY A N 1
ATOM 2667 C CA . GLY A 1 329 ? 9.104 20.557 -26.707 1.00 52.94 329 GLY A CA 1
ATOM 2668 C C . GLY A 1 329 ? 9.966 19.638 -25.857 1.00 52.94 329 GLY A C 1
ATOM 2669 O O . GLY A 1 329 ? 10.988 19.148 -26.327 1.00 52.94 329 GLY A O 1
ATOM 2670 N N . ALA A 1 330 ? 9.547 19.394 -24.616 1.00 59.16 330 ALA A N 1
ATOM 2671 C CA . ALA A 1 330 ? 10.079 18.303 -23.806 1.00 59.16 330 ALA A CA 1
ATOM 2672 C C . ALA A 1 330 ? 10.098 16.999 -24.622 1.00 59.16 330 ALA A C 1
ATOM 2674 O O . ALA A 1 330 ? 9.226 16.806 -25.477 1.00 59.16 330 ALA A O 1
ATOM 2675 N N . LEU A 1 331 ? 11.047 16.097 -24.347 1.00 65.31 331 LEU A N 1
ATOM 2676 C CA . LEU A 1 331 ? 11.004 14.736 -24.875 1.00 65.31 331 LEU A CA 1
ATOM 2677 C C . LEU A 1 331 ? 9.697 14.083 -24.403 1.00 65.31 331 LEU A C 1
ATOM 2679 O O . LEU A 1 331 ? 9.563 13.621 -23.271 1.00 65.31 331 LEU A O 1
ATOM 2683 N N . THR A 1 332 ? 8.671 14.159 -25.245 1.00 75.88 332 THR A N 1
ATOM 2684 C CA . THR A 1 332 ? 7.352 13.644 -24.897 1.00 75.88 332 THR A CA 1
ATOM 2685 C C . THR A 1 332 ? 7.391 12.124 -24.941 1.00 75.88 332 THR A C 1
ATOM 2687 O O . THR A 1 332 ? 8.161 11.523 -25.690 1.00 75.88 332 THR A O 1
ATOM 2690 N N . LYS A 1 333 ? 6.499 11.492 -24.181 1.00 71.56 333 LYS A N 1
ATOM 2691 C CA . LYS A 1 333 ? 6.278 10.039 -24.225 1.00 71.56 333 LYS A CA 1
ATOM 2692 C C . LYS A 1 333 ? 6.104 9.530 -25.661 1.00 71.56 333 LYS A C 1
ATOM 2694 O O . LYS A 1 333 ? 6.630 8.490 -26.051 1.00 71.56 333 LYS A O 1
ATOM 2699 N N . GLU A 1 334 ? 5.397 10.310 -26.477 1.00 80.06 334 GLU A N 1
ATOM 2700 C CA . GLU A 1 334 ? 5.163 9.981 -27.879 1.00 80.06 334 GLU A CA 1
ATOM 2701 C C . GLU A 1 334 ? 6.432 10.106 -28.732 1.00 80.06 334 GLU A C 1
ATOM 2703 O O . GLU A 1 334 ? 6.606 9.336 -29.674 1.00 80.06 334 GLU A O 1
ATOM 2708 N N . ALA A 1 335 ? 7.363 10.997 -28.374 1.00 83.94 335 ALA A N 1
ATOM 2709 C CA . ALA A 1 335 ? 8.656 11.110 -29.043 1.00 83.94 335 ALA A CA 1
ATOM 2710 C C . ALA A 1 335 ? 9.536 9.873 -28.801 1.00 83.94 335 ALA A C 1
ATOM 2712 O O . ALA A 1 335 ? 10.065 9.327 -29.767 1.00 83.94 335 ALA A O 1
ATOM 2713 N N . VAL A 1 336 ? 9.635 9.377 -27.558 1.00 86.38 336 VAL A N 1
ATOM 2714 C CA . VAL A 1 336 ? 10.401 8.148 -27.247 1.00 86.38 336 VAL A CA 1
ATOM 2715 C C . VAL A 1 336 ? 9.798 6.940 -27.954 1.00 86.38 336 VAL A C 1
ATOM 2717 O O . VAL A 1 336 ? 10.512 6.143 -28.560 1.00 86.38 336 VAL A O 1
ATOM 2720 N N . ARG A 1 337 ? 8.467 6.820 -27.938 1.00 85.69 337 ARG A N 1
ATOM 2721 C CA . ARG A 1 337 ? 7.771 5.751 -28.657 1.00 85.69 337 ARG A CA 1
ATOM 2722 C C . ARG A 1 337 ? 8.020 5.816 -30.161 1.00 85.69 337 ARG A C 1
ATOM 2724 O O . ARG A 1 337 ? 8.367 4.804 -30.761 1.00 85.69 337 ARG A O 1
ATOM 2731 N N . THR A 1 338 ? 7.843 6.991 -30.763 1.00 85.88 338 THR A N 1
ATOM 2732 C CA . THR A 1 338 ? 8.061 7.200 -32.202 1.00 85.88 338 THR A CA 1
ATOM 2733 C C . THR A 1 338 ? 9.502 6.874 -32.580 1.00 85.88 338 THR A C 1
ATOM 2735 O O . THR A 1 338 ? 9.739 6.212 -33.588 1.00 85.88 338 THR A O 1
ATOM 2738 N N . TYR A 1 339 ? 10.459 7.274 -31.742 1.00 90.94 339 TYR A N 1
ATOM 2739 C CA . TYR A 1 339 ? 11.865 6.930 -31.898 1.00 90.94 339 TYR A CA 1
ATOM 2740 C C . TYR A 1 339 ? 12.087 5.411 -31.927 1.00 90.94 339 TYR A C 1
ATOM 2742 O O . TYR A 1 339 ? 12.634 4.902 -32.904 1.00 90.94 339 TYR A O 1
ATOM 2750 N N . LEU A 1 340 ? 11.596 4.677 -30.921 1.00 91.38 340 LEU A N 1
ATOM 2751 C CA . LEU A 1 340 ? 11.746 3.218 -30.858 1.00 91.38 340 LEU A CA 1
ATOM 2752 C C . LEU A 1 340 ? 11.072 2.507 -32.040 1.00 91.38 340 LEU A C 1
ATOM 2754 O O . LEU A 1 340 ? 11.623 1.541 -32.567 1.00 91.38 340 LEU A O 1
ATOM 2758 N N . ILE A 1 341 ? 9.907 2.993 -32.484 1.00 86.88 341 ILE A N 1
ATOM 2759 C CA . ILE A 1 341 ? 9.215 2.462 -33.668 1.00 86.88 341 ILE A CA 1
ATOM 2760 C C . ILE A 1 341 ? 10.083 2.633 -34.920 1.00 86.88 341 ILE A C 1
ATOM 2762 O O . ILE A 1 341 ? 10.238 1.684 -35.689 1.00 86.88 341 ILE A O 1
ATOM 2766 N N . ASN A 1 342 ? 10.667 3.816 -35.113 1.00 86.62 342 ASN A N 1
ATOM 2767 C CA . ASN A 1 342 ? 11.512 4.106 -36.269 1.00 86.62 342 ASN A CA 1
ATOM 2768 C C . ASN A 1 342 ? 12.809 3.284 -36.248 1.00 86.62 342 ASN A C 1
ATOM 2770 O O . ASN A 1 342 ? 13.153 2.664 -37.253 1.00 86.62 342 ASN A O 1
ATOM 2774 N N . GLU A 1 343 ? 13.505 3.225 -35.109 1.00 90.50 343 GLU A N 1
ATOM 2775 C CA . GLU A 1 343 ? 14.734 2.432 -34.984 1.00 90.50 343 GLU A CA 1
ATOM 2776 C C . GLU A 1 343 ? 14.462 0.941 -35.175 1.00 90.50 343 GLU A C 1
ATOM 2778 O O . GLU A 1 343 ? 15.158 0.281 -35.945 1.00 90.50 343 GLU A O 1
ATOM 2783 N N . GLY A 1 344 ? 13.414 0.388 -34.559 1.00 89.19 344 GLY A N 1
ATOM 2784 C CA . GLY A 1 344 ? 13.112 -1.020 -34.780 1.00 89.19 344 GLY A CA 1
ATOM 2785 C C . GLY A 1 344 ? 12.634 -1.302 -36.211 1.00 89.19 344 GLY A C 1
ATOM 2786 O O . GLY A 1 344 ? 12.971 -2.359 -36.735 1.00 89.19 344 GLY A O 1
ATOM 2787 N N . ALA A 1 345 ? 11.979 -0.362 -36.907 1.00 89.56 345 ALA A N 1
ATOM 2788 C CA . ALA A 1 345 ? 11.700 -0.507 -38.340 1.00 89.56 345 ALA A CA 1
ATOM 2789 C C . ALA A 1 345 ? 12.991 -0.600 -39.178 1.00 89.56 345 ALA A C 1
ATOM 2791 O O . ALA A 1 345 ? 13.069 -1.437 -40.078 1.00 89.56 345 ALA A O 1
ATOM 2792 N N . HIS A 1 346 ? 14.030 0.179 -38.849 1.00 91.38 346 HIS A N 1
ATOM 2793 C CA . HIS A 1 346 ? 15.358 0.051 -39.469 1.00 91.38 346 HIS A CA 1
ATOM 2794 C C . HIS A 1 346 ? 16.024 -1.307 -39.197 1.00 91.38 346 HIS A C 1
ATOM 2796 O O . HIS A 1 346 ? 16.807 -1.785 -40.018 1.00 91.38 346 HIS A O 1
ATOM 2802 N N . LEU A 1 347 ? 15.677 -1.950 -38.083 1.00 92.62 347 LEU A N 1
ATOM 2803 C CA . LEU A 1 347 ? 16.141 -3.284 -37.695 1.00 92.62 347 LEU A CA 1
ATOM 2804 C C . LEU A 1 347 ? 15.215 -4.417 -38.177 1.00 92.62 347 LEU A C 1
ATOM 2806 O O . LEU A 1 347 ? 15.408 -5.568 -37.793 1.00 92.62 347 LEU A O 1
ATOM 2810 N N . ASN A 1 348 ? 14.227 -4.120 -39.030 1.00 94.44 348 ASN A N 1
ATOM 2811 C CA . ASN A 1 348 ? 13.204 -5.058 -39.517 1.00 94.44 348 ASN A CA 1
ATOM 2812 C C . ASN A 1 348 ? 12.292 -5.652 -38.421 1.00 94.44 348 ASN A C 1
ATOM 2814 O O . ASN A 1 348 ? 11.714 -6.727 -38.592 1.00 94.44 348 ASN A O 1
ATOM 2818 N N . ILE A 1 349 ? 12.115 -4.946 -37.305 1.00 92.38 349 ILE A N 1
ATOM 2819 C CA . ILE A 1 349 ? 11.166 -5.288 -36.242 1.00 92.38 349 ILE A CA 1
ATOM 2820 C C . ILE A 1 349 ? 9.791 -4.709 -36.599 1.00 92.38 349 ILE A C 1
ATOM 2822 O O . ILE A 1 349 ? 9.607 -3.497 -36.706 1.00 92.38 349 ILE A O 1
ATOM 2826 N N . VAL A 1 350 ? 8.790 -5.578 -36.761 1.00 90.81 350 VAL A N 1
ATOM 2827 C CA . VAL A 1 350 ? 7.417 -5.167 -37.097 1.00 90.81 350 VAL A CA 1
ATOM 2828 C C . VAL A 1 350 ? 6.637 -4.826 -35.825 1.00 90.81 350 VAL A C 1
ATOM 2830 O O . VAL A 1 350 ? 6.199 -5.727 -35.108 1.00 90.81 350 VAL A O 1
ATOM 2833 N N . PHE A 1 351 ? 6.404 -3.536 -35.563 1.00 87.00 351 PHE A N 1
ATOM 2834 C CA . PHE A 1 351 ? 5.650 -3.064 -34.392 1.00 87.00 351 PHE A CA 1
ATOM 2835 C C . PHE A 1 351 ? 4.144 -3.355 -34.485 1.00 87.00 351 PHE A C 1
ATOM 2837 O O . PHE A 1 351 ? 3.333 -2.501 -34.835 1.00 87.00 351 PHE A O 1
ATOM 2844 N N . ASN A 1 352 ? 3.754 -4.581 -34.138 1.00 85.38 352 ASN A N 1
ATOM 2845 C CA . ASN A 1 352 ? 2.364 -4.934 -33.843 1.00 85.38 352 ASN A CA 1
ATOM 2846 C C . ASN A 1 352 ? 2.038 -4.706 -32.350 1.00 85.38 352 ASN A C 1
ATOM 2848 O O . ASN A 1 352 ? 2.899 -4.326 -31.558 1.00 85.38 352 ASN A O 1
ATOM 2852 N N . SER A 1 353 ? 0.797 -4.980 -31.933 1.00 75.88 353 SER A N 1
ATOM 2853 C CA . SER A 1 353 ? 0.358 -4.779 -30.542 1.00 75.88 353 SER A CA 1
ATOM 2854 C C . SER A 1 353 ? 1.202 -5.524 -29.500 1.00 75.88 353 SER A C 1
ATOM 2856 O O . SER A 1 353 ? 1.347 -5.040 -28.382 1.00 75.88 353 SER A O 1
ATOM 2858 N N . ASN A 1 354 ? 1.761 -6.689 -29.842 1.00 76.25 354 ASN A N 1
ATOM 2859 C CA . ASN A 1 354 ? 2.606 -7.462 -28.929 1.00 76.25 354 ASN A CA 1
ATOM 2860 C C . ASN A 1 354 ? 4.003 -6.845 -28.803 1.00 76.25 354 ASN A C 1
ATOM 2862 O O . ASN A 1 354 ? 4.533 -6.773 -27.699 1.00 76.25 354 ASN A O 1
ATOM 2866 N N . VAL A 1 355 ? 4.560 -6.339 -29.905 1.00 85.56 355 VAL A N 1
ATOM 2867 C CA . VAL A 1 355 ? 5.846 -5.626 -29.886 1.00 85.56 355 VAL A CA 1
ATOM 2868 C C . VAL A 1 355 ? 5.740 -4.333 -29.098 1.00 85.56 355 VAL A C 1
ATOM 2870 O O . VAL A 1 355 ? 6.600 -4.063 -28.270 1.00 85.56 355 VAL A O 1
ATOM 2873 N N . ILE A 1 356 ? 4.651 -3.579 -29.271 1.00 80.06 356 ILE A N 1
ATOM 2874 C CA . ILE A 1 356 ? 4.387 -2.374 -28.473 1.00 80.06 356 ILE A CA 1
ATOM 2875 C C . ILE A 1 356 ? 4.321 -2.730 -26.983 1.00 80.06 356 ILE A C 1
ATOM 2877 O O . ILE A 1 356 ? 4.950 -2.065 -26.167 1.00 80.06 356 ILE A O 1
ATOM 2881 N N . LEU A 1 357 ? 3.614 -3.807 -26.626 1.00 73.50 357 LEU A N 1
ATOM 2882 C CA . LEU A 1 357 ? 3.537 -4.289 -25.245 1.00 73.50 357 LEU A CA 1
ATOM 2883 C C . LEU A 1 357 ? 4.907 -4.622 -24.646 1.00 73.50 357 LEU A C 1
ATOM 2885 O O . LEU A 1 357 ? 5.138 -4.344 -23.472 1.00 73.50 357 LEU A O 1
ATOM 2889 N N . ASP A 1 358 ? 5.796 -5.225 -25.431 1.00 82.19 358 ASP A N 1
ATOM 2890 C CA . ASP A 1 358 ? 7.145 -5.566 -24.980 1.00 82.19 358 ASP A CA 1
ATOM 2891 C C . ASP A 1 358 ? 8.090 -4.360 -24.960 1.00 82.19 358 ASP A C 1
ATOM 2893 O O . ASP A 1 358 ? 8.994 -4.311 -24.130 1.00 82.19 358 ASP A O 1
ATOM 2897 N N . ALA A 1 359 ? 7.868 -3.379 -25.837 1.00 87.94 359 ALA A N 1
ATOM 2898 C CA . ALA A 1 359 ? 8.638 -2.144 -25.891 1.00 87.94 359 ALA A CA 1
ATOM 2899 C C . ALA A 1 359 ? 8.311 -1.198 -24.728 1.00 87.94 359 ALA A C 1
ATOM 2901 O O . ALA A 1 359 ? 9.148 -0.375 -24.386 1.00 87.94 359 ALA A O 1
ATOM 2902 N N . ILE A 1 360 ? 7.132 -1.302 -24.098 1.00 81.12 360 ILE A N 1
ATOM 2903 C CA . ILE A 1 360 ? 6.700 -0.377 -23.034 1.00 81.12 360 ILE A CA 1
ATOM 2904 C C . ILE A 1 360 ? 7.675 -0.341 -21.854 1.00 81.12 360 ILE A C 1
ATOM 2906 O O . ILE A 1 360 ? 7.999 0.746 -21.388 1.00 81.12 360 ILE A O 1
ATOM 2910 N N . SER A 1 361 ? 8.169 -1.488 -21.379 1.00 77.38 361 SER A N 1
ATOM 2911 C CA . SER A 1 361 ? 9.136 -1.508 -20.269 1.00 77.38 361 SER A CA 1
ATOM 2912 C C . SER A 1 361 ? 10.433 -0.788 -20.646 1.00 77.38 361 SER A C 1
ATOM 2914 O O . SER A 1 361 ? 10.975 -0.031 -19.841 1.00 77.38 361 SER A O 1
ATOM 2916 N N . TYR A 1 362 ? 10.892 -0.966 -21.890 1.00 92.12 362 TYR A N 1
ATOM 2917 C CA . TYR A 1 362 ? 12.071 -0.277 -22.401 1.00 92.12 362 TYR A CA 1
ATOM 2918 C C . TYR A 1 362 ? 11.815 1.227 -22.600 1.00 92.12 362 TYR A C 1
ATOM 2920 O O . TYR A 1 362 ? 12.581 2.054 -22.109 1.00 92.12 362 TYR A O 1
ATOM 2928 N N . GLN A 1 363 ? 10.684 1.594 -23.204 1.00 88.69 363 GLN A N 1
ATOM 2929 C CA . GLN A 1 363 ? 10.230 2.975 -23.361 1.00 88.69 363 GLN A CA 1
ATOM 2930 C C . GLN A 1 363 ? 10.195 3.704 -22.008 1.00 88.69 363 GLN A C 1
ATOM 2932 O O . GLN A 1 363 ? 10.812 4.756 -21.870 1.00 88.69 363 GLN A O 1
ATOM 2937 N N . VAL A 1 364 ? 9.537 3.128 -20.995 1.00 80.25 364 VAL A N 1
ATOM 2938 C CA . VAL A 1 364 ? 9.442 3.716 -19.649 1.00 80.25 364 VAL A CA 1
ATOM 2939 C C . VAL A 1 364 ? 10.826 3.872 -19.022 1.00 80.25 364 VAL A C 1
ATOM 2941 O O . VAL A 1 364 ? 11.108 4.906 -18.424 1.00 80.25 364 VAL A O 1
ATOM 2944 N N . SER A 1 365 ? 11.720 2.891 -19.182 1.00 82.19 365 SER A N 1
ATOM 2945 C CA . SER A 1 365 ? 13.086 3.011 -18.659 1.00 82.19 365 SER A CA 1
ATOM 2946 C C . SER A 1 365 ? 13.868 4.170 -19.292 1.00 82.19 365 SER A C 1
ATOM 2948 O O . SER A 1 365 ? 14.518 4.919 -18.563 1.00 82.19 365 SER A O 1
ATOM 2950 N N . LEU A 1 366 ? 13.724 4.389 -20.606 1.00 87.94 366 LEU A N 1
ATOM 2951 C CA . LEU A 1 366 ? 14.331 5.518 -21.316 1.00 87.94 366 LEU A CA 1
ATOM 2952 C C . LEU A 1 366 ? 13.715 6.862 -20.900 1.00 87.94 366 LEU A C 1
ATOM 2954 O O . LEU A 1 366 ? 14.443 7.828 -20.689 1.00 87.94 366 LEU A O 1
ATOM 2958 N N . GLU A 1 367 ? 12.393 6.930 -20.726 1.00 85.00 367 GLU A N 1
ATOM 2959 C CA . GLU A 1 367 ? 11.703 8.131 -20.228 1.00 85.00 367 GLU A CA 1
ATOM 2960 C C . GLU A 1 367 ? 12.161 8.509 -18.810 1.00 85.00 367 GLU A C 1
ATOM 2962 O O . GLU A 1 367 ? 12.391 9.681 -18.506 1.00 85.00 367 GLU A O 1
ATOM 2967 N N . LEU A 1 368 ? 12.319 7.518 -17.928 1.00 77.81 368 LEU A N 1
ATOM 2968 C CA . LEU A 1 368 ? 12.810 7.729 -16.564 1.00 77.81 368 LEU A CA 1
ATOM 2969 C C . LEU A 1 368 ? 14.285 8.147 -16.547 1.00 77.81 368 LEU A C 1
ATOM 2971 O O . LEU A 1 368 ? 14.667 8.998 -15.741 1.00 77.81 368 LEU A O 1
ATOM 2975 N N . LEU A 1 369 ? 15.096 7.594 -17.454 1.00 83.19 369 LEU A N 1
ATOM 2976 C CA . LEU A 1 369 ? 16.487 7.997 -17.640 1.00 83.19 369 LEU A CA 1
ATOM 2977 C C . LEU A 1 369 ? 16.592 9.457 -18.113 1.00 83.19 369 LEU A C 1
ATOM 2979 O O . LEU A 1 369 ? 17.382 10.214 -17.549 1.00 83.19 369 LEU A O 1
ATOM 2983 N N . TYR A 1 370 ? 15.763 9.867 -19.081 1.00 85.06 370 TYR A N 1
ATOM 2984 C CA . TYR A 1 370 ? 15.714 11.243 -19.591 1.00 85.06 370 TYR A CA 1
ATOM 2985 C C . TYR A 1 370 ? 15.395 12.272 -18.504 1.00 85.06 370 TYR A C 1
ATOM 2987 O O . TYR A 1 370 ? 16.011 13.332 -18.441 1.00 85.06 370 TYR A O 1
ATOM 2995 N N . ASN A 1 371 ? 14.482 11.940 -17.586 1.00 76.38 371 ASN A N 1
ATOM 2996 C CA . ASN A 1 371 ? 14.086 12.818 -16.479 1.00 76.38 371 ASN A CA 1
ATOM 2997 C C . ASN A 1 371 ? 15.171 12.981 -15.386 1.00 76.38 371 ASN A C 1
ATOM 2999 O O . ASN A 1 371 ? 14.870 13.358 -14.254 1.00 76.38 371 ASN A O 1
ATOM 3003 N N . GLY A 1 372 ? 16.439 12.713 -15.713 1.00 68.00 372 GLY A N 1
ATOM 3004 C CA . GLY A 1 372 ? 17.610 13.040 -14.898 1.00 68.00 372 GLY A CA 1
ATOM 3005 C C . GLY A 1 372 ? 18.008 11.969 -13.888 1.00 68.00 372 GLY A C 1
ATOM 3006 O O . GLY A 1 372 ? 18.878 12.201 -13.048 1.00 68.00 372 GLY A O 1
ATOM 3007 N N . SER A 1 373 ? 17.399 10.788 -13.944 1.00 72.25 373 SER A N 1
ATOM 3008 C CA . SER A 1 373 ? 17.653 9.735 -12.970 1.00 72.25 373 SER A CA 1
ATOM 3009 C C . SER A 1 373 ? 18.597 8.678 -13.550 1.00 72.25 373 SER A C 1
ATOM 3011 O O . SER A 1 373 ? 18.186 7.638 -14.062 1.00 72.25 373 SER A O 1
ATOM 3013 N N . TYR A 1 374 ? 19.907 8.931 -13.431 1.00 74.81 374 TYR A N 1
ATOM 3014 C CA . TYR A 1 374 ? 20.966 7.998 -13.854 1.00 74.81 374 TYR A CA 1
ATOM 3015 C C . TYR A 1 374 ? 20.848 6.597 -13.222 1.00 74.81 374 TYR A C 1
ATOM 3017 O O . TYR A 1 374 ? 21.406 5.639 -13.756 1.00 74.81 374 TYR A O 1
ATOM 3025 N N . SER A 1 375 ? 20.078 6.432 -12.137 1.00 71.00 375 SER A N 1
ATOM 3026 C CA . SER A 1 375 ? 19.757 5.114 -11.572 1.00 71.00 375 SER A CA 1
ATOM 3027 C C . SER A 1 375 ? 18.952 4.211 -12.515 1.00 71.00 375 SER A C 1
ATOM 3029 O O . SER A 1 375 ? 18.912 3.005 -12.294 1.00 71.00 375 SER A O 1
ATOM 3031 N N . PHE A 1 376 ? 18.351 4.749 -13.583 1.00 78.50 376 PHE A N 1
ATOM 3032 C CA . PHE A 1 376 ? 17.657 3.961 -14.610 1.00 78.50 376 PHE A CA 1
ATOM 3033 C C . PHE A 1 376 ? 18.542 3.567 -15.794 1.00 78.50 376 PHE A C 1
ATOM 3035 O O . PHE A 1 376 ? 18.054 2.913 -16.715 1.00 78.50 376 PHE A O 1
ATOM 3042 N N . LEU A 1 377 ? 19.837 3.906 -15.784 1.00 83.56 377 LEU A N 1
ATOM 3043 C CA . LEU A 1 377 ? 20.759 3.502 -16.846 1.00 83.56 377 LEU A CA 1
ATOM 3044 C C . LEU A 1 377 ? 20.836 1.972 -16.959 1.00 83.56 377 LEU A C 1
ATOM 3046 O O . LEU A 1 377 ? 20.731 1.425 -18.054 1.00 83.56 377 LEU A O 1
ATOM 3050 N N . ASN A 1 378 ? 20.959 1.285 -15.819 1.00 81.38 378 ASN A N 1
ATOM 3051 C CA . ASN A 1 378 ? 21.008 -0.175 -15.774 1.00 81.38 378 ASN A CA 1
ATOM 3052 C C . ASN A 1 378 ? 19.680 -0.799 -16.233 1.00 81.38 378 ASN A C 1
ATOM 3054 O O . ASN A 1 378 ? 19.693 -1.653 -17.116 1.00 81.38 378 ASN A O 1
ATOM 3058 N N . SER A 1 379 ? 18.539 -0.305 -15.732 1.00 79.50 379 SER A N 1
ATOM 3059 C CA . SER A 1 379 ? 17.206 -0.716 -16.204 1.00 79.50 379 SER A CA 1
ATOM 3060 C C . SER A 1 379 ? 17.048 -0.547 -17.715 1.00 79.50 379 SER A C 1
ATOM 3062 O O . SER A 1 379 ? 16.554 -1.452 -18.380 1.00 79.50 379 SER A O 1
ATOM 3064 N N . SER A 1 380 ? 17.487 0.593 -18.259 1.00 88.56 380 SER A N 1
ATOM 3065 C CA . SER A 1 380 ? 17.409 0.883 -19.695 1.00 88.56 380 SER A CA 1
ATOM 3066 C C . SER A 1 380 ? 18.267 -0.078 -20.503 1.00 88.56 380 SER A C 1
ATOM 3068 O O . SER A 1 380 ? 17.831 -0.578 -21.536 1.00 88.56 380 SER A O 1
ATOM 3070 N N . LEU A 1 381 ? 19.466 -0.392 -20.005 1.00 89.50 381 LEU A N 1
ATOM 3071 C CA . LEU A 1 381 ? 20.352 -1.359 -20.637 1.00 89.50 381 LEU A CA 1
ATOM 3072 C C . LEU A 1 381 ? 19.743 -2.770 -20.630 1.00 89.50 381 LEU A C 1
ATOM 3074 O O . LEU A 1 381 ? 19.748 -3.452 -21.653 1.00 89.50 381 LEU A O 1
ATOM 3078 N N . ILE A 1 382 ? 19.195 -3.203 -19.493 1.00 87.75 382 ILE A N 1
ATOM 3079 C CA . ILE A 1 382 ? 18.586 -4.528 -19.328 1.00 87.75 382 ILE A CA 1
ATOM 3080 C C . ILE A 1 382 ? 17.339 -4.672 -20.207 1.00 87.75 382 ILE A C 1
ATOM 3082 O O . ILE A 1 382 ? 17.243 -5.634 -20.973 1.00 87.75 382 ILE A O 1
ATOM 3086 N N . GLU A 1 383 ? 16.389 -3.735 -20.118 1.00 88.00 383 GLU A N 1
ATOM 3087 C CA . GLU A 1 383 ? 15.132 -3.817 -20.868 1.00 88.00 383 GLU A CA 1
ATOM 3088 C C . GLU A 1 383 ? 15.354 -3.631 -22.373 1.00 88.00 383 GLU A C 1
ATOM 3090 O O . GLU A 1 383 ? 14.718 -4.336 -23.154 1.00 88.00 383 GLU A O 1
ATOM 3095 N N . GLY A 1 384 ? 16.301 -2.785 -22.793 1.00 95.06 384 GLY A N 1
ATOM 3096 C CA . GLY A 1 384 ? 16.669 -2.645 -24.203 1.00 95.06 384 GLY A CA 1
ATOM 3097 C C . GLY A 1 384 ? 17.287 -3.919 -24.775 1.00 95.06 384 GLY A C 1
ATOM 3098 O O . GLY A 1 384 ? 16.816 -4.426 -25.796 1.00 95.06 384 GLY A O 1
ATOM 3099 N N . ILE A 1 385 ? 18.266 -4.520 -24.081 1.00 93.69 385 ILE A N 1
ATOM 3100 C CA . ILE A 1 385 ? 18.874 -5.789 -24.516 1.00 93.69 385 ILE A CA 1
ATOM 3101 C C . ILE A 1 385 ? 17.803 -6.874 -24.622 1.00 93.69 385 ILE A C 1
ATOM 3103 O O . ILE A 1 385 ? 17.730 -7.591 -25.621 1.00 93.69 385 ILE A O 1
ATOM 3107 N N . LYS A 1 386 ? 16.945 -6.992 -23.607 1.00 91.38 386 LYS A N 1
ATOM 3108 C CA . LYS A 1 386 ? 15.850 -7.966 -23.574 1.00 91.38 386 LYS A CA 1
ATOM 3109 C C . LYS A 1 386 ? 14.833 -7.736 -24.693 1.00 91.38 386 LYS A C 1
ATOM 3111 O O . LYS A 1 386 ? 14.380 -8.705 -25.298 1.00 91.38 386 LYS A O 1
ATOM 3116 N N . PHE A 1 387 ? 14.483 -6.483 -24.979 1.00 95.19 387 PHE A N 1
ATOM 3117 C CA . PHE A 1 387 ? 13.585 -6.124 -26.072 1.00 95.19 387 PHE A CA 1
ATOM 3118 C C . PHE A 1 387 ? 14.179 -6.534 -27.422 1.00 95.19 387 PHE A C 1
ATOM 3120 O O . PHE A 1 387 ? 13.580 -7.332 -28.141 1.00 95.19 387 PHE A O 1
ATOM 3127 N N . TYR A 1 388 ? 15.385 -6.073 -27.744 1.00 96.94 388 TYR A N 1
ATOM 3128 C CA . TYR A 1 388 ? 16.002 -6.338 -29.041 1.00 96.94 388 TYR A CA 1
ATOM 3129 C C . TYR A 1 388 ? 16.339 -7.820 -29.261 1.00 96.94 388 TYR A C 1
ATOM 3131 O O . TYR A 1 388 ? 16.088 -8.347 -30.346 1.00 96.94 388 TYR A O 1
ATOM 3139 N N . THR A 1 389 ? 16.824 -8.530 -28.234 1.00 95.69 389 THR A N 1
ATOM 3140 C CA . THR A 1 389 ? 17.078 -9.983 -28.333 1.00 95.69 389 THR A CA 1
ATOM 3141 C C . THR A 1 389 ? 15.802 -10.783 -28.572 1.00 95.69 389 THR A C 1
ATOM 3143 O O . THR A 1 389 ? 15.793 -11.703 -29.390 1.00 95.69 389 THR A O 1
ATOM 3146 N N . LYS A 1 390 ? 14.689 -10.407 -27.925 1.00 94.75 390 LYS A N 1
ATOM 3147 C CA . LYS A 1 390 ? 13.377 -11.028 -28.164 1.00 94.75 390 LYS A CA 1
ATOM 3148 C C . LYS A 1 390 ? 12.932 -10.905 -29.626 1.00 94.75 390 LYS A C 1
ATOM 3150 O O . LYS A 1 390 ? 12.213 -11.779 -30.109 1.00 94.75 390 LYS A O 1
ATOM 3155 N N . TYR A 1 391 ? 13.373 -9.857 -30.318 1.00 96.25 391 TYR A N 1
ATOM 3156 C CA . TYR A 1 391 ? 13.011 -9.557 -31.703 1.00 96.25 391 TYR A CA 1
ATOM 3157 C C . TYR A 1 391 ? 14.118 -9.856 -32.722 1.00 96.25 391 TYR A C 1
ATOM 3159 O O . TYR A 1 391 ? 14.070 -9.366 -33.846 1.00 96.25 391 TYR A O 1
ATOM 3167 N N . GLY A 1 392 ? 15.053 -10.743 -32.368 1.00 95.12 392 GLY A N 1
ATOM 3168 C CA . GLY A 1 392 ? 15.930 -11.417 -33.329 1.00 95.12 392 GLY A CA 1
ATOM 3169 C C . GLY A 1 392 ? 17.350 -10.868 -33.432 1.00 95.12 392 GLY A C 1
ATOM 3170 O O . GLY A 1 392 ? 18.136 -11.431 -34.190 1.00 95.12 392 GLY A O 1
ATOM 3171 N N . LEU A 1 393 ? 17.708 -9.833 -32.667 1.00 96.94 393 LEU A N 1
ATOM 3172 C CA . LEU A 1 393 ? 19.101 -9.393 -32.566 1.00 96.94 393 LEU A CA 1
ATOM 3173 C C . LEU A 1 393 ? 19.900 -10.366 -31.688 1.00 96.94 393 LEU A C 1
ATOM 3175 O O . LEU A 1 393 ? 19.394 -10.890 -30.692 1.00 96.94 393 LEU A O 1
ATOM 3179 N N . SER A 1 394 ? 21.175 -10.577 -32.011 1.00 96.75 394 SER A N 1
ATOM 3180 C CA . SER A 1 394 ? 22.099 -11.223 -31.076 1.00 96.75 394 SER A CA 1
ATOM 3181 C C . SER A 1 394 ? 22.290 -10.366 -29.819 1.00 96.75 394 SER A C 1
ATOM 3183 O O . SER A 1 394 ? 22.039 -9.161 -29.820 1.00 96.75 394 SER A O 1
ATOM 3185 N N . THR A 1 395 ? 22.764 -10.965 -28.725 1.00 95.31 395 THR A N 1
ATOM 3186 C CA . THR A 1 395 ? 22.992 -10.240 -27.463 1.00 95.31 395 THR A CA 1
ATOM 3187 C C . THR A 1 395 ? 23.926 -9.036 -27.631 1.00 95.31 395 THR A C 1
ATOM 3189 O O . THR A 1 395 ? 23.693 -7.995 -27.015 1.00 95.31 395 THR A O 1
ATOM 3192 N N . ASP A 1 396 ? 24.957 -9.150 -28.473 1.00 95.56 396 ASP A N 1
ATOM 3193 C CA . ASP A 1 396 ? 25.910 -8.063 -28.714 1.00 95.56 396 ASP A CA 1
ATOM 3194 C C . ASP A 1 396 ? 25.313 -6.958 -29.596 1.00 95.56 396 ASP A C 1
ATOM 3196 O O . ASP A 1 396 ? 25.468 -5.778 -29.283 1.00 95.56 396 ASP A O 1
ATOM 3200 N N . GLU A 1 397 ? 24.564 -7.313 -30.646 1.00 96.25 397 GLU A N 1
ATOM 3201 C CA . GLU A 1 397 ? 23.825 -6.340 -31.466 1.00 96.25 397 GLU A CA 1
ATOM 3202 C C . GLU A 1 397 ? 22.778 -5.594 -30.633 1.00 96.25 397 GLU A C 1
ATOM 3204 O O . GLU A 1 397 ? 22.711 -4.367 -30.673 1.00 96.25 397 GLU A O 1
ATOM 3209 N N . ALA A 1 398 ? 22.012 -6.323 -29.818 1.00 96.50 398 ALA A N 1
ATOM 3210 C CA . ALA A 1 398 ? 21.011 -5.766 -28.918 1.00 96.50 398 ALA A CA 1
ATOM 3211 C C . ALA A 1 398 ? 21.632 -4.799 -27.903 1.00 96.50 398 ALA A C 1
ATOM 3213 O O . ALA A 1 398 ? 21.100 -3.713 -27.677 1.00 96.50 398 ALA A O 1
ATOM 3214 N N . ARG A 1 399 ? 22.783 -5.155 -27.316 1.00 95.25 399 ARG A N 1
ATOM 3215 C CA . ARG A 1 399 ? 23.531 -4.271 -26.411 1.00 95.25 399 ARG A CA 1
ATOM 3216 C C . ARG A 1 399 ? 23.997 -3.006 -27.122 1.00 95.25 399 ARG A C 1
ATOM 3218 O O . ARG A 1 399 ? 23.798 -1.916 -26.591 1.00 95.25 399 ARG A O 1
ATOM 3225 N N . ASN A 1 400 ? 24.591 -3.137 -28.305 1.00 92.94 400 ASN A N 1
ATOM 3226 C CA . ASN A 1 400 ? 25.097 -1.996 -29.065 1.00 92.94 400 ASN A CA 1
ATOM 3227 C C . ASN A 1 400 ? 23.973 -1.037 -29.468 1.00 92.94 400 ASN A C 1
ATOM 3229 O O . ASN A 1 400 ? 24.115 0.172 -29.289 1.00 92.94 400 ASN A O 1
ATOM 3233 N N . GLN A 1 401 ? 22.842 -1.568 -29.940 1.00 96.75 401 GLN A N 1
ATOM 3234 C CA . GLN A 1 401 ? 21.670 -0.750 -30.241 1.00 96.75 401 GLN A CA 1
ATOM 3235 C C . GLN A 1 401 ? 21.123 -0.081 -28.976 1.00 96.75 401 GLN A C 1
ATOM 3237 O O . GLN A 1 401 ? 20.886 1.118 -28.974 1.00 96.75 401 GLN A O 1
ATOM 3242 N N . THR A 1 402 ? 21.011 -0.809 -27.866 1.00 95.06 402 THR A N 1
ATOM 3243 C CA . THR A 1 402 ? 20.510 -0.236 -26.606 1.00 95.06 402 THR A CA 1
ATOM 3244 C C . THR A 1 402 ? 21.375 0.926 -26.108 1.00 95.06 402 THR A C 1
ATOM 3246 O O . THR A 1 402 ? 20.857 1.932 -25.629 1.00 95.06 402 THR A O 1
ATOM 3249 N N . ILE A 1 403 ? 22.702 0.812 -26.233 1.00 92.06 403 ILE A N 1
ATOM 3250 C CA . ILE A 1 403 ? 23.639 1.893 -25.894 1.00 92.06 403 ILE A CA 1
ATOM 3251 C C . ILE A 1 403 ? 23.445 3.092 -26.828 1.00 92.06 403 ILE A C 1
ATOM 3253 O O . ILE A 1 403 ? 23.471 4.233 -26.367 1.00 92.06 403 ILE A O 1
ATOM 3257 N N . LYS A 1 404 ? 23.240 2.850 -28.129 1.00 91.62 404 LYS A N 1
ATOM 3258 C CA . LYS A 1 404 ? 22.940 3.905 -29.105 1.00 91.62 404 LYS A CA 1
ATOM 3259 C C . LYS A 1 404 ? 21.670 4.658 -28.707 1.00 91.62 404 LYS A C 1
ATOM 3261 O O . LYS A 1 404 ? 21.710 5.882 -28.633 1.00 91.62 404 LYS A O 1
ATOM 3266 N N . ASP A 1 405 ? 20.606 3.937 -28.377 1.00 94.38 405 ASP A N 1
ATOM 3267 C CA . ASP A 1 405 ? 19.335 4.512 -27.944 1.00 94.38 405 ASP A CA 1
ATOM 3268 C C . ASP A 1 405 ? 19.503 5.353 -26.676 1.00 94.38 405 ASP A C 1
ATOM 3270 O O . ASP A 1 405 ? 19.117 6.517 -26.649 1.00 94.38 405 ASP A O 1
ATOM 3274 N N . ILE A 1 406 ? 20.171 4.815 -25.651 1.00 91.75 406 ILE A N 1
ATOM 3275 C CA . ILE A 1 406 ? 20.480 5.546 -24.414 1.00 91.75 406 ILE A CA 1
ATOM 3276 C C . ILE A 1 406 ? 21.246 6.842 -24.708 1.00 91.75 406 ILE A C 1
ATOM 3278 O O . ILE A 1 406 ? 20.906 7.888 -24.160 1.00 91.75 406 ILE A O 1
ATOM 3282 N N . ASN A 1 407 ? 22.252 6.797 -25.583 1.00 86.25 407 ASN A N 1
ATOM 3283 C CA . ASN A 1 407 ? 23.031 7.980 -25.945 1.00 86.25 407 ASN A CA 1
ATOM 3284 C C . ASN A 1 407 ? 22.181 9.030 -26.672 1.00 86.25 407 ASN A C 1
ATOM 3286 O O . ASN A 1 407 ? 22.356 10.219 -26.424 1.00 86.25 407 ASN A O 1
ATOM 3290 N N . VAL A 1 408 ? 21.252 8.610 -27.538 1.00 86.62 408 VAL A N 1
ATOM 3291 C CA . VAL A 1 408 ? 20.303 9.521 -28.200 1.00 86.62 408 VAL A CA 1
ATOM 3292 C C . VAL A 1 408 ? 19.400 10.196 -27.170 1.00 86.62 408 VAL A C 1
ATOM 3294 O O . VAL A 1 408 ? 19.211 11.411 -27.229 1.00 86.62 408 VAL A O 1
ATOM 3297 N N . ILE A 1 409 ? 18.887 9.434 -26.202 1.00 87.88 409 ILE A N 1
ATOM 3298 C CA . ILE A 1 409 ? 18.023 9.962 -25.142 1.00 87.88 409 ILE A CA 1
ATOM 3299 C C . ILE A 1 409 ? 18.786 10.889 -24.186 1.00 87.88 409 ILE A C 1
ATOM 3301 O O . ILE A 1 409 ? 18.241 11.903 -23.781 1.00 87.88 409 ILE A O 1
ATOM 3305 N N . LEU A 1 410 ? 20.038 10.596 -23.835 1.00 84.56 410 LEU A N 1
ATOM 3306 C CA . LEU A 1 410 ? 20.831 11.451 -22.939 1.00 84.56 410 LEU A CA 1
ATOM 3307 C C . LEU A 1 410 ? 21.392 12.713 -23.619 1.00 84.56 410 LEU A C 1
ATOM 3309 O O . LEU A 1 410 ? 21.748 13.664 -22.929 1.00 84.56 410 LEU A O 1
ATOM 3313 N N . ALA A 1 411 ? 21.518 12.713 -24.949 1.00 81.31 411 ALA A N 1
ATOM 3314 C CA . ALA A 1 411 ? 21.937 13.882 -25.732 1.00 81.31 411 ALA A CA 1
ATOM 3315 C C . ALA A 1 411 ? 20.775 14.831 -26.085 1.00 81.31 411 ALA A C 1
ATOM 3317 O O . ALA A 1 411 ? 20.999 15.919 -26.627 1.00 81.31 411 ALA A O 1
ATOM 3318 N N . SER A 1 412 ? 19.551 14.374 -25.835 1.00 75.50 412 SER A N 1
ATOM 3319 C CA . SER A 1 412 ? 18.289 15.089 -26.011 1.00 75.50 412 SER A CA 1
ATOM 3320 C C . SER A 1 412 ? 17.985 15.984 -24.818 1.00 75.50 412 SER A C 1
ATOM 3322 O O . SER A 1 412 ? 17.202 16.947 -24.993 1.00 75.50 412 SER A O 1
#

Foldseek 3Di:
DDDPPVVVVVVVVVVVVVVVPDPDDDDDPPPPQQPFDKDCWDADPVRDTDHIDTPNDDPCPPDDPDDPPPPPPPPPPPDPDPAQKFWKDQAQHTPDIDGVVQWDWDPWDADPVRDIDHIFIWGDDDDDPCPTCVNVSMTSDHDDDLCNPQDFDPDPQLNVQLVVVCVVCVVDSDDPVLSVLSSQLSVLLVVCVPPVVSLVVNLVSLQVNVVVRVQDSLLSNQVSVCSNPVAHQQLNVLVNVLCVLPVVDDPPQAPFCLSVLLSVLLVVCVPDVVSLVLSLVSQLVVCVVSPDDPVVSNVVSVVSNPDDRDPPDDPDDQDDDDDVHDDRDDCDLVNLVVVVCVVVVVVVQDDDPVLSSLCSRLSSLLVVVLVPDCSSVNSNQVSQLVSVVVRPDDSVRSNVVSVVSSVVSNVD